Protein AF-A0A9W7CQB7-F1 (afdb_monomer)

Foldseek 3Di:
DVVVVVVVVVVLVVVLVVVVVCLVVLNPPDDDQVCLVSCLVVLQVSVVVVVVVCVPDPDRDDQRVSNVSLCPDPCVVLLVQLLVLLVVDAPVVLVVLLVDDDPDALVVCLVVDDSNSVLSSLVSCLVVQDVLNLQVRPCLQDPVCLLVSLSSLLSCAVRPNNPPDCPDCSHLLNLLQSLLSYPCSLVSLLSSCSSNVVCNLVNLLSLLVSQQDPDFPVVLVVDQQPDDDSSLVSSLSNLQSNLQSDVVSLVSSLVSLLVSFQGLSSLLSSLVSLLPRDDLLVNLVSLLVSLLFRVDPRTSNLVLLLLLQDDDPDDGGPSNVSSVVSVVSSLVSLLVLLQPLPPDHDLSSLLSSLLSLLSSLLSVRPDADLVRLVSLLVSLLVCLQRDLALSNLLSSLSSLLSVCLVVLVLLPDDPVPHDPSVVVSLVSSLSSLLSSCVSPNSPNVLVLLLQLLCLQVLPPCNQVLSVLSSNSQPPPLDPPPPDRGGGHNPSSVSDDSVSSSSCSVRRSCVRCPLVNSLVCLLVRAAQAQDEQVCVSVVSRCSSCSSLSSLLSNLVDLPNVVDPCLPSVLVRLLCNLQPHAAPPGHVSNLSNLLSNVVSVCVVPVVCCVVPVDPDPPVDDDDPPVSLCVLVPQCLVVDDQDPVPDDVSRSSVRSVVSNVSNVVSVVVVVVVVVVD

Nearest PDB structures (foldseek):
  7sn8-assembly1_D  TM=2.081E-01  e=1.128E+00  Drosophila melanogaster
  3ro2-assembly1_A  TM=2.588E-01  e=4.930E+00  Mus musculus
  2h7o-assembly1_A  TM=2.268E-01  e=3.538E+00  Yersinia pseudotuberculosis
  5a6c-assembly2_A  TM=2.584E-01  e=6.871E+00  Homo sapiens

Secondary structure (DSSP, 8-state):
-HHHHHHHHHHHHHHHHHHHHHHHHT--S---GGGHHHHGGGHHHHHHHHHHHHHH-SSPPP--HHHHHH---TTHHHHHHHHHHHHH--HHHHHHHHT---SS-HHHHHHHS-HHHHHHHHHHHHHHPPTTGGGG-HHHH-GGGHHHHHHHHHHHHH-TTT---TTSTTSHHHHHHHHHHSTTHHHHHHHHHHH-TTTHHHHHHHHHHHT---S-HHHHHHHHHH---HHHHHHHHHHHHHHHH-HHHHHHHHHHHHT-TT-HHHHHHHHHHHHHSS-HHHHHHHHHHHHHHH-STT-HHHHHHHHTTS--SSS--HHHHHHHHHHHHHHHHHHHHHHTTTTT--HHHHHHHHHHHHHHHHTT-----HHHHHHHHHHHHHHHHH---HHHHHHHHHHHHHHHSTTHHHHTS-GGGS-HHHHHHHHHHHHHHHHHHH-GGGT-HHHHHHHHHHHHTT-TTHHHHHHHHHT-S--TT-TT-TTT------HHHH--HHHHHHHIIIIITTTS-HHHHHHHHTTSPPPTTBBTTHHHHSSS-GGGHHHHHHHHHHHSTTGGGSTTHHHHHHHHHHHHHHSB-SSBPHHHHHHHHHHHHHHHHHHHHHHHH-TTT-----PPPPHHHHHHHHT-GGGGS---GGG-HHHHHHHHHHHHHHHHHHHHHHHHHHHTT-

Radius of gyration: 34.87 Å; Cα contacts (8 Å, |Δi|>4): 753; chains: 1; bounding box: 80×61×107 Å

Solvent-accessible surface area (backbone atoms only — not comparable to full-atom values): 37567 Å² total; per-residue (Å²): 109,68,68,56,52,54,46,51,52,50,51,54,50,50,51,52,52,52,50,53,51,37,55,75,73,67,65,53,83,82,79,62,86,85,54,58,74,76,45,60,86,48,46,54,59,53,52,50,53,47,50,53,52,56,74,71,44,96,59,89,76,76,87,47,55,60,58,61,60,75,46,84,49,102,53,56,71,59,55,52,52,44,53,55,43,59,75,73,55,44,65,67,59,49,56,58,60,54,73,66,75,70,98,66,60,68,51,62,52,41,72,75,37,53,61,62,52,33,49,48,49,57,50,29,52,65,71,66,43,53,98,72,47,59,65,73,34,63,61,58,68,40,77,89,42,44,68,60,53,26,48,50,51,44,51,49,59,71,27,70,72,62,56,79,42,84,86,32,83,64,14,64,53,41,45,41,52,56,30,25,61,22,93,48,17,25,60,38,53,34,48,31,31,69,75,38,49,86,49,30,65,59,46,53,50,27,48,51,55,74,52,55,53,93,59,58,62,72,58,54,52,54,43,49,56,73,56,82,52,67,43,59,56,25,41,46,51,23,54,52,49,40,21,70,74,37,68,66,45,31,52,50,49,36,53,57,23,59,66,39,48,62,14,53,62,29,33,53,45,29,46,49,43,49,72,73,62,50,59,77,74,56,38,31,46,53,49,28,53,46,42,35,37,42,28,21,90,85,23,16,52,40,53,49,51,38,49,38,53,52,80,73,92,62,85,76,31,69,56,44,53,50,35,33,52,45,51,49,52,50,50,55,49,45,52,51,58,47,65,40,64,89,82,80,59,52,73,64,48,53,36,21,30,41,45,35,53,41,52,33,45,64,64,62,43,59,86,68,56,74,67,53,50,49,51,49,44,57,27,51,36,61,42,20,86,71,50,67,46,32,64,43,52,48,37,50,52,49,40,58,56,52,66,41,42,89,42,25,76,62,65,72,44,56,81,90,75,47,53,71,66,60,52,50,50,46,54,46,49,34,51,26,51,52,39,48,52,66,29,54,88,18,66,36,47,36,55,57,44,36,48,49,50,29,30,73,69,64,40,85,60,42,52,62,50,54,37,45,71,66,61,30,59,46,86,77,87,56,89,83,65,86,85,80,76,52,52,10,33,62,52,64,80,65,60,60,65,72,38,51,34,50,46,25,66,70,45,42,41,81,65,63,30,70,71,53,48,64,61,50,60,65,70,51,80,64,50,76,52,51,20,49,62,52,60,69,72,58,78,50,52,72,74,42,28,55,58,52,23,53,34,54,43,56,74,37,88,69,57,78,80,46,100,49,64,67,53,51,52,53,45,50,47,45,29,44,66,75,18,34,20,69,56,68,28,67,67,60,54,53,36,54,50,43,52,49,52,50,50,43,60,71,49,54,53,53,50,74,73,45,77,87,76,72,90,65,96,73,80,75,83,56,65,67,60,54,48,60,59,71,64,45,68,40,88,79,53,82,94,57,90,85,69,44,70,69,52,43,29,42,41,29,36,43,53,60,45,54,55,51,54,51,55,53,53,58,50,55,56,53,65,73,70,109

Structure (mmCIF, N/CA/C/O backbone):
data_AF-A0A9W7CQB7-F1
#
_entry.id   AF-A0A9W7CQB7-F1
#
loop_
_atom_site.group_PDB
_atom_site.id
_atom_site.type_symbol
_atom_site.label_atom_id
_atom_site.label_alt_id
_atom_site.label_comp_id
_atom_site.label_asym_id
_atom_site.label_entity_id
_atom_site.label_seq_id
_atom_site.pdbx_PDB_ins_code
_atom_site.Cartn_x
_atom_site.Cartn_y
_atom_site.Cartn_z
_atom_site.occupancy
_atom_site.B_iso_or_equiv
_atom_site.auth_seq_id
_atom_site.auth_comp_id
_atom_site.auth_asym_id
_atom_site.auth_atom_id
_atom_site.pdbx_PDB_model_num
ATOM 1 N N . MET A 1 1 ? 14.354 -31.109 14.900 1.00 45.44 1 MET A N 1
ATOM 2 C CA . MET A 1 1 ? 13.698 -29.928 15.505 1.00 45.44 1 MET A CA 1
ATOM 3 C C . MET A 1 1 ? 12.494 -29.488 14.669 1.00 45.44 1 MET A C 1
ATOM 5 O O . MET A 1 1 ? 11.416 -29.369 15.230 1.00 45.44 1 MET A O 1
ATOM 9 N N . GLU A 1 2 ? 12.615 -29.352 13.341 1.00 35.34 2 GLU A N 1
ATOM 10 C CA . GLU A 1 2 ? 11.449 -29.152 12.449 1.00 35.34 2 GLU A CA 1
ATOM 11 C C . GLU A 1 2 ? 10.536 -30.385 12.353 1.00 35.34 2 GLU A C 1
ATOM 13 O O . GLU A 1 2 ? 9.321 -30.248 12.429 1.00 35.34 2 GLU A O 1
ATOM 18 N N . GLU A 1 3 ? 11.091 -31.599 12.285 1.00 39.06 3 GLU A N 1
ATOM 19 C CA . GLU A 1 3 ? 10.277 -32.828 12.279 1.00 39.06 3 GLU A CA 1
ATOM 20 C C . GLU A 1 3 ? 9.517 -33.046 13.591 1.00 39.06 3 GLU A C 1
ATOM 22 O O . GLU A 1 3 ? 8.395 -33.534 13.576 1.00 39.06 3 GLU A O 1
ATOM 27 N N . THR A 1 4 ? 10.091 -32.633 14.722 1.00 39.25 4 THR A N 1
ATOM 28 C CA . THR A 1 4 ? 9.435 -32.695 16.035 1.00 39.25 4 THR A CA 1
ATOM 29 C C . THR A 1 4 ? 8.304 -31.671 16.148 1.00 39.25 4 THR A C 1
ATOM 31 O O . THR A 1 4 ? 7.229 -32.030 16.604 1.00 39.25 4 THR A O 1
ATOM 34 N N . LEU A 1 5 ? 8.480 -30.449 15.626 1.00 39.31 5 LEU A N 1
ATOM 35 C CA . LEU A 1 5 ? 7.420 -29.428 15.593 1.00 39.31 5 LEU A CA 1
ATOM 36 C C . LEU A 1 5 ? 6.287 -29.783 14.614 1.00 39.31 5 LEU A C 1
ATOM 38 O O . LEU A 1 5 ? 5.118 -29.527 14.893 1.00 39.31 5 LEU A O 1
ATOM 42 N N . ALA A 1 6 ? 6.607 -30.400 13.473 1.00 41.12 6 ALA A N 1
ATOM 43 C CA . ALA A 1 6 ? 5.607 -30.869 12.512 1.00 41.12 6 ALA A CA 1
ATOM 44 C C . ALA A 1 6 ? 4.824 -32.091 13.025 1.00 41.12 6 ALA A C 1
ATOM 46 O O . ALA A 1 6 ? 3.649 -32.261 12.692 1.00 41.12 6 ALA A O 1
ATOM 47 N N . MET A 1 7 ? 5.469 -32.937 13.834 1.00 38.94 7 MET A N 1
ATOM 48 C CA . MET A 1 7 ? 4.836 -34.072 14.503 1.00 38.94 7 MET A CA 1
ATOM 49 C C . MET A 1 7 ? 3.914 -33.592 15.629 1.00 38.94 7 MET A C 1
ATOM 51 O O . MET A 1 7 ? 2.747 -33.969 15.627 1.00 38.94 7 MET A O 1
ATOM 55 N N . GLU A 1 8 ? 4.377 -32.662 16.472 1.00 47.22 8 GLU A N 1
ATOM 56 C CA . GLU A 1 8 ? 3.556 -32.006 17.502 1.00 47.22 8 GLU A CA 1
ATOM 57 C C . GLU A 1 8 ? 2.348 -31.277 16.888 1.00 47.22 8 GLU A C 1
ATOM 59 O O . GLU A 1 8 ? 1.228 -31.414 17.370 1.00 47.22 8 GLU A O 1
ATOM 64 N N . ALA A 1 9 ? 2.518 -30.565 15.768 1.00 50.88 9 ALA A N 1
ATOM 65 C CA . ALA A 1 9 ? 1.406 -29.893 15.090 1.00 50.88 9 ALA A CA 1
ATOM 66 C C . ALA A 1 9 ? 0.365 -30.874 14.513 1.00 50.88 9 ALA A C 1
ATOM 68 O O . ALA A 1 9 ? -0.834 -30.584 14.529 1.00 50.88 9 ALA A O 1
ATOM 69 N N . LYS A 1 10 ? 0.800 -32.039 14.012 1.00 55.81 10 LYS A N 1
ATOM 70 C CA . LYS A 1 10 ? -0.105 -33.103 13.541 1.00 55.81 10 LYS A CA 1
ATOM 71 C C . LYS A 1 10 ? -0.846 -33.778 14.687 1.00 55.81 10 LYS A C 1
ATOM 73 O O . LYS A 1 10 ? -2.026 -34.084 14.531 1.00 55.81 10 LYS A O 1
ATOM 78 N N . GLU A 1 11 ? -0.169 -34.000 15.804 1.00 53.88 11 GLU A N 1
ATOM 79 C CA . GLU A 1 11 ? -0.742 -34.615 16.999 1.00 53.88 11 GLU A CA 1
ATOM 80 C C . GLU A 1 11 ? -1.806 -33.693 17.614 1.00 53.88 11 GLU A C 1
ATOM 82 O O . GLU A 1 11 ? -2.950 -34.108 17.796 1.00 53.88 11 GLU A O 1
ATOM 87 N N . VAL A 1 12 ? -1.506 -32.394 17.731 1.00 56.69 12 VAL A N 1
ATOM 88 C CA . VAL A 1 12 ? -2.464 -31.365 18.168 1.00 56.69 12 VAL A CA 1
ATOM 89 C C . VAL A 1 12 ? -3.661 -31.247 17.213 1.00 56.69 12 VAL A C 1
ATOM 91 O O . VAL A 1 12 ? -4.800 -31.112 17.660 1.00 56.69 12 VAL A O 1
ATOM 94 N N . ALA A 1 13 ? -3.454 -31.319 15.894 1.00 56.19 13 ALA A N 1
ATOM 95 C CA . ALA A 1 13 ? -4.553 -31.273 14.925 1.00 56.19 13 ALA A CA 1
ATOM 96 C C . ALA A 1 13 ? -5.451 -32.527 14.981 1.00 56.19 13 ALA A C 1
ATOM 98 O O . ALA A 1 13 ? -6.670 -32.423 14.822 1.00 56.19 13 ALA A O 1
ATOM 99 N N . ALA A 1 14 ? -4.868 -33.704 15.228 1.00 59.38 14 ALA A N 1
ATOM 100 C CA . ALA A 1 14 ? -5.607 -34.954 15.398 1.00 59.38 14 ALA A CA 1
ATOM 101 C C . ALA A 1 14 ? -6.433 -34.950 16.693 1.00 59.38 14 ALA A C 1
ATOM 103 O O . ALA A 1 14 ? -7.606 -35.331 16.672 1.00 59.38 14 ALA A O 1
ATOM 104 N N . GLU A 1 15 ? -5.865 -34.441 17.788 1.00 58.78 15 GLU A N 1
ATOM 105 C CA . GLU A 1 15 ? -6.579 -34.239 19.051 1.00 58.78 15 GLU A CA 1
ATOM 106 C C . GLU A 1 15 ? -7.742 -33.251 18.887 1.00 58.78 15 GLU A C 1
ATOM 108 O O . GLU A 1 15 ? -8.861 -33.543 19.308 1.00 58.78 15 GLU A O 1
ATOM 113 N N . GLN A 1 16 ? -7.539 -32.129 18.186 1.00 58.38 16 GLN A N 1
ATOM 114 C CA . GLN A 1 16 ? -8.602 -31.155 17.898 1.00 58.38 16 GLN A CA 1
ATOM 115 C C . GLN A 1 16 ? -9.746 -31.750 17.058 1.00 58.38 16 GLN A C 1
ATOM 117 O O . GLN A 1 16 ? -10.921 -31.484 17.330 1.00 58.38 16 GLN A O 1
ATOM 122 N N . ALA A 1 17 ? -9.430 -32.577 16.058 1.00 57.47 17 ALA A N 1
ATOM 123 C CA . ALA A 1 17 ? -10.429 -33.240 15.220 1.00 57.47 17 ALA A CA 1
ATOM 124 C C . ALA A 1 17 ? -11.223 -34.313 15.988 1.00 57.47 17 ALA A C 1
ATOM 126 O O . ALA A 1 17 ? -12.448 -34.395 15.854 1.00 57.47 17 ALA A O 1
ATOM 127 N N . ALA A 1 18 ? -10.550 -35.101 16.833 1.00 58.00 18 ALA A N 1
ATOM 128 C CA . ALA A 1 18 ? -11.194 -36.090 17.694 1.00 58.00 18 ALA A CA 1
ATOM 129 C C . ALA A 1 18 ? -12.165 -35.421 18.679 1.00 58.00 18 ALA A C 1
ATOM 131 O O . ALA A 1 18 ? -13.309 -35.866 18.831 1.00 58.00 18 ALA A O 1
ATOM 132 N N . LEU A 1 19 ? -11.746 -34.296 19.263 1.00 59.41 19 LEU A N 1
ATOM 133 C CA . LEU A 1 19 ? -12.533 -33.515 20.212 1.00 59.41 19 LEU A CA 1
ATOM 134 C C . LEU A 1 19 ? -13.771 -32.896 19.543 1.00 59.41 19 LEU A C 1
ATOM 136 O O . LEU A 1 19 ? -14.871 -32.991 20.083 1.00 59.41 19 LEU A O 1
ATOM 140 N N . LEU A 1 20 ? -13.647 -32.374 18.317 1.00 57.25 20 LEU A N 1
ATOM 141 C CA . LEU A 1 20 ? -14.791 -31.920 17.512 1.00 57.25 20 LEU A CA 1
ATOM 142 C C . LEU A 1 20 ? -15.794 -33.045 17.207 1.00 57.25 20 LEU A C 1
ATOM 144 O O . LEU A 1 20 ? -17.003 -32.801 17.230 1.00 57.25 20 LEU A O 1
ATOM 148 N N . SER A 1 21 ? -15.325 -34.273 16.963 1.00 57.97 21 SER A N 1
ATOM 149 C CA . SER A 1 21 ? -16.210 -35.423 16.723 1.00 57.97 21 SER A CA 1
ATOM 150 C C . SER A 1 21 ? -16.993 -35.831 17.981 1.00 57.97 21 SER A C 1
ATOM 152 O O . SER A 1 21 ? -18.202 -36.052 17.911 1.00 57.97 21 SER A O 1
ATOM 154 N N . LEU A 1 22 ? -16.341 -35.809 19.151 1.00 57.28 22 LEU A N 1
ATOM 155 C CA . LEU A 1 22 ? -16.955 -36.088 20.455 1.00 57.28 22 LEU A CA 1
ATOM 156 C C . LEU A 1 22 ? -17.994 -35.022 20.840 1.00 57.28 22 LEU A C 1
ATOM 158 O O . LEU A 1 22 ? -19.069 -35.339 21.356 1.00 57.28 22 LEU A O 1
ATOM 162 N N . VAL A 1 23 ? -17.723 -33.749 20.527 1.00 55.19 23 VAL A N 1
ATOM 163 C CA . VAL A 1 23 ? -18.701 -32.656 20.667 1.00 55.19 23 VAL A CA 1
ATOM 164 C C . VAL A 1 23 ? -19.908 -32.881 19.755 1.00 55.19 23 VAL A C 1
ATOM 166 O O . VAL A 1 23 ? -21.059 -32.738 20.197 1.00 55.19 23 VAL A O 1
ATOM 169 N N . ALA A 1 24 ? -19.666 -33.199 18.481 1.00 53.53 24 ALA A N 1
ATOM 170 C CA . ALA A 1 24 ? -20.725 -33.422 17.503 1.00 53.53 24 ALA A CA 1
ATOM 171 C C . ALA A 1 24 ? -21.638 -34.585 17.930 1.00 53.53 24 ALA A C 1
ATOM 173 O O . ALA A 1 24 ? -22.859 -34.455 17.824 1.00 53.53 24 ALA A O 1
ATOM 174 N N . ALA A 1 25 ? -21.065 -35.637 18.524 1.00 54.28 25 ALA A N 1
ATOM 175 C CA . ALA A 1 25 ? -21.784 -36.770 19.111 1.00 54.28 25 ALA A CA 1
ATOM 176 C C . ALA A 1 25 ? -22.504 -36.442 20.438 1.00 54.28 25 ALA A C 1
ATOM 178 O O . ALA A 1 25 ? -23.462 -37.116 20.802 1.00 54.28 25 ALA A O 1
ATOM 179 N N . GLY A 1 26 ? -22.109 -35.374 21.143 1.00 48.88 26 GLY A N 1
ATOM 180 C CA . GLY A 1 26 ? -22.720 -34.975 22.418 1.00 48.88 26 GLY A CA 1
ATOM 181 C C . GLY A 1 26 ? -22.188 -35.730 23.642 1.00 48.88 26 GLY A C 1
ATOM 182 O O . GLY A 1 26 ? -22.806 -35.670 24.703 1.00 48.88 26 GLY A O 1
ATOM 183 N N . GLU A 1 27 ? -21.034 -36.386 23.521 1.00 53.41 27 GLU A N 1
ATOM 184 C CA . GLU A 1 27 ? -20.478 -37.320 24.513 1.00 53.41 27 GLU A CA 1
ATOM 185 C C . GLU A 1 27 ? -19.335 -36.718 25.355 1.00 53.41 27 GLU A C 1
ATOM 187 O O . GLU A 1 27 ? -18.443 -37.423 25.820 1.00 53.41 27 GLU A O 1
ATOM 192 N N . LEU A 1 28 ? -19.338 -35.402 25.606 1.00 50.56 28 LEU A N 1
ATOM 193 C CA . LEU A 1 28 ? -18.367 -34.792 26.527 1.00 50.56 28 LEU A CA 1
ATOM 194 C C . LEU A 1 28 ? -18.738 -35.079 27.976 1.00 50.56 28 LEU A C 1
ATOM 196 O O . LEU A 1 28 ? -19.303 -34.219 28.640 1.00 50.56 28 LEU A O 1
ATOM 200 N N . GLN A 1 29 ? -18.437 -36.268 28.491 1.00 44.41 29 GLN A N 1
ATOM 201 C CA . GLN A 1 29 ? -18.591 -36.529 29.925 1.00 44.41 29 GLN A CA 1
ATOM 202 C C . GLN A 1 29 ? -17.321 -36.209 30.730 1.00 44.41 29 GLN A C 1
ATOM 204 O O . GLN A 1 29 ? -17.454 -35.865 31.904 1.00 44.41 29 GLN A O 1
ATOM 209 N N . HIS A 1 30 ? -16.117 -36.221 30.138 1.00 43.75 30 HIS A N 1
ATOM 210 C CA . HIS A 1 30 ? -14.844 -36.128 30.878 1.00 43.75 30 HIS A CA 1
ATOM 211 C C . HIS A 1 30 ? -13.765 -35.282 30.168 1.00 43.75 30 HIS A C 1
ATOM 213 O O . HIS A 1 30 ? -12.774 -35.824 29.699 1.00 43.75 30 HIS A O 1
ATOM 219 N N . VAL A 1 31 ? -13.922 -33.955 30.115 1.00 44.22 31 VAL A N 1
ATOM 220 C CA . VAL A 1 31 ? -12.812 -33.045 29.760 1.00 44.22 31 VAL A CA 1
ATOM 221 C C . VAL A 1 31 ? -12.408 -32.258 31.004 1.00 44.22 31 VAL A C 1
ATOM 223 O O . VAL A 1 31 ? -13.237 -31.579 31.615 1.00 44.22 31 VAL A O 1
ATOM 226 N N . GLY A 1 32 ? -11.154 -32.421 31.427 1.00 41.25 32 GLY A N 1
ATOM 227 C CA . GLY A 1 32 ? -10.605 -31.798 32.629 1.00 41.25 32 GLY A CA 1
ATOM 228 C C . GLY A 1 32 ? -10.294 -30.302 32.450 1.00 41.25 32 GLY A C 1
ATOM 229 O O . GLY A 1 32 ? -10.166 -29.816 31.327 1.00 41.25 32 GLY A O 1
ATOM 230 N N . PRO A 1 33 ? -10.111 -29.548 33.551 1.00 41.59 33 PRO A N 1
ATOM 231 C CA . PRO A 1 33 ? -9.854 -28.101 33.519 1.00 41.59 33 PRO A CA 1
ATOM 232 C C . PRO A 1 33 ? -8.542 -27.698 32.813 1.00 41.59 33 PRO A C 1
ATOM 234 O O . PRO A 1 33 ? -8.382 -26.534 32.453 1.00 41.59 33 PRO A O 1
ATOM 237 N N . ALA A 1 34 ? -7.619 -28.639 32.580 1.00 38.38 34 ALA A N 1
ATOM 238 C CA . ALA A 1 34 ? -6.338 -28.399 31.908 1.00 38.38 34 ALA A CA 1
ATOM 239 C C . ALA A 1 34 ? -6.455 -28.208 30.376 1.00 38.38 34 ALA A C 1
ATOM 241 O O . ALA A 1 34 ? -5.577 -27.601 29.770 1.00 38.38 34 ALA A O 1
ATOM 242 N N . GLU A 1 35 ? -7.552 -28.642 29.748 1.00 48.50 35 GLU A N 1
ATOM 243 C CA . GLU A 1 35 ? -7.748 -28.602 28.283 1.00 48.50 35 GLU A CA 1
ATOM 244 C C . GLU A 1 35 ? -8.456 -27.321 27.789 1.00 48.50 35 GLU A C 1
ATOM 246 O O . GLU A 1 35 ? -8.673 -27.123 26.591 1.00 48.50 35 GLU A O 1
ATOM 251 N N . GLY A 1 36 ? -8.780 -26.386 28.692 1.00 45.81 36 GLY A N 1
ATOM 252 C CA . GLY A 1 36 ? -9.500 -25.146 28.368 1.00 45.81 36 GLY A CA 1
ATOM 253 C C . GLY A 1 36 ? -8.774 -24.215 27.383 1.00 45.81 36 GLY A C 1
ATOM 254 O O . GLY A 1 36 ? -9.415 -23.386 26.737 1.00 45.81 36 GLY A O 1
ATOM 255 N N . GLY A 1 37 ? -7.453 -24.356 27.225 1.00 47.69 37 GLY A N 1
ATOM 256 C CA . GLY A 1 37 ? -6.675 -23.640 26.207 1.00 47.69 37 GLY A CA 1
ATOM 257 C C . GLY A 1 37 ? -6.958 -24.114 24.776 1.00 47.69 37 GLY A C 1
ATOM 258 O O . GLY A 1 37 ? -7.031 -23.284 23.870 1.00 47.69 37 GLY A O 1
ATOM 259 N N . LEU A 1 38 ? -7.195 -25.418 24.585 1.00 51.00 38 LEU A N 1
ATOM 260 C CA . LEU A 1 38 ? -7.447 -26.051 23.282 1.00 51.00 38 LEU A CA 1
ATOM 261 C C . LEU A 1 38 ? -8.865 -25.774 22.757 1.00 51.00 38 LEU A C 1
ATOM 263 O O . LEU A 1 38 ? -9.091 -25.739 21.550 1.00 51.00 38 LEU A O 1
ATOM 267 N N . LEU A 1 39 ? -9.818 -25.518 23.658 1.00 52.47 39 LEU A N 1
ATOM 268 C CA . LEU A 1 39 ? -11.226 -25.274 23.327 1.00 52.47 39 LEU A CA 1
ATOM 269 C C . LEU A 1 39 ? -11.532 -23.832 22.895 1.00 52.47 39 LEU A C 1
ATOM 271 O O . LEU A 1 39 ? -12.509 -23.609 22.178 1.00 52.47 39 LEU A O 1
ATOM 275 N N . ARG A 1 40 ? -10.701 -22.853 23.288 1.00 52.31 40 ARG A N 1
ATOM 276 C CA . ARG A 1 40 ? -10.879 -21.417 22.978 1.00 52.31 40 ARG A CA 1
ATOM 277 C C . ARG A 1 40 ? -11.165 -21.099 21.503 1.00 52.31 40 ARG A C 1
ATOM 279 O O . ARG A 1 40 ? -12.117 -20.357 21.260 1.00 52.31 40 ARG A O 1
ATOM 286 N N . PRO A 1 41 ? -10.416 -21.633 20.519 1.00 49.81 41 PRO A N 1
ATOM 287 C CA . PRO A 1 41 ? -10.690 -21.355 19.107 1.00 49.81 41 PRO A CA 1
ATOM 288 C C . PRO A 1 41 ? -12.023 -21.939 18.608 1.00 49.81 41 PRO A C 1
ATOM 290 O O . PRO A 1 41 ? -12.583 -21.427 17.641 1.00 49.81 41 PRO A O 1
ATOM 293 N N . PHE A 1 42 ? -12.571 -22.960 19.277 1.00 53.12 42 PHE A N 1
ATOM 294 C CA . PHE A 1 42 ? -13.804 -23.641 18.867 1.00 53.12 42 PHE A CA 1
ATOM 295 C C . PHE A 1 42 ? -15.058 -23.148 19.604 1.00 53.12 42 PHE A C 1
ATOM 297 O O . PHE A 1 42 ? -16.171 -23.432 19.155 1.00 53.12 42 PHE A O 1
ATOM 304 N N . LEU A 1 43 ? -14.911 -22.348 20.670 1.00 54.91 43 LEU A N 1
ATOM 305 C CA . LEU A 1 43 ? -16.018 -21.771 21.454 1.00 54.91 43 LEU A CA 1
ATOM 306 C C . LEU A 1 43 ? -17.170 -21.187 20.609 1.00 54.91 43 LEU A C 1
ATOM 308 O O . LEU A 1 43 ? -18.323 -21.458 20.950 1.00 54.91 43 LEU A O 1
ATOM 312 N N . PRO A 1 44 ? -16.931 -20.450 19.501 1.00 49.31 44 PRO A N 1
ATOM 313 C CA . PRO A 1 44 ? -18.017 -19.904 18.683 1.00 49.31 44 PRO A CA 1
ATOM 314 C C . PRO A 1 44 ? -18.864 -20.974 17.980 1.00 49.31 44 PRO A C 1
ATOM 316 O O . PRO A 1 44 ? -20.061 -20.788 17.778 1.00 49.31 44 PRO A O 1
ATOM 319 N N . VAL A 1 45 ? -18.257 -22.097 17.587 1.00 52.03 45 VAL A N 1
ATOM 320 C CA . VAL A 1 45 ? -18.957 -23.212 16.927 1.00 52.03 45 VAL A CA 1
ATOM 321 C C . VAL A 1 45 ? -19.719 -24.035 17.964 1.00 52.03 45 VAL A C 1
ATOM 323 O O . VAL A 1 45 ? -20.875 -24.399 17.744 1.00 52.03 45 VAL A O 1
ATOM 326 N N . LEU A 1 46 ? -19.101 -24.262 19.125 1.00 56.09 46 LEU A N 1
ATOM 327 C CA . LEU A 1 46 ? -19.690 -24.989 20.250 1.00 56.09 46 LEU A CA 1
ATOM 328 C C . LEU A 1 46 ? -20.931 -24.280 20.804 1.00 56.09 46 LEU A C 1
ATOM 330 O O . LEU A 1 46 ? -21.965 -24.917 21.014 1.00 56.09 46 LEU A O 1
ATOM 334 N N . SER A 1 47 ? -20.863 -22.958 20.977 1.00 53.75 47 SER A N 1
ATOM 335 C CA . SER A 1 47 ? -21.991 -22.155 21.454 1.00 53.75 47 SER A CA 1
ATOM 336 C C . SER A 1 47 ? -23.140 -22.108 20.441 1.00 53.75 47 SER A C 1
ATOM 338 O O . SER A 1 47 ? -24.300 -22.229 20.835 1.00 53.75 47 SER A O 1
ATOM 340 N N . ARG A 1 48 ? -22.846 -22.022 19.134 1.00 53.22 48 ARG A N 1
ATOM 341 C CA . ARG A 1 48 ? -23.856 -22.086 18.060 1.00 53.22 48 ARG A CA 1
ATOM 342 C C . ARG A 1 48 ? -24.543 -23.448 17.991 1.00 53.22 48 ARG A C 1
ATOM 344 O O . ARG A 1 48 ? -25.764 -23.500 17.868 1.00 53.22 48 ARG A O 1
ATOM 351 N N . LEU A 1 49 ? -23.792 -24.543 18.125 1.00 55.19 49 LEU A N 1
ATOM 352 C CA . LEU A 1 49 ? -24.351 -25.899 18.190 1.00 55.19 49 LEU A CA 1
ATOM 353 C C . LEU A 1 49 ? -25.248 -26.087 19.416 1.00 55.19 49 LEU A C 1
ATOM 355 O O . LEU A 1 49 ? -26.329 -26.663 19.308 1.00 55.19 49 LEU A O 1
ATOM 359 N N . GLN A 1 50 ? -24.843 -25.570 20.577 1.00 58.34 50 GLN A N 1
ATOM 360 C CA . GLN A 1 50 ? -25.694 -25.586 21.763 1.00 58.34 50 GLN A CA 1
ATOM 361 C C . GLN A 1 50 ? -26.943 -24.721 21.601 1.00 58.34 50 GLN A C 1
ATOM 363 O O . GLN A 1 50 ? -28.025 -25.157 21.983 1.00 58.34 50 GLN A O 1
ATOM 368 N N . ALA A 1 51 ? -26.823 -23.521 21.033 1.00 50.19 51 ALA A N 1
ATOM 369 C CA . ALA A 1 51 ? -27.964 -22.652 20.765 1.00 50.19 51 ALA A CA 1
ATOM 370 C C . ALA A 1 51 ? -28.961 -23.321 19.804 1.00 50.19 51 ALA A C 1
ATOM 372 O O . ALA A 1 51 ? -30.156 -23.330 20.084 1.00 50.19 51 ALA A O 1
ATOM 373 N N . ALA A 1 52 ? -28.475 -23.970 18.740 1.00 52.44 52 ALA A N 1
ATOM 374 C CA . ALA A 1 52 ? -29.302 -24.746 17.817 1.00 52.44 52 ALA A CA 1
ATOM 375 C C . ALA A 1 52 ? -29.987 -25.940 18.509 1.00 52.44 52 ALA A C 1
ATOM 377 O O . ALA A 1 52 ? -31.185 -26.151 18.335 1.00 52.44 52 ALA A O 1
ATOM 378 N N . ARG A 1 53 ? -29.264 -26.684 19.360 1.00 56.06 53 ARG A N 1
ATOM 379 C CA . ARG A 1 53 ? -29.832 -27.789 20.159 1.00 56.06 53 ARG A CA 1
ATOM 380 C C . ARG A 1 53 ? -30.889 -27.303 21.156 1.00 56.06 53 ARG A C 1
ATOM 382 O O . ARG A 1 53 ? -31.907 -27.964 21.327 1.00 56.06 53 ARG A O 1
ATOM 389 N N . ARG A 1 54 ? -30.673 -26.148 21.793 1.00 56.28 54 ARG A N 1
ATOM 390 C CA . ARG A 1 54 ? -31.634 -25.520 22.717 1.00 56.28 54 ARG A CA 1
ATOM 391 C C . ARG A 1 54 ? -32.875 -25.006 21.997 1.00 56.28 54 ARG A C 1
ATOM 393 O O . ARG A 1 54 ? -33.966 -25.174 22.519 1.00 56.28 54 ARG A O 1
ATOM 400 N N . ALA A 1 55 ? -32.715 -24.429 20.808 1.00 49.94 55 ALA A N 1
ATOM 401 C CA . ALA A 1 55 ? -33.829 -23.975 19.979 1.00 49.94 55 ALA A CA 1
ATOM 402 C C . ALA A 1 55 ? -34.692 -25.141 19.459 1.00 49.94 55 ALA A C 1
ATOM 404 O O . ALA A 1 55 ? -35.889 -24.970 19.255 1.00 49.94 55 ALA A O 1
ATOM 405 N N . ALA A 1 56 ? -34.101 -26.326 19.275 1.00 50.31 56 ALA A N 1
ATOM 406 C CA . ALA A 1 56 ? -34.807 -27.535 18.851 1.00 50.31 56 ALA A CA 1
ATOM 407 C C . ALA A 1 56 ? -35.478 -28.314 20.005 1.00 50.31 56 ALA A C 1
ATOM 409 O O . ALA A 1 56 ? -36.302 -29.192 19.750 1.00 50.31 56 ALA A O 1
ATOM 410 N N . ALA A 1 57 ? -35.140 -28.028 21.268 1.00 45.12 57 ALA A N 1
ATOM 411 C CA . ALA A 1 57 ? -35.657 -28.757 22.425 1.00 45.12 57 ALA A CA 1
ATOM 412 C C . ALA A 1 57 ? -36.979 -28.153 22.942 1.00 45.12 57 ALA A C 1
ATOM 414 O O . ALA A 1 57 ? -37.056 -26.968 23.247 1.00 45.12 57 ALA A O 1
ATOM 415 N N . GLN A 1 58 ? -38.014 -28.988 23.103 1.00 41.81 58 GLN A N 1
ATOM 416 C CA . GLN A 1 58 ? -39.339 -28.583 23.615 1.00 41.81 58 GLN A CA 1
ATOM 417 C C . GLN A 1 58 ? -39.396 -28.422 25.149 1.00 41.81 58 GLN A C 1
ATOM 419 O O . GLN A 1 58 ? -40.382 -27.926 25.688 1.00 41.81 58 GLN A O 1
ATOM 424 N N . SER A 1 59 ? -38.339 -28.815 25.863 1.00 38.81 59 SER A N 1
ATOM 425 C CA . SER A 1 59 ? -38.199 -28.693 27.319 1.00 38.81 59 SER A CA 1
ATOM 426 C C . SER A 1 59 ? -36.872 -28.015 27.672 1.00 38.81 59 SER A C 1
ATOM 428 O O . SER A 1 59 ? -35.897 -28.233 26.948 1.00 38.81 59 SER A O 1
ATOM 430 N N . PRO A 1 60 ? -36.780 -27.257 28.785 1.00 41.97 60 PRO A N 1
ATOM 431 C CA . PRO A 1 60 ? -35.526 -26.638 29.207 1.00 41.97 60 PRO A CA 1
ATOM 432 C C . PRO A 1 60 ? -34.461 -27.730 29.408 1.00 41.97 60 PRO A C 1
ATOM 434 O O . PRO A 1 60 ? -34.651 -28.614 30.247 1.00 41.97 60 PRO A O 1
ATOM 437 N N . PRO A 1 61 ? -33.364 -27.736 28.630 1.00 43.25 61 PRO A N 1
ATOM 438 C CA . PRO A 1 61 ? -32.404 -28.825 28.700 1.00 43.25 61 PRO A CA 1
ATOM 439 C C . PRO A 1 61 ? -31.620 -28.766 30.012 1.00 43.25 61 PRO A C 1
ATOM 441 O O . PRO A 1 61 ? -31.205 -27.697 30.464 1.00 43.25 61 PRO A O 1
ATOM 444 N N . ALA A 1 62 ? -31.400 -29.935 30.615 1.00 44.19 62 ALA A N 1
ATOM 445 C CA . ALA A 1 62 ? -30.492 -30.080 31.743 1.00 44.19 62 ALA A CA 1
ATOM 446 C C . ALA A 1 62 ? -29.071 -29.651 31.338 1.00 44.19 62 ALA A C 1
ATOM 448 O O . ALA A 1 62 ? -28.654 -29.849 30.196 1.00 44.19 62 ALA A O 1
ATOM 449 N N . ALA A 1 63 ? -28.333 -29.062 32.283 1.00 38.97 63 ALA A N 1
ATOM 450 C CA . ALA A 1 63 ? -26.980 -28.565 32.049 1.00 38.97 63 ALA A CA 1
ATOM 451 C C . ALA A 1 63 ? -26.080 -29.678 31.493 1.00 38.97 63 ALA A C 1
ATOM 453 O O . ALA A 1 63 ? -25.804 -30.665 32.180 1.00 38.97 63 ALA A O 1
ATOM 454 N N . THR A 1 64 ? -25.614 -29.498 30.260 1.00 51.84 64 THR A N 1
ATOM 455 C CA . THR A 1 64 ? -24.679 -30.428 29.625 1.00 51.84 64 THR A CA 1
ATOM 456 C C . THR A 1 64 ? -23.292 -30.254 30.242 1.00 51.84 64 THR A C 1
ATOM 458 O O . THR A 1 64 ? -22.946 -29.184 30.740 1.00 51.84 64 THR A O 1
ATOM 461 N N . ALA A 1 65 ? -22.454 -31.287 30.228 1.00 45.66 65 ALA A N 1
ATOM 462 C CA . ALA A 1 65 ? -21.064 -31.150 30.674 1.00 45.66 65 ALA A CA 1
ATOM 463 C C . ALA A 1 65 ? -20.251 -30.185 29.778 1.00 45.66 65 ALA A C 1
ATOM 465 O O . ALA A 1 65 ? -19.302 -29.558 30.251 1.00 45.66 65 ALA A O 1
ATOM 466 N N . LEU A 1 66 ? -20.719 -29.938 28.548 1.00 45.78 66 LEU A N 1
ATOM 467 C CA . LEU A 1 66 ? -20.267 -28.844 27.687 1.00 45.78 66 LEU A CA 1
ATOM 468 C C . LEU A 1 66 ? -20.571 -27.455 28.299 1.00 45.78 66 LEU A C 1
ATOM 470 O O . LEU A 1 66 ? -19.724 -26.576 28.266 1.00 45.78 66 LEU A O 1
ATOM 474 N N . ASP A 1 67 ? -21.713 -27.261 28.971 1.00 41.84 67 ASP A N 1
ATOM 475 C CA . ASP A 1 67 ? -22.020 -26.002 29.685 1.00 41.84 67 ASP A CA 1
ATOM 476 C C . ASP A 1 67 ? -21.091 -25.745 30.871 1.00 41.84 67 ASP A C 1
ATOM 478 O O . ASP A 1 67 ? -20.802 -24.600 31.210 1.00 41.84 67 ASP A O 1
ATOM 482 N N . ARG A 1 68 ? -20.618 -26.817 31.514 1.00 42.62 68 ARG A N 1
ATOM 483 C CA . ARG A 1 68 ? -19.696 -26.741 32.656 1.00 42.62 68 ARG A CA 1
ATOM 484 C C . ARG A 1 68 ? -18.253 -26.477 32.227 1.00 42.62 68 ARG A C 1
ATOM 486 O O . ARG A 1 68 ? -17.502 -25.906 33.005 1.00 42.62 68 ARG A O 1
ATOM 493 N N . THR A 1 69 ? -17.888 -26.878 31.012 1.00 43.59 69 THR A N 1
ATOM 494 C CA . THR A 1 69 ? -16.549 -26.684 30.432 1.00 43.59 69 THR A CA 1
ATOM 495 C C . THR A 1 69 ? -16.437 -25.376 29.643 1.00 43.59 69 THR A C 1
ATOM 497 O O . THR A 1 69 ? -15.388 -24.744 29.680 1.00 43.59 69 THR A O 1
ATOM 500 N N . LEU A 1 70 ? -17.516 -24.907 28.999 1.00 45.22 70 LEU A N 1
ATOM 501 C CA . LEU A 1 70 ? -17.577 -23.589 28.345 1.00 45.22 70 LEU A CA 1
ATOM 502 C C . LEU A 1 70 ? -17.546 -22.427 29.353 1.00 45.22 70 LEU A C 1
ATOM 504 O O . LEU A 1 70 ? -16.996 -21.368 29.063 1.00 45.22 70 LEU A O 1
ATOM 508 N N . LEU A 1 71 ? -18.118 -22.623 30.544 1.00 44.41 71 LEU A N 1
ATOM 509 C CA . LEU A 1 71 ? -18.160 -21.634 31.618 1.00 44.41 71 LEU A CA 1
ATOM 510 C C . LEU A 1 71 ? -17.071 -21.909 32.660 1.00 44.41 71 LEU A C 1
ATOM 512 O O . LEU A 1 71 ? -17.430 -22.157 33.803 1.00 44.41 71 LEU A O 1
ATOM 516 N N . CYS A 1 72 ? -15.775 -21.867 32.323 1.00 41.59 72 CYS A N 1
ATOM 517 C CA . CYS A 1 72 ? -14.673 -21.916 33.309 1.00 41.59 72 CYS A CA 1
ATOM 518 C C . CYS A 1 72 ? -14.811 -20.816 34.388 1.00 41.59 72 CYS A C 1
ATOM 520 O O . CYS A 1 72 ? -14.140 -19.789 34.333 1.00 41.59 72 CYS A O 1
ATOM 522 N N . VAL A 1 73 ? -15.726 -20.986 35.341 1.00 47.84 73 VAL A N 1
ATOM 523 C CA . VAL A 1 73 ? -16.151 -19.954 36.275 1.00 47.84 73 VAL A CA 1
ATOM 524 C C . VAL A 1 73 ? -16.536 -20.619 37.589 1.00 47.84 73 VAL A C 1
ATOM 526 O O . VAL A 1 73 ? -17.558 -21.298 37.700 1.00 47.84 73 VAL A O 1
ATOM 529 N N . GLU A 1 74 ? -15.741 -20.344 38.620 1.00 44.69 74 GLU A N 1
ATOM 530 C CA . GLU A 1 74 ? -15.951 -20.760 40.015 1.00 44.69 74 GLU A CA 1
ATOM 531 C C . GLU A 1 74 ? -17.339 -20.344 40.566 1.00 44.69 74 GLU A C 1
ATOM 533 O O . GLU A 1 74 ? -17.825 -20.900 41.548 1.00 44.69 74 GLU A O 1
ATOM 538 N N . ARG A 1 75 ? -18.035 -19.419 39.883 1.00 52.16 75 ARG A N 1
ATOM 539 C CA . ARG A 1 75 ? -19.365 -18.869 40.217 1.00 52.16 75 ARG A CA 1
ATOM 540 C C . ARG A 1 75 ? -20.542 -19.394 39.370 1.00 52.16 75 ARG A C 1
ATOM 542 O O . ARG A 1 75 ? -21.615 -18.797 39.375 1.00 52.16 75 ARG A O 1
ATOM 549 N N . ALA A 1 76 ? -20.416 -20.526 38.670 1.00 54.84 76 ALA A N 1
ATOM 550 C CA . ALA A 1 76 ? -21.467 -21.071 37.784 1.00 54.84 76 ALA A CA 1
ATOM 551 C C . ALA A 1 76 ? -22.876 -21.223 38.413 1.00 54.84 76 ALA A C 1
ATOM 553 O O . ALA A 1 76 ? -23.880 -21.191 37.698 1.00 54.84 76 ALA A O 1
ATOM 554 N N . ALA A 1 77 ? -22.976 -21.409 39.734 1.00 56.97 77 ALA A N 1
ATOM 555 C CA . ALA A 1 77 ? -24.258 -21.472 40.443 1.00 56.97 77 ALA A CA 1
ATOM 556 C C . ALA A 1 77 ? -24.953 -20.100 40.555 1.00 56.97 77 ALA A C 1
ATOM 558 O O . ALA A 1 77 ? -26.178 -20.027 40.475 1.00 56.97 77 ALA A O 1
ATOM 559 N N . GLU A 1 78 ? -24.182 -19.022 40.701 1.00 63.88 78 GLU A N 1
ATOM 560 C CA . GLU A 1 78 ? -24.683 -17.646 40.777 1.00 63.88 78 GLU A CA 1
ATOM 561 C C . GLU A 1 78 ? -25.197 -17.177 39.408 1.00 63.88 78 GLU A C 1
ATOM 563 O O . GLU A 1 78 ? -26.313 -16.669 39.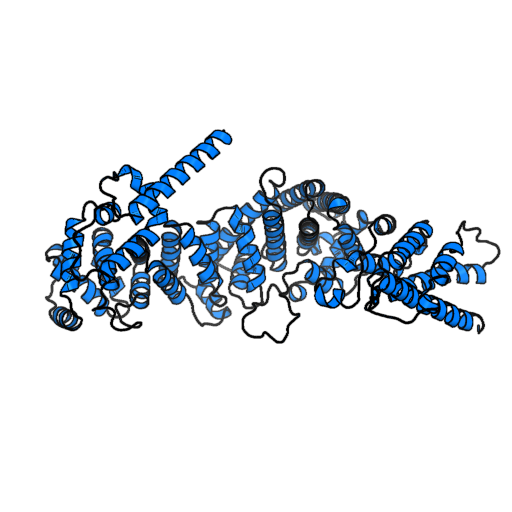306 1.00 63.88 78 GLU A O 1
ATOM 568 N N . TRP A 1 79 ? -24.466 -17.487 38.332 1.00 66.44 79 TRP A N 1
ATOM 569 C CA . TRP A 1 79 ? -24.894 -17.200 36.956 1.00 66.44 79 TRP A CA 1
ATOM 570 C C . TRP A 1 79 ? -26.182 -17.924 36.565 1.00 66.44 79 TRP A C 1
ATOM 572 O O . TRP A 1 79 ? -27.048 -17.351 35.910 1.00 66.44 79 TRP A O 1
ATOM 582 N N . ARG A 1 80 ? -26.367 -19.166 37.028 1.00 63.72 80 ARG A N 1
ATOM 583 C CA . ARG A 1 80 ? -27.621 -19.908 36.822 1.00 63.72 80 ARG A CA 1
ATOM 584 C C . ARG A 1 80 ? -28.812 -19.260 37.525 1.00 63.72 80 ARG A C 1
ATOM 586 O O . ARG A 1 80 ? -29.893 -19.223 36.943 1.00 63.72 80 ARG A O 1
ATOM 593 N N . ARG A 1 81 ? -28.624 -18.733 38.741 1.00 66.00 81 ARG A N 1
ATOM 594 C CA . ARG A 1 81 ? -29.675 -17.990 39.459 1.00 66.00 81 ARG A CA 1
ATOM 595 C C . ARG A 1 81 ? -30.042 -16.703 38.724 1.00 66.00 81 ARG A C 1
ATOM 597 O O . ARG A 1 81 ? -31.221 -16.395 38.613 1.00 66.00 81 ARG A O 1
ATOM 604 N N . LEU A 1 82 ? -29.058 -15.996 38.167 1.00 69.06 82 LEU A N 1
ATOM 605 C CA . LEU A 1 82 ? -29.304 -14.817 37.333 1.00 69.06 82 LEU A CA 1
ATOM 606 C C . LEU A 1 82 ? -30.062 -15.183 36.048 1.00 69.06 82 LEU A C 1
ATOM 608 O O . LEU A 1 82 ? -31.041 -14.526 35.720 1.00 69.06 82 LEU A O 1
ATOM 612 N N . ALA A 1 83 ? -29.697 -16.269 35.364 1.00 65.88 83 ALA A N 1
ATOM 613 C CA . ALA A 1 83 ? -30.392 -16.721 34.155 1.00 65.88 83 ALA A CA 1
ATOM 614 C C . ALA A 1 83 ? -31.875 -17.079 34.393 1.00 65.88 83 ALA A C 1
ATOM 616 O O . ALA A 1 83 ? -32.714 -16.807 33.536 1.00 65.88 83 ALA A O 1
ATOM 617 N N . GLN A 1 84 ? -32.211 -17.656 35.555 1.00 70.81 84 GLN A N 1
ATOM 618 C CA . GLN A 1 84 ? -33.597 -17.984 35.926 1.00 70.81 84 GLN A CA 1
ATOM 619 C C . GLN A 1 84 ? -34.482 -16.734 36.017 1.00 70.81 84 GLN A C 1
ATOM 621 O O . GLN A 1 84 ? -35.616 -16.755 35.549 1.00 70.81 84 GLN A O 1
ATOM 626 N N . VAL A 1 85 ? -33.936 -15.623 36.516 1.00 74.12 85 VAL A N 1
ATOM 627 C CA . VAL A 1 85 ? -34.639 -14.333 36.599 1.00 74.12 85 VAL A CA 1
ATOM 628 C C . VAL A 1 85 ? -35.064 -13.836 35.206 1.00 74.12 85 VAL A C 1
ATOM 630 O O . VAL A 1 85 ? -36.170 -13.326 35.035 1.00 74.12 85 VAL A O 1
ATOM 633 N N . PHE A 1 86 ? -34.236 -14.041 34.175 1.00 71.38 86 PHE A N 1
ATOM 634 C CA . PHE A 1 86 ? -34.541 -13.618 32.800 1.00 71.38 86 PHE A CA 1
ATOM 635 C C . PHE A 1 86 ? -35.639 -14.440 32.109 1.00 71.38 86 PHE A C 1
ATOM 637 O O . PHE A 1 86 ? -36.200 -13.975 31.115 1.00 71.38 86 PHE A O 1
ATOM 644 N N . ALA A 1 87 ? -35.979 -15.630 32.617 1.00 68.62 87 ALA A N 1
ATOM 645 C CA . ALA A 1 87 ? -37.102 -16.413 32.097 1.00 68.62 87 ALA A CA 1
ATOM 646 C C . ALA A 1 87 ? -38.457 -15.757 32.427 1.00 68.62 87 ALA A C 1
ATOM 648 O O . ALA A 1 87 ? -39.397 -15.830 31.625 1.00 68.62 87 ALA A O 1
ATOM 649 N N . GLU A 1 88 ? -38.533 -15.082 33.575 1.00 69.31 88 GLU A N 1
ATOM 650 C CA . GLU A 1 88 ? -39.744 -14.467 34.131 1.00 69.31 88 GLU A CA 1
ATOM 651 C C . GLU A 1 88 ? -39.824 -12.954 33.865 1.00 69.31 88 GLU A C 1
ATOM 653 O O . GLU A 1 88 ? -40.909 -12.372 33.896 1.00 69.31 88 GLU A O 1
ATOM 658 N N . LEU A 1 89 ? -38.694 -12.313 33.544 1.00 71.88 89 LEU A N 1
ATOM 659 C CA . LEU A 1 89 ? -38.615 -10.868 33.341 1.00 71.88 89 LEU A CA 1
ATOM 660 C C . LEU A 1 89 ? -39.382 -10.396 32.091 1.00 71.88 89 LEU A C 1
ATOM 662 O O . LEU A 1 89 ? -39.205 -10.922 30.988 1.00 71.88 89 LEU A O 1
ATOM 666 N N . THR A 1 90 ? -40.190 -9.344 32.249 1.00 72.38 90 THR A N 1
ATOM 667 C CA . THR A 1 90 ? -40.895 -8.654 31.154 1.00 72.38 90 THR A CA 1
ATOM 668 C C . THR A 1 90 ? -40.549 -7.159 31.132 1.00 72.38 90 THR A C 1
ATOM 670 O O . THR A 1 90 ? -40.235 -6.595 32.184 1.00 72.38 90 THR A O 1
ATOM 673 N N . PRO A 1 91 ? -40.641 -6.479 29.969 1.00 66.94 91 PRO A N 1
ATOM 674 C CA . PRO A 1 91 ? -40.349 -5.045 29.862 1.00 66.94 91 PRO A CA 1
ATOM 675 C C . PRO A 1 91 ? -41.206 -4.179 30.802 1.00 66.94 91 PRO A C 1
ATOM 677 O O . PRO A 1 91 ? -40.705 -3.228 31.396 1.00 66.94 91 PRO A O 1
ATOM 680 N N . ALA A 1 92 ? -42.480 -4.544 30.993 1.00 67.44 92 ALA A N 1
ATOM 681 C CA . ALA A 1 92 ? -43.401 -3.852 31.896 1.00 67.44 92 ALA A CA 1
ATOM 682 C C . ALA A 1 92 ? -43.022 -4.029 33.381 1.00 67.44 92 ALA A C 1
ATOM 684 O O . ALA A 1 92 ? -43.105 -3.076 34.153 1.00 67.44 92 ALA A O 1
ATOM 685 N N . GLY A 1 93 ? -42.545 -5.218 33.775 1.00 68.94 93 GLY A N 1
ATOM 686 C CA . GLY A 1 93 ? -42.029 -5.466 35.128 1.00 68.94 93 GLY A CA 1
ATOM 687 C C . GLY A 1 93 ? -40.754 -4.674 35.432 1.00 68.94 93 GLY A C 1
ATOM 688 O O . GLY A 1 93 ? -40.571 -4.198 36.549 1.00 68.94 93 GLY A O 1
ATOM 689 N N . LEU A 1 94 ? -39.916 -4.457 34.414 1.00 68.62 94 LEU A N 1
ATOM 690 C CA . LEU A 1 94 ? -38.734 -3.597 34.492 1.00 68.62 94 LEU A CA 1
ATOM 691 C C . LEU A 1 94 ? -39.102 -2.126 34.697 1.00 68.62 94 LEU A C 1
ATOM 693 O O . LEU A 1 94 ? -38.541 -1.474 35.572 1.00 68.62 94 LEU A O 1
ATOM 697 N N . GLN A 1 95 ? -40.081 -1.617 33.944 1.00 65.94 95 GLN A N 1
ATOM 698 C CA . GLN A 1 95 ? -40.565 -0.242 34.098 1.00 65.94 95 GLN A CA 1
ATOM 699 C C . GLN A 1 95 ? -41.224 -0.014 35.468 1.00 65.94 95 GLN A C 1
ATOM 701 O O . GLN A 1 95 ? -40.983 1.013 36.100 1.00 65.94 95 GLN A O 1
ATOM 706 N N . ALA A 1 96 ? -41.976 -0.989 35.983 1.00 64.06 96 ALA A N 1
ATOM 707 C CA . ALA A 1 96 ? -42.560 -0.912 37.321 1.00 64.06 96 ALA A CA 1
ATOM 708 C C . ALA A 1 96 ? -41.496 -0.918 38.437 1.00 64.06 96 ALA A C 1
ATOM 710 O O . ALA A 1 96 ? -41.575 -0.112 39.363 1.00 64.06 96 ALA A O 1
ATOM 711 N N . ALA A 1 97 ? -40.465 -1.766 38.328 1.00 62.53 97 ALA A N 1
ATOM 712 C CA . ALA A 1 97 ? -39.338 -1.790 39.266 1.00 62.53 97 ALA A CA 1
ATOM 713 C C . ALA A 1 97 ? -38.499 -0.498 39.216 1.00 62.53 97 ALA A C 1
ATOM 715 O O . ALA A 1 97 ? -37.943 -0.066 40.225 1.00 62.53 97 ALA A O 1
ATOM 716 N N . SER A 1 98 ? -38.453 0.147 38.049 1.00 60.78 98 SER A N 1
ATOM 717 C CA . SER A 1 98 ? -37.743 1.406 37.829 1.00 60.78 98 SER A CA 1
ATOM 718 C C . SER A 1 98 ? -38.419 2.617 38.502 1.00 60.78 98 SER A C 1
ATOM 720 O O . SER A 1 98 ? -37.744 3.573 38.863 1.00 60.78 98 SER A O 1
ATOM 722 N N . ALA A 1 99 ? -39.734 2.561 38.760 1.00 56.12 99 ALA A N 1
ATOM 723 C CA . ALA A 1 99 ? -40.489 3.661 39.373 1.00 56.12 99 ALA A CA 1
ATOM 724 C C . ALA A 1 99 ? -40.407 3.700 40.918 1.00 56.12 99 ALA A C 1
ATOM 726 O O . ALA A 1 99 ? -40.792 4.690 41.536 1.00 56.12 99 ALA A O 1
ATOM 727 N N . GLY A 1 100 ? -39.918 2.627 41.553 1.00 54.62 100 GLY A N 1
ATOM 728 C CA . GLY A 1 100 ? -39.857 2.463 43.010 1.00 54.62 100 GLY A CA 1
ATOM 729 C C . GLY A 1 100 ? -38.445 2.611 43.578 1.00 54.62 100 GLY A C 1
ATOM 730 O O . GLY A 1 100 ? -37.892 1.647 44.105 1.00 54.62 100 GLY A O 1
ATOM 731 N N . HIS A 1 101 ? -37.812 3.777 43.439 1.00 57.69 101 HIS A N 1
ATOM 732 C CA . HIS A 1 101 ? -36.486 4.022 44.023 1.00 57.69 101 HIS A CA 1
ATOM 733 C C . HIS A 1 101 ? -36.593 4.610 45.438 1.00 57.69 101 HIS A C 1
ATOM 735 O O . HIS A 1 101 ? -37.181 5.669 45.642 1.00 57.69 101 HIS A O 1
ATOM 741 N N . GLY A 1 102 ? -36.030 3.898 46.422 1.00 58.56 102 GLY A N 1
ATOM 742 C CA . GLY A 1 102 ? -35.774 4.429 47.764 1.00 58.56 102 GLY A CA 1
ATOM 743 C C . GLY A 1 102 ? -34.568 5.386 47.781 1.00 58.56 102 GLY A C 1
ATOM 744 O O . GLY A 1 102 ? -33.843 5.460 46.793 1.00 58.56 102 GLY A O 1
ATOM 745 N N . PRO A 1 103 ? -34.319 6.103 48.892 1.00 58.69 103 PRO A N 1
ATOM 746 C CA . PRO A 1 103 ? -33.268 7.126 48.991 1.00 58.69 103 PRO A CA 1
ATOM 747 C C . PRO A 1 103 ? -31.826 6.580 49.039 1.00 58.69 103 PRO A C 1
ATOM 749 O O . PRO A 1 103 ? -30.883 7.364 49.108 1.00 58.69 103 PRO A O 1
ATOM 752 N N . GLU A 1 104 ? -31.632 5.258 49.050 1.00 69.06 104 GLU A N 1
ATOM 753 C CA . GLU A 1 104 ? -30.307 4.635 49.134 1.00 69.06 104 GLU A CA 1
ATOM 754 C C . GLU A 1 104 ? -29.600 4.534 47.771 1.00 69.06 104 GLU A C 1
ATOM 756 O O . GLU A 1 104 ? -30.256 4.272 46.757 1.00 69.06 104 GLU A O 1
ATOM 761 N N . PRO A 1 105 ? -28.258 4.670 47.736 1.00 69.50 105 PRO A N 1
ATOM 762 C CA . PRO A 1 105 ? -27.482 4.566 46.504 1.00 69.50 105 PRO A CA 1
ATOM 763 C C . PRO A 1 105 ? -27.540 3.148 45.911 1.00 69.50 105 PRO A C 1
ATOM 765 O O . PRO A 1 105 ? -27.543 2.146 46.634 1.00 69.50 105 PRO A O 1
ATOM 768 N N . ALA A 1 106 ? -27.553 3.063 44.576 1.00 71.88 106 ALA A N 1
ATOM 769 C CA . ALA A 1 106 ? -27.770 1.824 43.825 1.00 71.88 106 ALA A CA 1
ATOM 770 C C . ALA A 1 106 ? -26.774 0.699 44.169 1.00 71.88 106 ALA A C 1
ATOM 772 O O . ALA A 1 106 ? -27.169 -0.468 44.206 1.00 71.88 106 ALA A O 1
ATOM 773 N N . PHE A 1 107 ? -25.515 1.026 44.488 1.00 71.38 107 PHE A N 1
ATOM 774 C CA . PHE A 1 107 ? -24.497 0.025 44.827 1.00 71.38 107 PHE A CA 1
ATOM 775 C C . PHE A 1 107 ? -24.805 -0.724 46.136 1.00 71.38 107 PHE A C 1
ATOM 777 O O . PHE A 1 107 ? -24.696 -1.946 46.176 1.00 71.38 107 PHE A O 1
ATOM 784 N N . ARG A 1 108 ? -25.282 -0.037 47.188 1.00 75.12 108 ARG A N 1
ATOM 785 C CA . ARG A 1 108 ? -25.621 -0.686 48.473 1.00 75.12 108 ARG A CA 1
ATOM 786 C C . ARG A 1 108 ? -26.813 -1.616 48.336 1.00 75.12 108 ARG A C 1
ATOM 788 O O . ARG A 1 108 ? -26.832 -2.711 48.896 1.00 75.12 108 ARG A O 1
ATOM 795 N N . ARG A 1 109 ? -27.794 -1.195 47.537 1.00 73.56 109 ARG A N 1
ATOM 796 C CA . ARG A 1 109 ? -28.945 -2.028 47.185 1.00 73.56 109 ARG A CA 1
ATOM 797 C C . ARG A 1 109 ? -28.532 -3.237 46.351 1.00 73.56 109 ARG A C 1
ATOM 799 O O . ARG A 1 109 ? -29.097 -4.312 46.518 1.00 73.56 109 ARG A O 1
ATOM 806 N N . PHE A 1 110 ? -27.535 -3.087 45.483 1.00 77.25 110 PHE A N 1
ATOM 807 C CA . PHE A 1 110 ? -26.992 -4.194 44.705 1.00 77.25 110 PHE A CA 1
ATOM 808 C C . PHE A 1 110 ? -26.265 -5.219 45.591 1.00 77.25 110 PHE A C 1
ATOM 810 O O . PHE A 1 110 ? -26.509 -6.419 45.461 1.00 77.25 110 PHE A O 1
ATOM 817 N N . GLU A 1 111 ? -25.435 -4.772 46.537 1.00 78.12 111 GLU A N 1
ATOM 818 C CA . GLU A 1 111 ? -24.744 -5.658 47.483 1.00 78.12 111 GLU A CA 1
ATOM 819 C C . GLU A 1 111 ? -25.732 -6.453 48.354 1.00 78.12 111 GLU A C 1
ATOM 821 O O . GLU A 1 111 ? -25.631 -7.682 48.441 1.00 78.12 111 GLU A O 1
ATOM 826 N N . ALA A 1 112 ? -26.721 -5.768 48.940 1.00 76.31 112 ALA A N 1
ATOM 827 C CA . ALA A 1 112 ? -27.720 -6.364 49.830 1.00 76.31 112 ALA A CA 1
ATOM 828 C C . ALA A 1 112 ? -28.824 -7.154 49.097 1.00 76.31 112 ALA A C 1
ATOM 830 O O . ALA A 1 112 ? -29.474 -8.015 49.694 1.00 76.31 112 ALA A O 1
ATOM 831 N N . GLY A 1 113 ? -29.043 -6.865 47.812 1.00 72.06 113 GLY A N 1
ATOM 832 C CA . GLY A 1 113 ? -30.145 -7.402 47.021 1.00 72.06 113 GLY A CA 1
ATOM 833 C C . GLY A 1 113 ? -29.978 -8.870 46.623 1.00 72.06 113 GLY A C 1
ATOM 834 O O . GLY A 1 113 ? -28.871 -9.390 46.458 1.00 72.06 113 GLY A O 1
ATOM 835 N N . GLN A 1 114 ? -31.106 -9.552 46.411 1.00 79.44 114 GLN A N 1
ATOM 836 C CA . GLN A 1 114 ? -31.136 -10.893 45.812 1.00 79.44 114 GLN A CA 1
ATOM 837 C C . GLN A 1 114 ? -30.943 -10.824 44.285 1.00 79.44 114 GLN A C 1
ATOM 839 O O . GLN A 1 114 ? -31.028 -9.755 43.686 1.00 79.44 114 GLN A O 1
ATOM 844 N N . ALA A 1 115 ? -30.724 -11.966 43.620 1.00 74.12 115 ALA A N 1
ATOM 845 C CA . ALA A 1 115 ? -30.430 -12.026 42.180 1.00 74.12 115 ALA A CA 1
ATOM 846 C C . ALA A 1 115 ? -31.438 -11.254 41.298 1.00 74.12 115 ALA A C 1
ATOM 848 O O . ALA A 1 115 ? -31.027 -10.575 40.361 1.00 74.12 115 ALA A O 1
ATOM 849 N N . ALA A 1 116 ? -32.737 -11.309 41.616 1.00 75.50 116 ALA A N 1
ATOM 850 C CA . ALA A 1 116 ? -33.772 -10.583 40.877 1.00 75.50 116 ALA A CA 1
ATOM 851 C C . ALA A 1 116 ? -33.675 -9.059 41.046 1.00 75.50 116 ALA A C 1
ATOM 853 O O . ALA A 1 116 ? -33.801 -8.314 40.076 1.00 75.50 116 ALA A O 1
ATOM 854 N N . GLU A 1 117 ? -33.394 -8.599 42.266 1.00 77.25 117 GLU A N 1
ATOM 855 C CA . GLU A 1 117 ? -33.240 -7.178 42.569 1.00 77.25 117 GLU A CA 1
ATOM 856 C C . GLU A 1 117 ? -31.947 -6.621 41.962 1.00 77.25 117 GLU A C 1
ATOM 858 O O . GLU A 1 117 ? -31.963 -5.554 41.360 1.00 77.25 117 GLU A O 1
ATOM 863 N N . ARG A 1 118 ? -30.852 -7.393 41.996 1.00 79.12 118 ARG A N 1
ATOM 864 C CA . ARG A 1 118 ? -29.586 -7.053 41.327 1.00 79.12 118 ARG A CA 1
ATOM 865 C C . ARG A 1 118 ? -29.754 -6.857 39.820 1.00 79.12 118 ARG A C 1
ATOM 867 O O . ARG A 1 118 ? -29.256 -5.876 39.274 1.00 79.12 118 ARG A O 1
ATOM 874 N N . VAL A 1 119 ? -30.481 -7.759 39.152 1.00 78.75 119 VAL A N 1
ATOM 875 C CA . VAL A 1 119 ? -30.806 -7.635 37.718 1.00 78.75 119 VAL A CA 1
ATOM 876 C C . VAL A 1 119 ? -31.648 -6.386 37.458 1.00 78.75 119 VAL A C 1
ATOM 878 O O . VAL A 1 119 ? -31.343 -5.627 36.540 1.00 78.75 119 VAL A O 1
ATOM 881 N N . ALA A 1 120 ? -32.679 -6.149 38.274 1.00 78.31 120 ALA A N 1
ATOM 882 C CA . ALA A 1 120 ? -33.548 -4.988 38.129 1.00 78.31 120 ALA A CA 1
ATOM 883 C C . ALA A 1 120 ? -32.795 -3.666 38.340 1.00 78.31 120 ALA A C 1
ATOM 885 O O . ALA A 1 120 ? -33.012 -2.741 37.569 1.00 78.31 120 ALA A O 1
ATOM 886 N N . ILE A 1 121 ? -31.885 -3.588 39.317 1.00 78.81 121 ILE A N 1
ATOM 887 C CA . ILE A 1 121 ? -31.066 -2.397 39.588 1.00 78.81 121 ILE A CA 1
ATOM 888 C C . ILE A 1 121 ? -30.149 -2.091 38.403 1.00 78.81 121 ILE A C 1
ATOM 890 O O . ILE A 1 121 ? -30.176 -0.974 37.900 1.00 78.81 121 ILE A O 1
ATOM 894 N N . VAL A 1 122 ? -29.388 -3.077 37.911 1.00 80.38 122 VAL A N 1
ATOM 895 C CA . VAL A 1 122 ? -28.456 -2.871 36.785 1.00 80.38 122 VAL A CA 1
ATOM 896 C C . VAL A 1 122 ? -29.200 -2.440 35.524 1.00 80.38 122 VAL A C 1
ATOM 898 O O . VAL A 1 122 ? -28.762 -1.531 34.825 1.00 80.38 122 VAL A O 1
ATOM 901 N N . LEU A 1 123 ? -30.340 -3.066 35.230 1.00 79.25 123 LEU A N 1
ATOM 902 C CA . LEU A 1 123 ? -31.135 -2.734 34.050 1.00 79.25 123 LEU A CA 1
ATOM 903 C C . LEU A 1 123 ? -31.920 -1.431 34.200 1.00 79.25 123 LEU A C 1
ATOM 905 O O . LEU A 1 123 ? -32.095 -0.735 33.204 1.00 79.25 123 LEU A O 1
ATOM 909 N N . ALA A 1 124 ? -32.358 -1.075 35.408 1.00 76.38 124 ALA A N 1
ATOM 910 C CA . ALA A 1 124 ? -32.975 0.217 35.686 1.00 76.38 124 ALA A CA 1
ATOM 911 C C . ALA A 1 124 ? -31.949 1.351 35.574 1.00 76.38 124 ALA A C 1
ATOM 913 O O . ALA A 1 124 ? -32.230 2.312 34.872 1.00 76.38 124 ALA A O 1
ATOM 914 N N . GLU A 1 125 ? -30.749 1.210 36.147 1.00 76.44 125 GLU A N 1
ATOM 915 C CA . GLU A 1 125 ? -29.625 2.140 35.940 1.00 76.44 125 GLU A CA 1
ATOM 916 C C . GLU A 1 125 ? -29.311 2.287 34.447 1.00 76.44 125 GLU A C 1
ATOM 918 O O . GLU A 1 125 ? -29.196 3.399 33.936 1.00 76.44 125 GLU A O 1
ATOM 923 N N . TRP A 1 126 ? -29.277 1.173 33.70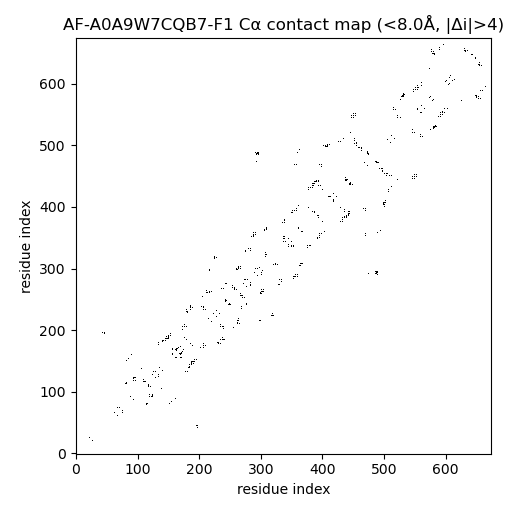4 1.00 76.31 126 TRP A N 1
ATOM 924 C CA . TRP A 1 126 ? -29.076 1.222 32.260 1.00 76.31 126 TRP A CA 1
ATOM 925 C C . TRP A 1 126 ? -30.206 1.981 31.562 1.00 76.31 126 TRP A C 1
ATOM 927 O O . TRP A 1 126 ? -29.934 2.865 30.765 1.00 76.31 126 TRP A O 1
ATOM 937 N N . LEU A 1 127 ? -31.477 1.663 31.816 1.00 68.69 127 LEU A N 1
ATOM 938 C CA . LEU A 1 127 ? -32.632 2.254 31.125 1.00 68.69 127 LEU A CA 1
ATOM 939 C C . LEU A 1 127 ? -32.900 3.718 31.510 1.00 68.69 127 LEU A C 1
ATOM 941 O O . LEU A 1 127 ? -33.235 4.503 30.623 1.00 68.69 127 LEU A O 1
ATOM 945 N N . LEU A 1 128 ? -32.755 4.068 32.789 1.00 62.94 128 LEU A N 1
ATOM 946 C CA . LEU A 1 128 ? -33.163 5.347 33.374 1.00 62.94 128 LEU A CA 1
ATOM 947 C C . LEU A 1 128 ? -32.058 6.403 33.423 1.00 62.94 128 LEU A C 1
ATOM 949 O O . LEU A 1 128 ? -32.387 7.578 33.589 1.00 62.94 128 LEU A O 1
ATOM 953 N N . ALA A 1 129 ? -30.777 6.030 33.309 1.00 65.00 129 ALA A N 1
ATOM 954 C CA . ALA A 1 129 ? -29.707 7.016 33.397 1.00 65.00 129 ALA A CA 1
ATOM 955 C C . ALA A 1 129 ? -29.890 8.109 32.320 1.00 65.00 129 ALA A C 1
ATOM 957 O O . ALA A 1 129 ? -29.958 7.783 31.122 1.00 65.00 129 ALA A O 1
ATOM 958 N N . PRO A 1 130 ? -29.962 9.400 32.712 1.00 62.09 130 PRO A N 1
ATOM 959 C CA . PRO A 1 130 ? -29.959 10.501 31.757 1.00 62.09 130 PRO A CA 1
ATOM 960 C C . PRO A 1 130 ? -28.659 10.468 30.943 1.00 62.09 130 PRO A C 1
ATOM 962 O O . PRO A 1 130 ? -27.672 9.857 31.358 1.00 62.09 130 PRO A O 1
ATOM 965 N N . ALA A 1 131 ? -28.631 11.114 29.776 1.00 58.16 131 ALA A N 1
ATOM 966 C CA . ALA A 1 131 ? -27.402 11.215 28.988 1.00 58.16 131 ALA A CA 1
ATOM 967 C C . ALA A 1 131 ? -26.271 11.807 29.861 1.00 58.16 131 ALA A C 1
ATOM 969 O O . ALA A 1 131 ? -26.409 12.918 30.365 1.00 58.16 131 ALA A O 1
ATOM 970 N N . GLY A 1 132 ? -25.201 11.034 30.090 1.00 57.34 132 GLY A N 1
ATOM 971 C CA . GLY A 1 132 ? -24.086 11.380 30.989 1.00 57.34 132 GLY A CA 1
ATOM 972 C C . GLY A 1 132 ? -24.212 10.892 32.446 1.00 57.34 132 GLY A C 1
ATOM 973 O O . GLY A 1 132 ? -23.214 10.848 33.151 1.00 57.34 132 GLY A O 1
ATOM 974 N N . GLY A 1 133 ? -25.385 10.440 32.907 1.00 64.06 133 GLY A N 1
ATOM 975 C CA . GLY A 1 133 ? -25.583 9.963 34.292 1.00 64.06 133 GLY A CA 1
ATOM 976 C C . GLY A 1 133 ? -24.908 8.621 34.609 1.00 64.06 133 GLY A C 1
ATOM 977 O O . GLY A 1 133 ? -24.606 8.323 35.762 1.00 64.06 133 GLY A O 1
ATOM 978 N N . LEU A 1 134 ? -24.615 7.833 33.572 1.00 67.44 134 LEU A N 1
ATOM 979 C CA . LEU A 1 134 ? -23.870 6.574 33.666 1.00 67.44 134 LEU A CA 1
ATOM 980 C C . LEU A 1 134 ? -22.406 6.774 34.097 1.00 67.44 134 LEU A C 1
ATOM 982 O O . LEU A 1 134 ? -21.828 5.872 34.693 1.00 67.44 134 LEU A O 1
ATOM 986 N N . GLU A 1 135 ? -21.819 7.945 33.833 1.00 65.31 135 GLU A N 1
ATOM 987 C CA . GLU A 1 135 ? -20.432 8.268 34.205 1.00 65.31 135 GLU A CA 1
ATOM 988 C C . GLU A 1 135 ? -20.263 8.441 35.723 1.00 65.31 135 GLU A C 1
ATOM 990 O O . GLU A 1 135 ? -19.180 8.217 36.256 1.00 65.31 135 GLU A O 1
ATOM 995 N N . SER A 1 136 ? -21.346 8.798 36.422 1.00 65.19 136 SER A N 1
ATOM 996 C CA . SER A 1 136 ? -21.392 8.977 37.879 1.00 65.19 136 SER A CA 1
ATOM 997 C C . SER A 1 136 ? -21.864 7.741 38.654 1.00 65.19 136 SER A C 1
ATOM 999 O O . SER A 1 136 ? -21.967 7.796 39.878 1.00 65.19 136 SER A O 1
ATOM 1001 N N . SER A 1 137 ? -22.185 6.638 37.971 1.00 70.38 137 SER A N 1
ATOM 1002 C CA . SER A 1 137 ? -22.685 5.425 38.626 1.00 70.38 137 SER A CA 1
ATOM 1003 C C . SER A 1 137 ? -21.531 4.647 39.265 1.00 70.38 137 SER A C 1
ATOM 1005 O O . SER A 1 137 ? -20.725 4.032 38.568 1.00 70.38 137 SER A O 1
ATOM 1007 N N . GLU A 1 138 ? -21.462 4.641 40.599 1.00 69.88 138 GLU A N 1
ATOM 1008 C CA . GLU A 1 138 ? -20.422 3.928 41.366 1.00 69.88 138 GLU A CA 1
ATOM 1009 C C . GLU A 1 138 ? -20.391 2.423 41.039 1.00 69.88 138 GLU A C 1
ATOM 1011 O O . GLU A 1 138 ? -19.326 1.819 40.932 1.00 69.88 138 GLU A O 1
ATOM 1016 N N . LEU A 1 139 ? -21.554 1.832 40.745 1.00 72.31 139 LEU A N 1
ATOM 1017 C CA . LEU A 1 139 ? -21.681 0.421 40.368 1.00 72.31 139 LEU A CA 1
ATOM 1018 C C . LEU A 1 139 ? -20.991 0.084 39.033 1.00 72.31 139 LEU A C 1
ATOM 1020 O O . LEU A 1 139 ? -20.583 -1.056 38.816 1.00 72.31 139 LEU A O 1
ATOM 1024 N N . LEU A 1 140 ? -20.868 1.067 38.138 1.00 68.94 140 LEU A N 1
ATOM 1025 C CA . LEU A 1 140 ? -20.224 0.935 36.828 1.00 68.94 140 LEU A CA 1
ATOM 1026 C C . LEU A 1 140 ? -18.825 1.567 36.790 1.00 68.94 140 LEU A C 1
ATOM 1028 O O . LEU A 1 140 ? -18.145 1.477 35.765 1.00 68.94 140 LEU A O 1
ATOM 1032 N N . ALA A 1 141 ? -18.393 2.162 37.903 1.00 66.81 141 ALA A N 1
ATOM 1033 C CA . ALA A 1 141 ? -17.041 2.657 38.123 1.00 66.81 141 ALA A CA 1
ATOM 1034 C C . ALA A 1 141 ? -16.147 1.623 38.834 1.00 66.81 141 ALA A C 1
ATOM 1036 O O . ALA A 1 141 ? -14.946 1.586 38.568 1.00 66.81 141 ALA A O 1
ATOM 1037 N N . ASP A 1 142 ? -16.719 0.759 39.682 1.00 69.81 142 ASP A N 1
ATOM 1038 C CA . ASP A 1 142 ? -15.968 -0.228 40.466 1.00 69.81 142 ASP A CA 1
ATOM 1039 C C . ASP A 1 142 ? -15.705 -1.551 39.726 1.00 69.81 142 ASP A C 1
ATOM 1041 O O . ASP A 1 142 ? -16.613 -2.270 39.297 1.00 69.81 142 ASP A O 1
ATOM 1045 N N . GLU A 1 143 ? -14.431 -1.951 39.669 1.00 67.69 143 GLU A N 1
ATOM 1046 C CA . GLU A 1 143 ? -13.985 -3.206 39.042 1.00 67.69 143 GLU A CA 1
ATOM 1047 C C . GLU A 1 143 ? -14.525 -4.467 39.742 1.00 67.69 143 GLU A C 1
ATOM 1049 O O . GLU A 1 143 ? -14.559 -5.546 39.147 1.00 67.69 143 GLU A O 1
ATOM 1054 N N . ILE A 1 144 ? -14.971 -4.350 40.995 1.00 68.31 144 ILE A N 1
ATOM 1055 C CA . ILE A 1 144 ? -15.448 -5.471 41.821 1.00 68.31 144 ILE A CA 1
ATOM 1056 C C . ILE A 1 144 ? -16.718 -6.099 41.224 1.00 68.31 144 ILE A C 1
ATOM 1058 O O . ILE A 1 144 ? -16.904 -7.318 41.282 1.00 68.31 144 ILE A O 1
ATOM 1062 N N . TYR A 1 145 ? -17.577 -5.284 40.605 1.00 70.12 145 TYR A N 1
ATOM 1063 C CA . TYR A 1 145 ? -18.880 -5.716 40.089 1.00 70.12 145 TYR A CA 1
ATOM 1064 C C . TYR A 1 145 ? -18.865 -6.072 38.600 1.00 70.12 145 TYR A C 1
ATOM 1066 O O . TYR A 1 145 ? -19.870 -6.561 38.078 1.00 70.12 145 TYR A O 1
ATOM 1074 N N . GLN A 1 146 ? -17.731 -5.886 37.913 1.00 72.25 146 GLN A N 1
ATOM 1075 C CA . GLN A 1 146 ? -17.632 -5.990 36.453 1.00 72.25 146 GLN A CA 1
ATOM 1076 C C . GLN A 1 146 ? -18.119 -7.337 35.899 1.00 72.25 146 GLN A C 1
ATOM 1078 O O . GLN A 1 146 ? -18.837 -7.371 34.901 1.00 72.25 146 GLN A O 1
ATOM 1083 N N . ASP A 1 147 ? -17.788 -8.448 36.566 1.00 69.88 147 ASP A N 1
ATOM 1084 C CA . ASP A 1 147 ? -18.180 -9.783 36.112 1.00 69.88 147 ASP A CA 1
ATOM 1085 C C . ASP A 1 147 ? -19.696 -9.978 36.240 1.00 69.88 147 ASP A C 1
ATOM 1087 O O . ASP A 1 147 ? -20.332 -10.555 35.355 1.00 69.88 147 ASP A O 1
ATOM 1091 N N . GLN A 1 148 ? -20.290 -9.463 37.325 1.00 71.94 148 GLN A N 1
ATOM 1092 C CA . GLN A 1 148 ? -21.729 -9.567 37.580 1.00 71.94 148 GLN A CA 1
ATOM 1093 C C . GLN A 1 148 ? -22.536 -8.701 36.625 1.00 71.94 148 GLN A C 1
ATOM 1095 O O . GLN A 1 148 ? -23.505 -9.181 36.036 1.00 71.94 148 GLN A O 1
ATOM 1100 N N . VAL A 1 149 ? -22.085 -7.473 36.387 1.00 76.19 149 VAL A N 1
ATOM 1101 C CA . VAL A 1 149 ? -22.686 -6.578 35.399 1.00 76.19 149 VAL A CA 1
ATOM 1102 C C . VAL A 1 149 ? -22.571 -7.167 33.989 1.00 76.19 149 VAL A C 1
ATOM 1104 O O . VAL A 1 149 ? -23.573 -7.239 33.277 1.00 76.19 149 VAL A O 1
ATOM 1107 N N . ALA A 1 150 ? -21.395 -7.664 33.589 1.00 76.38 150 ALA A N 1
ATOM 1108 C CA . ALA A 1 150 ? -21.189 -8.249 32.263 1.00 76.38 150 ALA A CA 1
ATOM 1109 C C . ALA A 1 150 ? -22.086 -9.471 32.012 1.00 76.38 150 ALA A C 1
ATOM 1111 O O . ALA A 1 150 ? -22.618 -9.630 30.914 1.00 76.38 150 ALA A O 1
ATOM 1112 N N . ALA A 1 151 ? -22.296 -10.327 33.012 1.00 73.88 151 ALA A N 1
ATOM 1113 C CA . ALA A 1 151 ? -23.182 -11.477 32.867 1.00 73.88 151 ALA A CA 1
ATOM 1114 C C . ALA A 1 151 ? -24.666 -11.087 32.822 1.00 73.88 151 ALA A C 1
ATOM 1116 O O . ALA A 1 151 ? -25.417 -11.648 32.024 1.00 73.88 151 ALA A O 1
ATOM 1117 N N . ILE A 1 152 ? -25.098 -10.113 33.634 1.00 77.94 152 ILE A N 1
ATOM 1118 C CA . ILE A 1 152 ? -26.467 -9.577 33.577 1.00 77.94 152 ILE A CA 1
ATOM 1119 C C . ILE A 1 152 ? -26.731 -8.999 32.183 1.00 77.94 152 ILE A C 1
ATOM 1121 O O . ILE A 1 152 ? -27.741 -9.329 31.562 1.00 77.94 152 ILE A O 1
ATOM 1125 N N . LEU A 1 153 ? -25.798 -8.214 31.639 1.00 79.69 153 LEU A N 1
ATOM 1126 C CA . LEU A 1 153 ? -25.891 -7.674 30.282 1.00 79.69 153 LEU A CA 1
ATOM 1127 C C . LEU A 1 153 ? -25.883 -8.782 29.213 1.00 79.69 153 LEU A C 1
ATOM 1129 O O . LEU A 1 153 ? -26.691 -8.730 28.287 1.00 79.69 153 LEU A O 1
ATOM 1133 N N . ALA A 1 154 ? -25.054 -9.823 29.355 1.00 77.00 154 ALA A N 1
ATOM 1134 C CA . ALA A 1 154 ? -25.040 -10.965 28.436 1.00 77.00 154 ALA A CA 1
ATOM 1135 C C . ALA A 1 154 ? -26.391 -11.699 28.414 1.00 77.00 154 ALA A C 1
ATOM 1137 O O . ALA A 1 154 ? -26.928 -11.984 27.345 1.00 77.00 154 ALA A O 1
ATOM 1138 N N . HIS A 1 155 ? -26.984 -11.952 29.585 1.00 76.75 155 HIS A N 1
ATOM 1139 C CA . HIS A 1 155 ? -28.306 -12.572 29.691 1.00 76.75 155 HIS A CA 1
ATOM 1140 C C . HIS A 1 155 ? -29.435 -11.666 29.187 1.00 76.75 155 HIS A C 1
ATOM 1142 O O . HIS A 1 155 ? -30.401 -12.156 28.602 1.00 76.75 155 HIS A O 1
ATOM 1148 N N . THR A 1 156 ? -29.292 -10.351 29.349 1.00 77.06 156 THR A N 1
ATOM 1149 C CA . THR A 1 156 ? -30.233 -9.359 28.811 1.00 77.06 156 THR A CA 1
ATOM 1150 C C . THR A 1 156 ? -30.238 -9.385 27.294 1.00 77.06 156 THR A C 1
ATOM 1152 O O . THR A 1 156 ? -31.300 -9.440 26.679 1.00 77.06 156 THR A O 1
ATOM 1155 N N . LEU A 1 157 ? -29.046 -9.407 26.695 1.00 75.50 157 LEU A N 1
ATOM 1156 C CA . LEU A 1 157 ? -28.887 -9.562 25.261 1.00 75.50 157 LEU A CA 1
ATOM 1157 C C . LEU A 1 157 ? -29.484 -10.908 24.821 1.00 75.50 157 LEU A C 1
ATOM 1159 O O . LEU A 1 157 ? -30.326 -10.932 23.928 1.00 75.50 157 LEU A O 1
ATOM 1163 N N . ALA A 1 158 ? -29.149 -12.016 25.481 1.00 74.50 158 ALA A N 1
ATOM 1164 C CA . ALA A 1 158 ? -29.654 -13.345 25.131 1.00 74.50 158 ALA A CA 1
ATOM 1165 C C . ALA A 1 158 ? -31.185 -13.521 25.262 1.00 74.50 158 ALA A C 1
ATOM 1167 O O . ALA A 1 158 ? -31.725 -14.462 24.681 1.00 74.50 158 ALA A O 1
ATOM 1168 N N . SER A 1 159 ? -31.893 -12.651 25.996 1.00 75.12 159 SER A N 1
ATOM 1169 C CA . SER A 1 159 ? -33.335 -12.781 26.234 1.00 75.12 159 SER A CA 1
ATOM 1170 C C . SER A 1 159 ? -34.180 -12.216 25.080 1.00 75.12 159 SER A C 1
ATOM 1172 O O . SER A 1 159 ? -34.265 -10.995 24.917 1.00 75.12 159 SER A O 1
ATOM 1174 N N . PRO A 1 160 ? -34.912 -13.057 24.320 1.00 70.88 160 PRO A N 1
ATOM 1175 C CA . PRO A 1 160 ? -35.748 -12.587 23.213 1.00 70.88 160 PRO A CA 1
ATOM 1176 C C . PRO A 1 160 ? -36.921 -11.712 23.686 1.00 70.88 160 PRO A C 1
ATOM 1178 O O . PRO A 1 160 ? -37.409 -10.878 22.934 1.00 70.88 160 PRO A O 1
ATOM 1181 N N . LYS A 1 161 ? -37.355 -11.854 24.948 1.00 71.50 161 LYS A N 1
ATOM 1182 C CA . LYS A 1 161 ? -38.451 -11.058 25.532 1.00 71.50 161 LYS A CA 1
ATOM 1183 C C . LYS A 1 161 ? -38.076 -9.591 25.755 1.00 71.50 161 LYS A C 1
ATOM 1185 O O . LYS A 1 161 ? -38.961 -8.742 25.820 1.00 71.50 161 LYS A O 1
ATOM 1190 N N . LEU A 1 162 ? -36.783 -9.303 25.915 1.00 68.56 162 LEU A N 1
ATOM 1191 C CA . LEU A 1 162 ? -36.265 -7.953 26.149 1.00 68.56 162 LEU A CA 1
ATOM 1192 C C . LEU A 1 162 ? -35.756 -7.302 24.853 1.00 68.56 162 LEU A C 1
ATOM 1194 O O . LEU A 1 162 ? -35.737 -6.078 24.755 1.00 68.56 162 LEU A O 1
ATOM 1198 N N . GLN A 1 163 ? -35.418 -8.101 23.835 1.00 71.44 163 GLN A N 1
ATOM 1199 C CA . GLN A 1 163 ? -34.979 -7.638 22.513 1.00 71.44 163 GLN A CA 1
ATOM 1200 C C . GLN A 1 163 ? -36.151 -7.421 21.540 1.00 71.44 163 GLN A C 1
ATOM 1202 O O . GLN A 1 163 ? -36.210 -8.020 20.472 1.00 71.44 163 GLN A O 1
ATOM 1207 N N . THR A 1 164 ? -37.109 -6.574 21.917 1.00 58.88 164 THR A N 1
ATOM 1208 C CA . THR A 1 164 ? -38.356 -6.368 21.151 1.00 58.88 164 THR A CA 1
ATOM 1209 C C . THR A 1 164 ? -38.226 -5.409 19.959 1.00 58.88 164 THR A C 1
ATOM 1211 O O . THR A 1 164 ? -39.117 -5.386 19.115 1.00 58.88 164 THR A O 1
ATOM 1214 N N . ALA A 1 165 ? -37.121 -4.658 19.846 1.00 61.34 165 ALA A N 1
ATOM 1215 C CA . ALA A 1 165 ? -36.802 -3.791 18.706 1.00 61.34 165 ALA A CA 1
ATOM 1216 C C . ALA A 1 165 ? -35.276 -3.676 18.509 1.00 61.34 165 ALA A C 1
ATOM 1218 O O . ALA A 1 165 ? -34.541 -3.598 19.497 1.00 61.34 165 ALA A O 1
ATOM 1219 N N . GLU A 1 166 ? -34.799 -3.626 17.256 1.00 58.69 166 GLU A N 1
ATOM 1220 C CA . GLU A 1 166 ? -33.362 -3.487 16.933 1.00 58.69 166 GLU A CA 1
ATOM 1221 C C . GLU A 1 166 ? -32.754 -2.181 17.488 1.00 58.69 166 GLU A C 1
ATOM 1223 O O . GLU A 1 166 ? -31.618 -2.190 17.965 1.00 58.69 166 GLU A O 1
ATOM 1228 N N . ASP A 1 167 ? -33.549 -1.106 17.552 1.00 61.59 167 ASP A N 1
ATOM 1229 C CA . ASP A 1 167 ? -33.185 0.200 18.131 1.00 61.59 167 ASP A CA 1
ATOM 1230 C C . ASP A 1 167 ? -33.597 0.370 19.606 1.00 61.59 167 ASP A C 1
ATOM 1232 O O . ASP A 1 167 ? -33.611 1.476 20.152 1.00 61.59 167 ASP A O 1
ATOM 1236 N N . GLY A 1 168 ? -33.951 -0.722 20.288 1.00 70.88 168 GLY A N 1
ATOM 1237 C CA . GLY A 1 168 ? -34.324 -0.669 21.697 1.00 70.88 168 GLY A CA 1
ATOM 1238 C C . GLY A 1 168 ? -33.170 -0.198 22.603 1.00 70.88 168 GLY A C 1
ATOM 1239 O O . GLY A 1 168 ? -31.997 -0.436 22.305 1.00 70.88 168 GLY A O 1
ATOM 1240 N N . PRO A 1 169 ? -33.465 0.385 23.780 1.00 72.12 169 PRO A N 1
ATOM 1241 C CA . PRO A 1 169 ? -32.446 0.850 24.734 1.00 72.12 169 PRO A CA 1
ATOM 1242 C C . PRO A 1 169 ? -31.577 -0.282 25.328 1.00 72.12 169 PRO A C 1
ATOM 1244 O O . PRO A 1 169 ? -30.543 -0.012 25.940 1.00 72.12 169 PRO A O 1
ATOM 1247 N N . LEU A 1 170 ? -31.986 -1.542 25.126 1.00 75.50 170 LEU A N 1
ATOM 1248 C CA . LEU A 1 170 ? -31.263 -2.772 25.483 1.00 75.50 170 LEU A CA 1
ATOM 1249 C C . LEU A 1 170 ? -30.729 -3.530 24.249 1.00 75.50 170 LEU A C 1
ATOM 1251 O O . LEU A 1 170 ? -30.263 -4.664 24.363 1.00 75.50 170 LEU A O 1
ATOM 1255 N N . GLY A 1 171 ? -30.808 -2.928 23.059 1.00 78.81 171 GLY A N 1
ATOM 1256 C CA . GLY A 1 171 ? -30.224 -3.468 21.835 1.00 78.81 171 GLY A CA 1
ATOM 1257 C C . GLY A 1 171 ? -28.695 -3.446 21.882 1.00 78.81 171 GLY A C 1
ATOM 1258 O O . GLY A 1 171 ? -28.089 -2.651 22.604 1.00 78.81 171 GLY A O 1
ATOM 1259 N N . VAL A 1 172 ? -28.050 -4.295 21.077 1.00 83.06 172 VAL A N 1
ATOM 1260 C CA . VAL A 1 172 ? -26.578 -4.436 21.047 1.00 83.06 172 VAL A CA 1
ATOM 1261 C C . VAL A 1 172 ? -25.890 -3.086 20.796 1.00 83.06 172 VAL A C 1
ATOM 1263 O O . VAL A 1 172 ? -24.913 -2.756 21.466 1.00 83.06 172 VAL A O 1
ATOM 1266 N N . ALA A 1 173 ? -26.437 -2.266 19.894 1.00 83.31 173 ALA A N 1
ATOM 1267 C CA . ALA A 1 173 ? -25.895 -0.947 19.574 1.00 83.31 173 ALA A CA 1
ATOM 1268 C C . ALA A 1 173 ? -26.057 0.084 20.705 1.00 83.31 173 ALA A C 1
ATOM 1270 O O . ALA A 1 173 ? -25.193 0.945 20.883 1.00 83.31 173 ALA A O 1
ATOM 1271 N N . ALA A 1 174 ? -27.152 0.015 21.466 1.00 83.50 174 ALA A N 1
ATOM 1272 C CA . ALA A 1 174 ? -27.393 0.895 22.608 1.00 83.50 174 ALA A CA 1
ATOM 1273 C C . ALA A 1 174 ? -26.508 0.508 23.802 1.00 83.50 174 ALA A C 1
ATOM 1275 O O . ALA A 1 174 ? -25.906 1.377 24.432 1.00 83.50 174 ALA A O 1
ATOM 1276 N N . VAL A 1 175 ? -26.367 -0.798 24.062 1.00 84.94 175 VAL A N 1
ATOM 1277 C CA . VAL A 1 175 ? -25.453 -1.332 25.080 1.00 84.94 175 VAL A CA 1
ATOM 1278 C C . VAL A 1 175 ? -24.012 -0.951 24.752 1.00 84.94 175 VAL A C 1
ATOM 1280 O O . VAL A 1 175 ? -23.337 -0.405 25.616 1.00 84.94 175 VAL A O 1
ATOM 1283 N N . ALA A 1 176 ? -23.565 -1.132 23.504 1.00 86.62 176 ALA A N 1
ATOM 1284 C CA . ALA A 1 176 ? -22.221 -0.734 23.088 1.00 86.62 176 ALA A CA 1
ATOM 1285 C C . ALA A 1 176 ? -21.963 0.763 23.307 1.00 86.62 176 ALA A C 1
ATOM 1287 O O . ALA A 1 176 ? -20.994 1.118 23.972 1.00 86.62 176 ALA A O 1
ATOM 1288 N N . ARG A 1 177 ? -22.857 1.643 22.834 1.00 84.62 177 ARG A N 1
ATOM 1289 C CA . ARG A 1 177 ? -22.725 3.100 23.024 1.00 84.62 177 ARG A CA 1
ATOM 1290 C C . ARG A 1 177 ? -22.669 3.501 24.499 1.00 84.62 177 ARG A C 1
ATOM 1292 O O . ARG A 1 177 ? -21.844 4.331 24.866 1.00 84.62 177 ARG A O 1
ATOM 1299 N N . ARG A 1 178 ? -23.505 2.893 25.345 1.00 84.50 178 ARG A N 1
ATOM 1300 C CA . ARG A 1 178 ? -23.520 3.166 26.791 1.00 84.50 178 ARG A CA 1
ATOM 1301 C C . ARG A 1 178 ? -22.287 2.631 27.506 1.00 84.50 178 ARG A C 1
ATOM 1303 O O . ARG A 1 178 ? -21.746 3.336 28.345 1.00 84.50 178 ARG A O 1
ATOM 1310 N N . CYS A 1 179 ? -21.793 1.450 27.133 1.00 84.75 179 CYS A N 1
ATOM 1311 C CA . CYS A 1 179 ? -20.517 0.952 27.638 1.00 84.75 179 CYS A CA 1
ATOM 1312 C C . CYS A 1 179 ? -19.387 1.928 27.296 1.00 84.75 179 CYS A C 1
ATOM 1314 O O . CYS A 1 179 ? -18.621 2.284 28.177 1.00 84.75 179 CYS A O 1
ATOM 1316 N N . LEU A 1 180 ? -19.302 2.417 26.056 1.00 85.19 180 LEU A N 1
ATOM 1317 C CA . LEU A 1 180 ? -18.226 3.324 25.638 1.00 85.19 180 LEU A CA 1
ATOM 1318 C C . LEU A 1 180 ? -18.219 4.677 26.372 1.00 85.19 180 LEU A C 1
ATOM 1320 O O . LEU A 1 180 ? -17.170 5.316 26.426 1.00 85.19 180 LEU A O 1
ATOM 1324 N N . ALA A 1 181 ? -19.336 5.097 26.969 1.00 82.81 181 ALA A N 1
ATOM 1325 C CA . ALA A 1 181 ? -19.391 6.296 27.808 1.00 82.81 181 ALA A CA 1
ATOM 1326 C C . ALA A 1 181 ? -18.708 6.112 29.179 1.00 82.81 181 ALA A C 1
ATOM 1328 O O . ALA A 1 181 ? -18.336 7.091 29.809 1.00 82.81 181 ALA A O 1
ATOM 1329 N N . VAL A 1 182 ? -18.497 4.872 29.634 1.00 81.50 182 VAL A N 1
ATOM 1330 C CA . VAL A 1 182 ? -18.000 4.565 30.985 1.00 81.50 182 VAL A CA 1
ATOM 1331 C C . VAL A 1 182 ? -16.554 4.039 30.938 1.00 81.50 182 VAL A C 1
ATOM 1333 O O . VAL A 1 182 ? -16.226 3.258 30.040 1.00 81.50 182 VAL A O 1
ATOM 1336 N N . PRO A 1 183 ? -15.676 4.373 31.909 1.00 76.12 183 PRO A N 1
ATOM 1337 C CA . PRO A 1 183 ? -14.283 3.906 31.934 1.00 76.12 183 PRO A CA 1
ATOM 1338 C C . PRO A 1 183 ? -14.101 2.377 31.931 1.00 76.12 183 PRO A C 1
ATOM 1340 O O . PRO A 1 183 ? -13.172 1.880 31.295 1.00 76.12 183 PRO A O 1
ATOM 1343 N N . LEU A 1 184 ? -14.992 1.623 32.593 1.00 79.12 184 LEU A N 1
ATOM 1344 C CA . LEU A 1 184 ? -14.993 0.148 32.590 1.00 79.12 184 LEU A CA 1
ATOM 1345 C C . LEU A 1 184 ? -15.622 -0.468 31.330 1.00 79.12 184 LEU A C 1
ATOM 1347 O O . LEU A 1 184 ? -15.543 -1.680 31.109 1.00 79.12 184 LEU A O 1
ATOM 1351 N N . GLY A 1 185 ? -16.222 0.360 30.478 1.00 80.19 185 GLY A N 1
ATOM 1352 C CA . GLY A 1 185 ? -16.874 -0.021 29.232 1.00 80.19 185 GLY A CA 1
ATOM 1353 C C . GLY A 1 185 ? -16.096 -0.974 28.331 1.00 80.19 185 GLY A C 1
ATOM 1354 O O . GLY A 1 185 ? -16.666 -1.981 27.907 1.00 80.19 185 GLY A O 1
ATOM 1355 N N . PRO A 1 186 ? -14.810 -0.703 28.035 1.00 84.25 186 PRO A N 1
ATOM 1356 C CA . PRO A 1 186 ? -13.984 -1.584 27.215 1.00 84.25 186 PRO A CA 1
ATOM 1357 C C . PRO A 1 186 ? -13.946 -3.014 27.758 1.00 84.25 186 PRO A C 1
ATOM 1359 O O . PRO A 1 186 ? -14.194 -3.969 27.019 1.00 84.25 186 PRO A O 1
ATOM 1362 N N . THR A 1 187 ? -13.726 -3.144 29.069 1.00 81.12 187 THR A N 1
ATOM 1363 C CA . THR A 1 187 ? -13.612 -4.434 29.749 1.00 81.12 187 THR A CA 1
ATOM 1364 C C . THR A 1 187 ? -14.949 -5.167 29.746 1.00 81.12 187 THR A C 1
ATOM 1366 O O . THR A 1 187 ? -14.993 -6.361 29.449 1.00 81.12 187 THR A O 1
ATOM 1369 N N . LEU A 1 188 ? -16.056 -4.453 29.980 1.00 81.00 188 LEU A N 1
ATOM 1370 C CA . LEU A 1 188 ? -17.404 -5.017 29.883 1.00 81.00 188 LEU A CA 1
ATOM 1371 C C . LEU A 1 188 ? -17.700 -5.536 28.468 1.00 81.00 188 LEU A C 1
ATOM 1373 O O . LEU A 1 188 ? -18.195 -6.651 28.323 1.00 81.00 188 LEU A O 1
ATOM 1377 N N . LEU A 1 189 ? -17.345 -4.788 27.418 1.00 84.81 189 LEU A N 1
ATOM 1378 C CA . LEU A 1 189 ? -17.548 -5.209 26.026 1.00 84.81 189 LEU A CA 1
ATOM 1379 C C . LEU A 1 189 ? -16.705 -6.432 25.654 1.00 84.81 189 LEU A C 1
ATOM 1381 O O . LEU A 1 189 ? -17.208 -7.348 25.000 1.00 84.81 189 LEU A O 1
ATOM 1385 N N . ALA A 1 190 ? -15.452 -6.486 26.106 1.00 83.19 190 ALA A N 1
ATOM 1386 C CA . ALA A 1 190 ? -14.598 -7.651 25.909 1.00 83.19 190 ALA A CA 1
ATOM 1387 C C . ALA A 1 190 ? -15.164 -8.896 26.614 1.00 83.19 190 ALA A C 1
ATOM 1389 O O . ALA A 1 190 ? -15.220 -9.976 26.022 1.00 83.19 190 ALA A O 1
ATOM 1390 N N . ARG A 1 191 ? -15.657 -8.746 27.850 1.00 79.06 191 ARG A N 1
ATOM 1391 C CA . ARG A 1 191 ? -16.315 -9.829 28.599 1.00 79.06 191 ARG A CA 1
ATOM 1392 C C . ARG A 1 191 ? -17.621 -10.271 27.942 1.00 79.06 191 ARG A C 1
ATOM 1394 O O . ARG A 1 191 ? -17.871 -11.468 27.859 1.00 79.06 191 ARG A O 1
ATOM 1401 N N . LEU A 1 192 ? -18.419 -9.342 27.418 1.00 80.56 192 LEU A N 1
ATOM 1402 C CA . LEU A 1 192 ? -19.640 -9.654 26.671 1.00 80.56 192 LEU A CA 1
ATOM 1403 C C . LEU A 1 192 ? -19.348 -10.487 25.419 1.00 80.56 192 LEU A C 1
ATOM 1405 O O . LEU A 1 192 ? -19.999 -11.506 25.205 1.00 80.56 192 LEU A O 1
ATOM 1409 N N . ALA A 1 193 ? -18.341 -10.103 24.631 1.00 81.88 193 ALA A N 1
ATOM 1410 C CA . ALA A 1 193 ? -17.935 -10.860 23.447 1.00 81.88 193 ALA A CA 1
ATOM 1411 C C . ALA A 1 193 ? -17.333 -12.235 23.790 1.00 81.88 193 ALA A C 1
ATOM 1413 O O . ALA A 1 193 ? -17.468 -13.175 23.007 1.00 81.88 193 ALA A O 1
ATOM 1414 N N . ALA A 1 194 ? -16.678 -12.362 24.950 1.00 76.75 194 ALA A N 1
ATOM 1415 C CA . ALA A 1 194 ? -16.184 -13.640 25.456 1.00 76.75 194 ALA A CA 1
ATOM 1416 C C . ALA A 1 194 ? -17.323 -14.556 25.944 1.00 76.75 194 ALA A C 1
ATOM 1418 O O . ALA A 1 194 ? -17.272 -15.763 25.717 1.00 76.75 194 ALA A O 1
ATOM 1419 N N . ASN A 1 195 ? -18.351 -13.984 26.578 1.00 70.81 195 ASN A N 1
ATOM 1420 C CA . ASN A 1 195 ? -19.498 -14.718 27.118 1.00 70.81 195 ASN A CA 1
ATOM 1421 C C . ASN A 1 195 ? -20.504 -15.136 26.029 1.00 70.81 195 ASN A C 1
ATOM 1423 O O . ASN A 1 195 ? -21.092 -16.211 26.131 1.00 70.81 195 ASN A O 1
ATOM 1427 N N . ASP A 1 196 ? -20.698 -14.316 24.990 1.00 71.31 196 ASP A N 1
ATOM 1428 C CA . ASP A 1 196 ? -21.558 -14.627 23.842 1.00 71.31 196 ASP A CA 1
ATOM 1429 C C . ASP A 1 196 ? -20.837 -14.365 22.499 1.00 71.31 196 ASP A C 1
ATOM 1431 O O . ASP A 1 196 ? -20.999 -13.306 21.875 1.00 71.31 196 ASP A O 1
ATOM 1435 N N . PRO A 1 197 ? -20.057 -15.342 21.996 1.00 73.06 197 PRO A N 1
ATOM 1436 C CA . PRO A 1 197 ? -19.340 -15.196 20.732 1.00 73.06 197 PRO A CA 1
ATOM 1437 C C . PRO A 1 197 ? -20.274 -15.144 19.512 1.00 73.06 197 PRO A C 1
ATOM 1439 O O . PRO A 1 197 ? -19.844 -14.715 18.442 1.00 73.06 197 PRO A O 1
ATOM 1442 N N . ALA A 1 198 ? -21.550 -15.542 19.631 1.00 76.38 198 ALA A N 1
ATOM 1443 C CA . ALA A 1 198 ? -22.497 -15.436 18.520 1.00 76.38 198 ALA A CA 1
ATOM 1444 C C . ALA A 1 198 ? -22.825 -13.970 18.194 1.00 76.38 198 ALA A C 1
ATOM 1446 O O . ALA A 1 198 ? -23.098 -13.644 17.040 1.00 76.38 198 ALA A O 1
ATOM 1447 N N . ARG A 1 199 ? -22.735 -13.084 19.193 1.00 77.56 199 ARG A N 1
ATOM 1448 C CA . ARG A 1 199 ? -23.022 -11.646 19.075 1.00 77.56 199 ARG A CA 1
ATOM 1449 C C . ARG A 1 199 ? -21.782 -10.771 18.981 1.00 77.56 199 ARG A C 1
ATOM 1451 O O . ARG A 1 199 ? -21.909 -9.570 18.747 1.00 77.56 199 ARG A O 1
ATOM 1458 N N . ALA A 1 200 ? -20.593 -11.357 19.113 1.00 83.44 200 ALA A N 1
ATOM 1459 C CA . ALA A 1 200 ? -19.328 -10.638 19.007 1.00 83.44 200 ALA A CA 1
ATOM 1460 C C . ALA A 1 200 ? -19.236 -9.819 17.709 1.00 83.44 200 ALA A C 1
ATOM 1462 O O . ALA A 1 200 ? -18.765 -8.689 17.728 1.00 83.44 200 ALA A O 1
ATOM 1463 N N . GLU A 1 201 ? -19.750 -10.330 16.587 1.00 86.81 201 GLU A N 1
ATOM 1464 C CA . GLU A 1 201 ? -19.715 -9.609 15.310 1.00 86.81 201 GLU A CA 1
ATOM 1465 C C . GLU A 1 201 ? -20.595 -8.350 15.288 1.00 86.81 201 GLU A C 1
ATOM 1467 O O . GLU A 1 201 ? -20.174 -7.310 14.774 1.00 86.81 201 GLU A O 1
ATOM 1472 N N . GLN A 1 202 ? -21.779 -8.422 15.900 1.00 86.69 202 GLN A N 1
ATOM 1473 C CA . GLN A 1 202 ? -22.684 -7.281 16.059 1.00 86.69 202 GLN A CA 1
ATOM 1474 C C . GLN A 1 202 ? -22.116 -6.261 17.052 1.00 86.69 202 GLN A C 1
ATOM 1476 O O . GLN A 1 202 ? -22.203 -5.060 16.811 1.00 86.69 202 GLN A O 1
ATOM 1481 N N . LEU A 1 203 ? -21.476 -6.728 18.132 1.00 86.88 203 LEU A N 1
ATOM 1482 C CA . LEU A 1 203 ? -20.775 -5.874 19.095 1.00 86.88 203 LEU A CA 1
ATOM 1483 C C . LEU A 1 203 ? -19.614 -5.124 18.433 1.00 86.88 203 LEU A C 1
ATOM 1485 O O . LEU A 1 203 ? -19.519 -3.908 18.569 1.00 86.88 203 LEU A O 1
ATOM 1489 N N . MET A 1 204 ? -18.771 -5.820 17.663 1.00 90.50 204 MET A N 1
ATOM 1490 C CA . MET A 1 204 ? -17.679 -5.200 16.905 1.00 90.50 204 MET A CA 1
ATOM 1491 C C . MET A 1 204 ? -18.214 -4.150 15.921 1.00 90.50 204 MET A C 1
ATOM 1493 O O . MET A 1 204 ? -17.680 -3.047 15.857 1.00 90.50 204 MET A O 1
ATOM 1497 N N . ALA A 1 205 ? -19.295 -4.452 15.194 1.00 89.75 205 ALA A N 1
ATOM 1498 C CA . ALA A 1 205 ? -19.929 -3.489 14.291 1.00 89.75 205 ALA A CA 1
ATOM 1499 C C . ALA A 1 205 ? -20.485 -2.263 15.036 1.00 89.75 205 ALA A C 1
ATOM 1501 O O . ALA A 1 205 ? -20.314 -1.139 14.569 1.00 89.75 205 ALA A O 1
ATOM 1502 N N . ALA A 1 206 ? -21.093 -2.462 16.207 1.00 88.44 206 ALA A N 1
ATOM 1503 C CA . ALA A 1 206 ? -21.630 -1.382 17.025 1.00 88.44 206 ALA A CA 1
ATOM 1504 C C . ALA A 1 206 ? -20.538 -0.458 17.591 1.00 88.44 206 ALA A C 1
ATOM 1506 O O . ALA A 1 206 ? -20.726 0.757 17.606 1.00 88.44 206 ALA A O 1
ATOM 1507 N N . VAL A 1 207 ? -19.395 -1.011 18.017 1.00 90.00 207 VAL A N 1
ATOM 1508 C CA . VAL A 1 207 ? -18.242 -0.215 18.476 1.00 90.00 207 VAL A CA 1
ATOM 1509 C C . VAL A 1 207 ? -17.679 0.628 17.332 1.00 90.00 207 VAL A C 1
ATOM 1511 O O . VAL A 1 207 ? -17.470 1.823 17.511 1.00 90.00 207 VAL A O 1
ATOM 1514 N N . VAL A 1 208 ? -17.507 0.042 16.141 1.00 90.38 208 VAL A N 1
ATOM 1515 C CA . VAL A 1 208 ? -17.038 0.777 14.952 1.00 90.38 208 VAL A CA 1
ATOM 1516 C C . VAL A 1 208 ? -18.028 1.881 14.564 1.00 90.38 208 VAL A C 1
ATOM 1518 O O . VAL A 1 208 ? -17.622 3.022 14.351 1.00 90.38 208 VAL A O 1
ATOM 1521 N N . ALA A 1 209 ? -19.329 1.582 14.541 1.00 87.88 209 ALA A N 1
ATOM 1522 C CA . ALA A 1 209 ? -20.368 2.557 14.212 1.00 87.88 209 ALA A CA 1
ATOM 1523 C C . ALA A 1 209 ? -20.419 3.733 15.203 1.00 87.88 209 ALA A C 1
ATOM 1525 O O . ALA A 1 209 ? -20.641 4.865 14.788 1.00 87.88 209 ALA A O 1
ATOM 1526 N N . ALA A 1 210 ? -20.158 3.497 16.493 1.00 84.62 210 ALA A N 1
ATOM 1527 C CA . ALA A 1 210 ? -20.100 4.558 17.503 1.00 84.62 210 ALA A CA 1
ATOM 1528 C C . ALA A 1 210 ? -18.925 5.536 17.304 1.00 84.62 210 ALA A C 1
ATOM 1530 O O . ALA A 1 210 ? -18.924 6.611 17.895 1.00 84.62 210 ALA A O 1
ATOM 1531 N N . THR A 1 211 ? -17.936 5.167 16.485 1.00 80.69 211 THR A N 1
ATOM 1532 C CA . THR A 1 211 ? -16.754 5.987 16.159 1.00 80.69 211 THR A CA 1
ATOM 1533 C C . THR A 1 211 ? -16.771 6.556 14.738 1.00 80.69 211 THR A C 1
ATOM 1535 O O . THR A 1 211 ? -15.838 7.248 14.320 1.00 80.69 211 THR A O 1
ATOM 1538 N N . ALA A 1 212 ? -17.810 6.240 13.965 1.00 79.56 212 ALA A N 1
ATOM 1539 C CA . ALA A 1 212 ? -17.985 6.747 12.618 1.00 79.56 212 ALA A CA 1
ATOM 1540 C C . ALA A 1 212 ? -18.720 8.093 12.672 1.00 79.56 212 ALA A C 1
ATOM 1542 O O . ALA A 1 212 ? -19.944 8.138 12.776 1.00 79.56 212 ALA A O 1
ATOM 1543 N N . ASP A 1 213 ? -17.969 9.192 12.593 1.00 71.81 213 ASP A N 1
ATOM 1544 C CA . ASP A 1 213 ? -18.544 10.529 12.466 1.00 71.81 213 ASP A CA 1
ATOM 1545 C C . ASP A 1 213 ? -18.751 10.893 10.991 1.00 71.81 213 ASP A C 1
ATOM 1547 O O . ASP A 1 213 ? -17.841 10.803 10.170 1.00 71.81 213 ASP A O 1
ATOM 1551 N N . GLY A 1 214 ? -19.952 11.364 10.648 1.00 74.88 214 GLY A N 1
ATOM 1552 C CA . GLY A 1 214 ? -20.298 11.840 9.298 1.00 74.88 214 GLY A CA 1
ATOM 1553 C C . GLY A 1 214 ? -19.766 13.241 8.960 1.00 74.88 214 GLY A C 1
ATOM 1554 O O . GLY A 1 214 ? -20.224 13.858 8.001 1.00 74.88 214 GLY A O 1
ATOM 1555 N N . ARG A 1 215 ? -18.852 13.784 9.773 1.00 83.75 215 ARG A N 1
ATOM 1556 C CA . ARG A 1 215 ? -18.285 15.132 9.607 1.00 83.75 215 ARG A CA 1
ATOM 1557 C C . ARG A 1 215 ? -17.246 15.159 8.477 1.00 83.75 215 ARG A C 1
ATOM 1559 O O . ARG A 1 215 ? -16.610 14.138 8.222 1.00 83.75 215 ARG A O 1
ATOM 1566 N N . PRO A 1 216 ? -17.016 16.308 7.817 1.00 85.69 216 PRO A N 1
ATOM 1567 C CA . PRO A 1 216 ? -15.960 16.435 6.815 1.00 85.69 216 PRO A CA 1
ATOM 1568 C C . PRO A 1 216 ? -14.565 16.217 7.426 1.00 85.69 216 PRO A C 1
ATOM 1570 O O . PRO A 1 216 ? -14.305 16.622 8.560 1.00 85.69 216 PRO A O 1
ATOM 1573 N N . MET A 1 217 ? -13.640 15.643 6.646 1.00 87.75 217 MET A N 1
ATOM 1574 C CA . MET A 1 217 ? -12.281 15.281 7.093 1.00 87.75 217 MET A CA 1
ATOM 1575 C C . MET A 1 217 ? -11.516 16.415 7.782 1.00 87.75 217 MET A C 1
ATOM 1577 O O . MET A 1 217 ? -10.881 16.185 8.804 1.00 87.75 217 MET A O 1
ATOM 1581 N N . ALA A 1 218 ? -11.605 17.641 7.260 1.00 84.75 218 ALA A N 1
ATOM 1582 C CA . ALA A 1 218 ? -10.903 18.789 7.836 1.00 84.75 218 ALA A CA 1
ATOM 1583 C C . ALA A 1 218 ? -11.375 19.116 9.267 1.00 84.75 218 ALA A C 1
ATOM 1585 O O . ALA A 1 218 ? -10.567 19.498 10.109 1.00 84.75 218 ALA A O 1
ATOM 1586 N N . GLN A 1 219 ? -12.670 18.932 9.556 1.00 85.56 219 GLN A N 1
ATOM 1587 C CA . GLN A 1 219 ? -13.205 19.121 10.907 1.00 85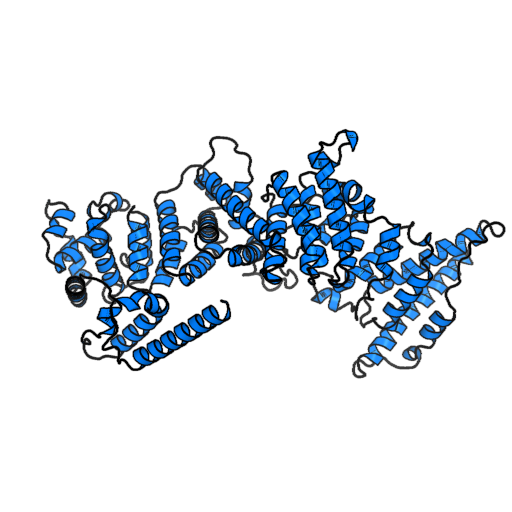.56 219 GLN A CA 1
ATOM 1588 C C . GLN A 1 219 ? -12.772 17.982 11.832 1.00 85.56 219 GLN A C 1
ATOM 1590 O O . GLN A 1 219 ? -12.334 18.248 12.946 1.00 85.56 219 GLN A O 1
ATOM 1595 N N . GLN A 1 220 ? -12.815 16.732 11.353 1.00 87.12 220 GLN A N 1
ATOM 1596 C CA . GLN A 1 220 ? -12.344 15.579 12.131 1.00 87.12 220 GLN A CA 1
ATOM 1597 C C . GLN A 1 220 ? -10.864 15.702 12.510 1.00 87.12 220 GLN A C 1
ATOM 1599 O O . GLN A 1 220 ? -10.480 15.370 13.627 1.00 87.12 220 GLN A O 1
ATOM 1604 N N . GLU A 1 221 ? -10.033 16.190 11.588 1.00 87.00 221 GLU A N 1
ATOM 1605 C CA . GLU A 1 221 ? -8.615 16.443 11.831 1.00 87.00 221 GLU A CA 1
ATOM 1606 C C . GLU A 1 221 ? -8.418 17.499 12.925 1.00 87.00 221 GLU A C 1
ATOM 1608 O O . GLU A 1 221 ? -7.676 17.269 13.878 1.00 87.00 221 GLU A O 1
ATOM 1613 N N . GLN A 1 222 ? -9.117 18.632 12.833 1.00 86.00 222 GLN A N 1
ATOM 1614 C CA . GLN A 1 222 ? -8.995 19.707 13.816 1.00 86.00 222 GLN A CA 1
ATOM 1615 C C . GLN A 1 222 ? -9.467 19.281 15.214 1.00 86.00 222 GLN A C 1
ATOM 1617 O O . GLN A 1 222 ? -8.830 19.625 16.209 1.00 86.00 222 GLN A O 1
ATOM 1622 N N . GLU A 1 223 ? -10.549 18.507 15.299 1.00 84.62 223 GLU A N 1
ATOM 1623 C CA . GLU A 1 223 ? -11.057 17.967 16.563 1.00 84.62 223 GLU A CA 1
ATOM 1624 C C . GLU A 1 223 ? -10.095 16.940 17.172 1.00 84.62 223 GLU A C 1
ATOM 1626 O O . GLU A 1 223 ? -9.791 17.025 18.362 1.00 84.62 223 GLU A O 1
ATOM 1631 N N . ALA A 1 224 ? -9.550 16.030 16.356 1.00 83.88 224 ALA A N 1
ATOM 1632 C CA . ALA A 1 224 ? -8.583 15.028 16.805 1.00 83.88 224 ALA A CA 1
ATOM 1633 C C . ALA A 1 224 ? -7.287 15.653 17.350 1.00 83.88 224 ALA A C 1
ATOM 1635 O O . ALA A 1 224 ? -6.671 15.099 18.258 1.00 83.88 224 ALA A O 1
ATOM 1636 N N . LEU A 1 225 ? -6.881 16.810 16.817 1.00 84.31 225 LEU A N 1
ATOM 1637 C CA . LEU A 1 225 ? -5.721 17.559 17.304 1.00 84.31 225 LEU A CA 1
ATOM 1638 C C . LEU A 1 225 ? -6.020 18.367 18.580 1.00 84.31 225 LEU A C 1
ATOM 1640 O O . LEU A 1 225 ? -5.100 18.619 19.356 1.00 84.31 225 LEU A O 1
ATOM 1644 N N . ALA A 1 226 ? -7.272 18.785 18.796 1.00 82.56 226 ALA A N 1
ATOM 1645 C CA . ALA A 1 226 ? -7.660 19.643 19.915 1.00 82.56 226 ALA A CA 1
ATOM 1646 C C . ALA A 1 226 ? -7.930 18.866 21.212 1.00 82.56 226 ALA A C 1
ATOM 1648 O O . ALA A 1 226 ? -7.469 19.286 22.274 1.00 82.56 226 ALA A O 1
ATOM 1649 N N . ALA A 1 227 ? -8.682 17.760 21.148 1.00 72.25 227 ALA A N 1
ATOM 1650 C CA . ALA A 1 227 ? -8.968 16.920 22.311 1.00 72.25 227 ALA A CA 1
ATOM 1651 C C . ALA A 1 227 ? -9.517 15.541 21.916 1.00 72.25 227 ALA A C 1
ATOM 1653 O O . ALA A 1 227 ? -10.396 15.418 21.065 1.00 72.25 227 ALA A O 1
ATOM 1654 N N . THR A 1 228 ? -9.074 14.500 22.622 1.00 75.56 228 THR A N 1
ATOM 1655 C CA . THR A 1 228 ? -9.647 13.154 22.506 1.00 75.56 228 THR A CA 1
ATOM 1656 C C . THR A 1 228 ? -10.866 13.035 23.417 1.00 75.56 228 THR A C 1
ATOM 1658 O O . THR A 1 228 ? -10.764 13.239 24.626 1.00 75.56 228 THR A O 1
ATOM 1661 N N . SER A 1 229 ? -12.027 12.666 22.870 1.00 80.00 229 SER A N 1
ATOM 1662 C CA . SER A 1 229 ? -13.207 12.396 23.700 1.00 80.00 229 SER A CA 1
ATOM 1663 C C . SER A 1 229 ? -13.028 11.105 24.514 1.00 80.00 229 SER A C 1
ATOM 1665 O O . SER A 1 229 ? -12.405 10.142 24.048 1.00 80.00 229 SER A O 1
ATOM 1667 N N . ALA A 1 230 ? -13.621 11.042 25.711 1.00 79.94 230 ALA A N 1
ATOM 1668 C CA . ALA A 1 230 ? -13.602 9.833 26.540 1.00 79.94 230 ALA A CA 1
ATOM 1669 C C . ALA A 1 230 ? -14.193 8.620 25.797 1.00 79.94 230 ALA A C 1
ATOM 1671 O O . ALA A 1 230 ? -13.634 7.525 25.846 1.00 79.94 230 ALA A O 1
ATOM 1672 N N . VAL A 1 231 ? -15.256 8.838 25.015 1.00 82.44 231 VAL A N 1
ATOM 1673 C CA . VAL A 1 231 ? -15.912 7.804 24.199 1.00 82.44 231 VAL A CA 1
ATOM 1674 C C . VAL A 1 231 ? -14.959 7.231 23.150 1.00 82.44 231 VAL A C 1
ATOM 1676 O O . VAL A 1 231 ? -14.846 6.013 23.024 1.00 82.44 231 VAL A O 1
ATOM 1679 N N . THR A 1 232 ? -14.219 8.080 22.431 1.00 84.38 232 THR A N 1
ATOM 1680 C CA . THR A 1 232 ? -13.232 7.623 21.436 1.00 84.38 232 THR A CA 1
ATOM 1681 C C . THR A 1 232 ? -12.056 6.888 22.079 1.00 84.38 232 THR A C 1
ATOM 1683 O O . THR A 1 232 ? -11.612 5.866 21.555 1.00 84.38 232 THR A O 1
ATOM 1686 N N . ALA A 1 233 ? -11.587 7.342 23.247 1.00 85.25 233 ALA A N 1
ATOM 1687 C CA . ALA A 1 233 ? -10.526 6.663 23.991 1.00 85.25 233 ALA A CA 1
ATOM 1688 C C . ALA A 1 233 ? -10.976 5.278 24.494 1.00 85.25 233 ALA A C 1
ATOM 1690 O O . ALA A 1 233 ? -10.233 4.297 24.395 1.00 85.25 233 ALA A O 1
ATOM 1691 N N . ASN A 1 234 ? -12.215 5.173 24.975 1.00 87.06 234 ASN A N 1
ATOM 1692 C CA . ASN A 1 234 ? -12.809 3.905 25.383 1.00 87.06 234 ASN A CA 1
ATOM 1693 C C . ASN A 1 234 ? -13.043 2.982 24.181 1.00 87.06 234 ASN A C 1
ATOM 1695 O O . ASN A 1 234 ? -12.738 1.795 24.266 1.00 87.06 234 ASN A O 1
ATOM 1699 N N . ALA A 1 235 ? -13.497 3.501 23.038 1.00 88.69 235 ALA A N 1
ATOM 1700 C CA . ALA A 1 235 ? -13.684 2.702 21.825 1.00 88.69 235 ALA A CA 1
ATOM 1701 C C . ALA A 1 235 ? -12.364 2.113 21.323 1.00 88.69 235 ALA A C 1
ATOM 1703 O O . ALA A 1 235 ? -12.289 0.921 21.023 1.00 88.69 235 ALA A O 1
ATOM 1704 N N . ARG A 1 236 ? -11.296 2.914 21.348 1.00 89.06 236 ARG A N 1
ATOM 1705 C CA . ARG A 1 236 ? -9.932 2.469 21.062 1.00 89.06 236 ARG A CA 1
ATOM 1706 C C . ARG A 1 236 ? -9.507 1.315 21.977 1.00 89.06 236 ARG A C 1
ATOM 1708 O O . ARG A 1 236 ? -9.128 0.248 21.492 1.00 89.06 236 ARG A O 1
ATOM 1715 N N . ARG A 1 237 ? -9.646 1.477 23.300 1.00 88.75 237 ARG A N 1
ATOM 1716 C CA . ARG A 1 237 ? -9.343 0.413 24.280 1.00 88.75 237 ARG A CA 1
ATOM 1717 C C . ARG A 1 237 ? -10.195 -0.839 24.056 1.00 88.75 237 ARG A C 1
ATOM 1719 O O . ARG A 1 237 ? -9.667 -1.947 24.136 1.00 88.75 237 ARG A O 1
ATOM 1726 N N . ALA A 1 238 ? -11.480 -0.675 23.745 1.00 88.75 238 ALA A N 1
ATOM 1727 C CA . ALA A 1 238 ? -12.404 -1.777 23.493 1.00 88.75 238 ALA A CA 1
ATOM 1728 C C . ALA A 1 238 ? -11.987 -2.578 22.253 1.00 88.75 238 ALA A C 1
ATOM 1730 O O . ALA A 1 238 ? -11.913 -3.802 22.317 1.00 88.75 238 ALA A O 1
ATOM 1731 N N . CYS A 1 239 ? -11.634 -1.903 21.154 1.00 91.62 239 CYS A N 1
ATOM 1732 C CA . CYS A 1 239 ? -11.121 -2.539 19.940 1.00 91.62 239 CYS A CA 1
ATOM 1733 C C . CYS A 1 239 ? -9.864 -3.374 20.220 1.00 91.62 239 CYS A C 1
ATOM 1735 O O . CYS A 1 239 ? -9.793 -4.527 19.797 1.00 91.62 239 CYS A O 1
ATOM 1737 N N . VAL A 1 240 ? -8.898 -2.834 20.974 1.00 90.06 240 VAL A N 1
ATOM 1738 C CA . VAL A 1 240 ? -7.672 -3.564 21.345 1.00 90.06 240 VAL A CA 1
ATOM 1739 C C . VAL A 1 240 ? -7.989 -4.777 22.222 1.00 90.06 240 VAL A C 1
ATOM 1741 O O . VAL A 1 240 ? -7.475 -5.867 21.976 1.00 90.06 240 VAL A O 1
ATOM 1744 N N . GLN A 1 241 ? -8.847 -4.628 23.233 1.00 86.75 241 GLN A N 1
ATOM 1745 C CA . GLN A 1 241 ? -9.217 -5.740 24.112 1.00 86.75 241 GLN A CA 1
ATOM 1746 C C . GLN A 1 241 ? -9.989 -6.837 23.365 1.00 86.75 241 GLN A C 1
ATOM 1748 O O . GLN A 1 241 ? -9.684 -8.013 23.548 1.00 86.75 241 GLN A O 1
ATOM 1753 N N . LEU A 1 242 ? -10.921 -6.473 22.478 1.00 87.81 242 LEU A N 1
ATOM 1754 C CA . LEU A 1 242 ? -11.656 -7.418 21.631 1.00 87.81 242 LEU A CA 1
ATOM 1755 C C . LEU A 1 242 ? -10.730 -8.150 20.653 1.00 87.81 242 LEU A C 1
ATOM 1757 O O . LEU A 1 242 ? -10.840 -9.366 20.495 1.00 87.81 242 LEU A O 1
ATOM 1761 N N . ALA A 1 243 ? -9.783 -7.437 20.040 1.00 88.19 243 ALA A N 1
ATOM 1762 C CA . ALA A 1 243 ? -8.790 -8.025 19.146 1.00 88.19 243 ALA A CA 1
ATOM 1763 C C . ALA A 1 243 ? -7.862 -9.019 19.868 1.00 88.19 243 ALA A C 1
ATOM 1765 O O . ALA A 1 243 ? -7.470 -10.025 19.283 1.00 88.19 243 ALA A O 1
ATOM 1766 N N . ARG A 1 244 ? -7.550 -8.788 21.150 1.00 87.19 244 ARG A N 1
ATOM 1767 C CA . ARG A 1 244 ? -6.730 -9.701 21.967 1.00 87.19 244 ARG A CA 1
ATOM 1768 C C . ARG A 1 244 ? -7.432 -11.007 22.339 1.00 87.19 244 ARG A C 1
ATOM 1770 O O . ARG A 1 244 ? -6.748 -11.952 22.721 1.00 87.19 244 ARG A O 1
ATOM 1777 N N . LEU A 1 245 ? -8.763 -11.083 22.244 1.00 82.56 245 LEU A N 1
ATOM 1778 C CA . LEU A 1 245 ? -9.497 -12.310 22.573 1.00 82.56 245 LEU A CA 1
ATOM 1779 C C . LEU A 1 245 ? -9.201 -13.431 21.573 1.00 82.56 245 LEU A C 1
ATOM 1781 O O . LEU A 1 245 ? -8.981 -14.569 21.981 1.00 82.56 245 LEU A O 1
ATOM 1785 N N . THR A 1 246 ? -9.208 -13.121 20.270 1.00 82.19 246 THR A N 1
ATOM 1786 C CA . THR A 1 246 ? -8.890 -14.079 19.202 1.00 82.19 246 THR A CA 1
ATOM 1787 C C . THR A 1 246 ? -8.275 -13.375 17.981 1.00 82.19 246 THR A C 1
ATOM 1789 O O . THR A 1 246 ? -8.699 -12.269 17.636 1.00 82.19 246 THR A O 1
ATOM 1792 N N . PRO A 1 247 ? -7.351 -14.025 17.245 1.00 82.12 247 PRO A N 1
ATOM 1793 C CA . PRO A 1 247 ? -6.784 -13.459 16.014 1.00 82.12 247 PRO A CA 1
ATOM 1794 C C . PRO A 1 247 ? -7.846 -13.219 14.925 1.00 82.12 247 PRO A C 1
ATOM 1796 O O . PRO A 1 247 ? -7.725 -12.292 14.125 1.00 82.12 247 PRO A O 1
ATOM 1799 N N . LEU A 1 248 ? -8.933 -14.001 14.930 1.00 85.88 248 LEU A N 1
ATOM 1800 C CA . LEU A 1 248 ? -10.079 -13.801 14.040 1.00 85.88 248 LEU A CA 1
ATOM 1801 C C . LEU A 1 248 ? -10.779 -12.464 14.305 1.00 85.88 248 LEU A C 1
ATOM 1803 O O . LEU A 1 248 ? -11.097 -11.746 13.358 1.00 85.88 248 LEU A O 1
ATOM 1807 N N . TYR A 1 249 ? -10.990 -12.094 15.572 1.00 88.19 249 TYR A N 1
ATOM 1808 C CA . TYR A 1 249 ? -11.576 -10.796 15.915 1.00 88.19 249 TYR A CA 1
ATOM 1809 C C . TYR A 1 249 ? -10.647 -9.646 15.534 1.00 88.19 249 TYR A C 1
ATOM 1811 O O . TYR A 1 249 ? -11.123 -8.656 14.986 1.00 88.19 249 TYR A O 1
ATOM 1819 N N . ALA A 1 250 ? -9.331 -9.797 15.719 1.00 87.69 250 ALA A N 1
ATOM 1820 C CA . ALA A 1 250 ? -8.359 -8.807 15.256 1.00 87.69 250 ALA A CA 1
ATOM 1821 C C . ALA A 1 250 ? -8.434 -8.591 13.732 1.00 87.69 250 ALA A C 1
ATOM 1823 O O . ALA A 1 250 ? -8.460 -7.452 13.266 1.00 87.69 250 ALA A O 1
ATOM 1824 N N . ALA A 1 251 ? -8.516 -9.663 12.936 1.00 87.75 251 ALA A N 1
ATOM 1825 C CA . ALA A 1 251 ? -8.673 -9.562 11.484 1.00 87.75 251 ALA A CA 1
ATOM 1826 C C . ALA A 1 251 ? -9.999 -8.890 11.082 1.00 87.75 251 ALA A C 1
ATOM 1828 O O . ALA A 1 251 ? -9.993 -7.947 10.291 1.00 87.75 251 ALA A O 1
ATOM 1829 N N . ARG A 1 252 ? -11.122 -9.309 11.679 1.00 90.00 252 ARG A N 1
ATOM 1830 C CA . ARG A 1 252 ? -12.457 -8.758 11.385 1.00 90.00 252 ARG A CA 1
ATOM 1831 C C . ARG A 1 252 ? -12.616 -7.300 11.811 1.00 90.00 252 ARG A C 1
ATOM 1833 O O . ARG A 1 252 ? -13.230 -6.525 11.083 1.00 90.00 252 ARG A O 1
ATOM 1840 N N . LEU A 1 253 ? -12.069 -6.908 12.962 1.00 90.88 253 LEU A N 1
ATOM 1841 C CA . LEU A 1 253 ? -12.079 -5.513 13.411 1.00 90.88 253 LEU A CA 1
ATOM 1842 C C . LEU A 1 253 ? -11.282 -4.623 12.465 1.00 90.88 253 LEU A C 1
ATOM 1844 O O . LEU A 1 253 ? -11.783 -3.575 12.074 1.00 90.88 253 LEU A O 1
ATOM 1848 N N . ARG A 1 254 ? -10.086 -5.050 12.039 1.00 91.38 254 ARG A N 1
ATOM 1849 C CA . ARG A 1 254 ? -9.281 -4.312 11.049 1.00 91.38 254 ARG A CA 1
ATOM 1850 C C . ARG A 1 254 ? -10.012 -4.149 9.721 1.00 91.38 254 ARG A C 1
ATOM 1852 O O . ARG A 1 254 ? -10.010 -3.061 9.152 1.00 91.38 254 ARG A O 1
ATOM 1859 N N . GLU A 1 255 ? -10.663 -5.201 9.237 1.00 90.19 255 GLU A N 1
ATOM 1860 C CA . GLU A 1 255 ? -11.474 -5.148 8.019 1.00 90.19 255 GLU A CA 1
ATOM 1861 C C . GLU A 1 255 ? -12.629 -4.137 8.158 1.00 90.19 255 GLU A C 1
ATOM 1863 O O . GLU A 1 255 ? -12.779 -3.260 7.309 1.00 90.19 255 GLU A O 1
ATOM 1868 N N . LYS A 1 256 ? -13.382 -4.176 9.268 1.00 91.19 256 LYS A N 1
ATOM 1869 C CA . LYS A 1 256 ? -14.498 -3.245 9.525 1.00 91.19 256 LYS A CA 1
ATOM 1870 C C . LYS A 1 256 ? -14.035 -1.797 9.722 1.00 91.19 256 LYS A C 1
ATOM 1872 O O . LYS A 1 256 ? -14.668 -0.893 9.187 1.00 91.19 256 LYS A O 1
ATOM 1877 N N . LEU A 1 257 ? -12.946 -1.575 10.463 1.00 91.56 257 LEU A N 1
ATOM 1878 C CA . LEU A 1 257 ? -12.376 -0.244 10.702 1.00 91.56 257 LEU A CA 1
ATOM 1879 C C . LEU A 1 257 ? -11.786 0.348 9.419 1.00 91.56 257 LEU A C 1
ATOM 1881 O O . LEU A 1 257 ? -12.059 1.501 9.104 1.00 91.56 257 LEU A O 1
ATOM 1885 N N . SER A 1 258 ? -11.030 -0.440 8.645 1.00 89.25 258 SER A N 1
ATOM 1886 C CA . SER A 1 258 ? -10.481 0.019 7.360 1.00 89.25 258 SER A CA 1
ATOM 1887 C C . SER A 1 258 ? -11.568 0.308 6.324 1.00 89.25 258 SER A C 1
ATOM 1889 O O . SER A 1 258 ? -11.355 1.143 5.451 1.00 89.25 258 SER A O 1
ATOM 1891 N N . GLY A 1 259 ? -12.729 -0.353 6.420 1.00 87.38 259 GLY A N 1
ATOM 1892 C CA . GLY A 1 259 ? -13.893 -0.083 5.574 1.00 87.38 259 GLY A CA 1
ATOM 1893 C C . GLY A 1 259 ? -14.561 1.273 5.836 1.00 87.38 259 GLY A C 1
ATOM 1894 O O . GLY A 1 259 ? -15.310 1.748 4.987 1.00 87.38 259 GLY A O 1
ATOM 1895 N N . GLN A 1 260 ? -14.283 1.924 6.972 1.00 88.56 260 GLN A N 1
ATOM 1896 C CA . GLN A 1 260 ? -14.765 3.274 7.280 1.00 88.56 260 GLN A CA 1
ATOM 1897 C C . GLN A 1 260 ? -13.821 4.328 6.693 1.00 88.56 260 GLN A C 1
ATOM 1899 O O . GLN A 1 260 ? -13.022 4.950 7.394 1.00 88.56 260 GLN A O 1
ATOM 1904 N N . THR A 1 261 ? -13.921 4.549 5.384 1.00 86.06 261 THR A N 1
ATOM 1905 C CA . THR A 1 261 ? -13.021 5.442 4.631 1.00 86.06 261 THR A CA 1
ATOM 1906 C C . THR A 1 261 ? -13.153 6.922 5.003 1.00 86.06 261 THR A C 1
ATOM 1908 O O . THR A 1 261 ? -12.262 7.716 4.691 1.00 86.06 261 THR A O 1
ATOM 1911 N N . THR A 1 262 ? -14.232 7.293 5.699 1.00 86.25 262 THR A N 1
ATOM 1912 C CA . THR A 1 262 ? -14.567 8.667 6.096 1.00 86.25 262 THR A CA 1
ATOM 1913 C C . THR A 1 262 ? -14.400 8.944 7.592 1.00 86.25 262 THR A C 1
ATOM 1915 O O . THR A 1 262 ? -14.800 10.015 8.032 1.00 86.25 262 THR A O 1
ATOM 1918 N N . SER A 1 263 ? -13.835 8.030 8.391 1.00 89.69 263 SER A N 1
ATOM 1919 C CA . SER A 1 263 ? -13.572 8.278 9.820 1.00 89.69 263 SER A CA 1
ATOM 1920 C C . SER A 1 263 ? -12.081 8.209 10.136 1.00 89.69 263 SER A C 1
ATOM 1922 O O . SER A 1 263 ? -11.454 7.149 10.061 1.00 89.69 263 SER A O 1
ATOM 1924 N N . LEU A 1 264 ? -11.514 9.347 10.542 1.00 90.12 264 LEU A N 1
ATOM 1925 C CA . LEU A 1 264 ? -10.107 9.463 10.927 1.00 90.12 264 LEU A CA 1
ATOM 1926 C C . LEU A 1 264 ? -9.779 8.622 12.172 1.00 90.12 264 LEU A C 1
ATOM 1928 O O . LEU A 1 264 ? -8.721 7.996 12.244 1.00 90.12 264 LEU A O 1
ATOM 1932 N N . GLN A 1 265 ? -10.709 8.546 13.128 1.00 90.50 265 GLN A N 1
ATOM 1933 C CA . GLN A 1 265 ? -10.555 7.743 14.345 1.00 90.50 265 GLN A CA 1
ATOM 1934 C C . GLN A 1 265 ? -10.555 6.240 14.035 1.00 90.50 265 GLN A C 1
ATOM 1936 O O . GLN A 1 265 ? -9.767 5.487 14.611 1.00 90.50 265 GLN A O 1
ATOM 1941 N N . CYS A 1 266 ? -11.379 5.796 13.076 1.00 91.50 266 CYS A N 1
ATOM 1942 C CA . CYS A 1 266 ? -11.364 4.409 12.601 1.00 91.50 266 CYS A CA 1
ATOM 1943 C C . CYS A 1 266 ? -10.022 4.039 11.965 1.00 91.50 266 CYS A C 1
ATOM 1945 O O . CYS A 1 266 ? -9.481 2.971 12.263 1.00 91.50 266 CYS A O 1
ATOM 1947 N N . ALA A 1 267 ? -9.450 4.934 11.152 1.00 92.25 267 ALA A N 1
ATOM 1948 C CA . ALA A 1 267 ? -8.122 4.730 10.584 1.00 92.25 267 ALA A CA 1
ATOM 1949 C C . ALA A 1 267 ? -7.052 4.610 11.685 1.00 92.25 267 ALA A C 1
ATOM 1951 O O . ALA A 1 267 ? -6.265 3.663 11.669 1.00 92.25 267 ALA A O 1
ATOM 1952 N N . ALA A 1 268 ? -7.073 5.494 12.688 1.00 91.94 268 ALA A N 1
ATOM 1953 C CA . ALA A 1 268 ? -6.136 5.452 13.811 1.00 91.94 268 ALA A CA 1
ATOM 1954 C C . ALA A 1 268 ? -6.197 4.129 14.593 1.00 91.94 268 ALA A C 1
ATOM 1956 O O . ALA A 1 268 ? -5.169 3.491 14.832 1.00 91.94 268 ALA A O 1
ATOM 1957 N N . MET A 1 269 ? -7.407 3.674 14.934 1.00 92.06 269 MET A N 1
ATOM 1958 C CA . MET A 1 269 ? -7.611 2.396 15.622 1.00 92.06 269 MET A CA 1
ATOM 1959 C C . MET A 1 269 ? -7.171 1.203 14.764 1.00 92.06 269 MET A C 1
ATOM 1961 O O . MET A 1 269 ? -6.566 0.266 15.283 1.00 92.06 269 MET A O 1
ATOM 1965 N N . ALA A 1 270 ? -7.417 1.229 13.450 1.00 93.44 270 ALA A N 1
ATOM 1966 C CA . ALA A 1 270 ? -6.944 0.178 12.549 1.00 93.44 270 ALA A CA 1
ATOM 1967 C C . ALA A 1 270 ? -5.407 0.086 12.522 1.00 93.44 270 ALA A C 1
ATOM 1969 O O . ALA A 1 270 ? -4.875 -1.025 12.563 1.00 93.44 270 ALA A O 1
ATOM 1970 N N . PHE A 1 271 ? -4.691 1.218 12.523 1.00 92.75 271 PHE A N 1
ATOM 1971 C CA . PHE A 1 271 ? -3.225 1.242 12.628 1.00 92.75 271 PHE A CA 1
ATOM 1972 C C . PHE A 1 271 ? -2.715 0.737 13.979 1.00 92.75 271 PHE A C 1
ATOM 1974 O O . PHE A 1 271 ? -1.719 0.013 14.035 1.00 92.75 271 PHE A O 1
ATOM 1981 N N . GLU A 1 272 ? -3.387 1.072 15.076 1.00 91.75 272 GLU A N 1
ATOM 1982 C CA . GLU A 1 272 ? -3.013 0.536 16.383 1.00 91.75 272 GLU A CA 1
ATOM 1983 C C . GLU A 1 272 ? -3.182 -0.987 16.427 1.00 91.75 272 GLU A C 1
ATOM 1985 O O . GLU A 1 272 ? -2.271 -1.694 16.861 1.00 91.75 272 GLU A O 1
ATOM 1990 N N . LEU A 1 273 ? -4.298 -1.521 15.920 1.00 90.75 273 LEU A N 1
ATOM 1991 C CA . LEU A 1 273 ? -4.499 -2.969 15.825 1.00 90.75 273 LEU A CA 1
ATOM 1992 C C . LEU A 1 273 ? -3.442 -3.631 14.935 1.00 90.75 273 LEU A C 1
ATOM 1994 O O . LEU A 1 273 ? -2.924 -4.686 15.300 1.00 90.75 273 LEU A O 1
ATOM 1998 N N . LEU A 1 274 ? -3.087 -2.990 13.817 1.00 91.25 274 LEU A N 1
ATOM 1999 C CA . LEU A 1 274 ? -2.050 -3.453 12.894 1.00 91.25 274 LEU A CA 1
ATOM 2000 C C . LEU A 1 274 ? -0.653 -3.499 13.535 1.00 91.25 274 LEU A C 1
ATOM 2002 O O . LEU A 1 274 ? 0.179 -4.324 13.172 1.00 91.25 274 LEU A O 1
ATOM 2006 N N . THR A 1 275 ? -0.361 -2.616 14.487 1.00 88.38 275 THR A N 1
ATOM 2007 C CA . THR A 1 275 ? 0.963 -2.574 15.128 1.00 88.38 275 THR A CA 1
ATOM 2008 C C . THR A 1 275 ? 1.039 -3.353 16.439 1.00 88.38 275 THR A C 1
ATOM 2010 O O . THR A 1 275 ? 2.143 -3.632 16.906 1.00 88.38 275 THR A O 1
ATOM 2013 N N . THR A 1 276 ? -0.097 -3.699 17.054 1.00 87.19 276 THR A N 1
ATOM 2014 C CA . THR A 1 276 ? -0.136 -4.314 18.394 1.00 87.19 276 THR A CA 1
ATOM 2015 C C . THR A 1 276 ? -0.699 -5.730 18.436 1.00 87.19 276 THR A C 1
ATOM 2017 O O . THR A 1 276 ? -0.312 -6.491 19.320 1.00 87.19 276 THR A O 1
ATOM 2020 N N . CYS A 1 277 ? -1.616 -6.088 17.533 1.00 82.31 277 CYS A N 1
ATOM 2021 C CA . CYS A 1 277 ? -2.408 -7.320 17.636 1.00 82.31 277 CYS A CA 1
ATOM 2022 C C . CYS A 1 277 ? -2.202 -8.285 16.459 1.00 82.31 277 CYS A C 1
ATOM 2024 O O . CYS A 1 277 ? -2.870 -9.316 16.397 1.00 82.31 277 CYS A O 1
ATOM 2026 N N . THR A 1 278 ? -1.309 -7.968 15.522 1.00 81.62 278 THR A N 1
ATOM 2027 C CA . THR A 1 278 ? -1.088 -8.760 14.304 1.00 81.62 278 THR A CA 1
ATOM 2028 C C . THR A 1 278 ? 0.325 -9.285 14.184 1.00 81.62 278 THR A C 1
ATOM 2030 O O . THR A 1 278 ? 1.274 -8.696 14.704 1.00 81.62 278 THR A O 1
ATOM 2033 N N . SER A 1 279 ? 0.442 -10.418 13.487 1.00 81.75 279 SER A N 1
ATOM 2034 C CA . SER A 1 279 ? 1.730 -10.972 13.088 1.00 81.75 279 SER A CA 1
ATOM 2035 C C . SER A 1 279 ? 2.491 -9.935 12.254 1.00 81.75 279 SER A C 1
ATOM 2037 O O . SER A 1 279 ? 1.883 -9.103 11.578 1.00 81.75 279 SER A O 1
ATOM 2039 N N . ARG A 1 280 ? 3.826 -9.963 12.310 1.00 79.38 280 ARG A N 1
ATOM 2040 C CA . ARG A 1 280 ? 4.659 -9.030 11.533 1.00 79.38 280 ARG A CA 1
ATOM 2041 C C . ARG A 1 280 ? 4.477 -9.220 10.023 1.00 79.38 280 ARG A C 1
ATOM 2043 O O . ARG A 1 280 ? 4.489 -8.234 9.297 1.00 79.38 280 ARG A O 1
ATOM 2050 N N . GLU A 1 281 ? 4.253 -10.458 9.593 1.00 76.69 281 GLU A N 1
ATOM 2051 C CA . GLU A 1 281 ? 4.080 -10.857 8.190 1.00 76.69 281 GLU A CA 1
ATOM 2052 C C . GLU A 1 281 ? 2.813 -10.231 7.572 1.00 76.69 281 GLU A C 1
ATOM 2054 O O . GLU A 1 281 ? 2.833 -9.705 6.457 1.00 76.69 281 GLU A O 1
ATOM 2059 N N . ASP A 1 282 ? 1.717 -10.169 8.337 1.00 84.75 282 ASP A N 1
ATOM 2060 C CA . ASP A 1 282 ? 0.434 -9.638 7.856 1.00 84.75 282 ASP A CA 1
ATOM 2061 C C . ASP A 1 282 ? 0.397 -8.105 7.748 1.00 84.75 282 ASP A C 1
ATOM 2063 O O . ASP A 1 282 ? -0.507 -7.551 7.111 1.00 84.75 282 ASP A O 1
ATOM 2067 N N . VAL A 1 283 ? 1.345 -7.396 8.376 1.00 90.00 283 VAL A N 1
ATOM 2068 C CA . VAL A 1 283 ? 1.371 -5.922 8.395 1.00 90.00 283 VAL A CA 1
ATOM 2069 C C . VAL A 1 283 ? 1.536 -5.364 6.986 1.00 90.00 283 VAL A C 1
ATOM 2071 O O . VAL A 1 283 ? 0.748 -4.518 6.556 1.00 90.00 283 VAL A O 1
ATOM 2074 N N . SER A 1 284 ? 2.540 -5.861 6.260 1.00 90.25 284 SER A N 1
ATOM 2075 C CA . SER A 1 284 ? 2.905 -5.389 4.921 1.00 90.25 284 SER A CA 1
ATOM 2076 C C . SER A 1 284 ? 1.796 -5.666 3.909 1.00 90.25 284 SER A C 1
ATOM 2078 O O . SER A 1 284 ? 1.431 -4.791 3.125 1.00 90.25 284 SER A O 1
ATOM 2080 N N . VAL A 1 285 ? 1.212 -6.866 3.963 1.00 90.31 285 VAL A N 1
ATOM 2081 C CA . VAL A 1 285 ? 0.145 -7.291 3.047 1.00 90.31 285 VAL A CA 1
ATOM 2082 C C . VAL A 1 285 ? -1.129 -6.479 3.260 1.00 90.31 285 VAL A C 1
ATOM 2084 O O . VAL A 1 285 ? -1.689 -5.947 2.300 1.00 90.31 285 VAL A O 1
ATOM 2087 N N . PHE A 1 286 ? -1.576 -6.344 4.511 1.00 91.38 286 PHE A N 1
ATOM 2088 C CA . PHE A 1 286 ? -2.791 -5.596 4.824 1.00 91.38 286 PHE A CA 1
ATOM 2089 C C . PHE A 1 286 ? -2.653 -4.119 4.444 1.00 91.38 286 PHE A C 1
ATOM 2091 O O . PHE A 1 286 ? -3.531 -3.562 3.786 1.00 91.38 286 PHE A O 1
ATOM 2098 N N . LEU A 1 287 ? -1.535 -3.484 4.814 1.00 92.44 287 LEU A N 1
ATOM 2099 C CA . LEU A 1 287 ? -1.318 -2.071 4.517 1.00 92.44 287 LEU A CA 1
ATOM 2100 C C . LEU A 1 287 ? -1.171 -1.819 3.012 1.00 92.44 287 LEU A C 1
ATOM 2102 O O . LEU A 1 287 ? -1.677 -0.813 2.519 1.00 92.44 287 LEU A O 1
ATOM 2106 N N . TYR A 1 288 ? -0.555 -2.743 2.267 1.00 90.75 288 TYR A N 1
ATOM 2107 C CA . TYR A 1 288 ? -0.479 -2.658 0.808 1.00 90.75 288 TYR A CA 1
ATOM 2108 C C . TYR A 1 288 ? -1.874 -2.629 0.170 1.00 90.75 288 TYR A C 1
ATOM 2110 O O . TYR A 1 288 ? -2.169 -1.757 -0.650 1.00 90.75 288 TYR A O 1
ATOM 2118 N N . GLN A 1 289 ? -2.755 -3.548 0.579 1.00 89.31 289 GLN A N 1
ATOM 2119 C CA . GLN A 1 289 ? -4.133 -3.603 0.085 1.00 89.31 289 GLN A CA 1
ATOM 2120 C C . GLN A 1 289 ? -4.932 -2.361 0.487 1.00 89.31 289 GLN A C 1
ATOM 2122 O O . GLN A 1 289 ? -5.679 -1.816 -0.326 1.00 89.31 289 GLN A O 1
ATOM 2127 N N . TRP A 1 290 ? -4.748 -1.881 1.718 1.00 90.25 290 TRP A N 1
ATOM 2128 C CA . TRP A 1 290 ? -5.466 -0.715 2.218 1.00 90.25 290 TRP A CA 1
ATOM 2129 C C . TRP A 1 290 ? -5.056 0.572 1.491 1.00 90.25 290 TRP A C 1
ATOM 2131 O O . TRP A 1 290 ? -5.926 1.324 1.059 1.00 90.25 290 TRP A O 1
ATOM 2141 N N . LEU A 1 291 ? -3.756 0.781 1.248 1.00 89.50 291 LEU A N 1
ATOM 2142 C CA . LEU A 1 291 ? -3.248 1.902 0.444 1.00 89.50 291 LEU A CA 1
ATOM 2143 C C . LEU A 1 291 ? -3.747 1.848 -1.005 1.00 89.50 291 LEU A C 1
ATOM 2145 O O . LEU A 1 291 ? -4.075 2.886 -1.580 1.00 89.50 291 LEU A O 1
ATOM 2149 N N . LYS A 1 292 ? -3.836 0.646 -1.589 1.00 85.69 292 LYS A N 1
ATOM 2150 C CA . LYS A 1 292 ? -4.373 0.462 -2.942 1.00 85.69 292 LYS A CA 1
ATOM 2151 C C . LYS A 1 292 ? -5.867 0.797 -3.023 1.00 85.69 292 LYS A C 1
ATOM 2153 O O . LYS A 1 292 ? -6.294 1.350 -4.029 1.00 85.69 292 LYS A O 1
ATOM 2158 N N . ARG A 1 293 ? -6.649 0.481 -1.984 1.00 85.38 293 ARG A N 1
ATOM 2159 C CA . ARG A 1 293 ? -8.104 0.710 -1.947 1.00 85.38 293 ARG A CA 1
ATOM 2160 C C . ARG A 1 293 ? -8.478 2.147 -1.574 1.00 85.38 293 ARG A C 1
ATOM 2162 O O . ARG A 1 293 ? -9.311 2.746 -2.242 1.00 85.38 293 ARG A O 1
ATOM 2169 N N . ASP A 1 294 ? -7.858 2.686 -0.525 1.00 83.81 294 ASP A N 1
ATOM 2170 C CA . ASP A 1 294 ? -8.317 3.896 0.171 1.00 83.81 294 ASP A CA 1
ATOM 2171 C C . ASP A 1 294 ? -7.241 4.996 0.221 1.00 83.81 294 ASP A C 1
ATOM 2173 O O . ASP A 1 294 ? -7.241 5.833 1.116 1.00 83.81 294 ASP A O 1
ATOM 2177 N N . GLY A 1 295 ? -6.292 5.005 -0.719 1.00 80.75 295 GLY A N 1
ATOM 2178 C CA . GLY A 1 295 ? -5.198 5.985 -0.783 1.00 80.75 295 GLY A CA 1
ATOM 2179 C C . GLY A 1 295 ? -5.546 7.342 -1.421 1.00 80.75 295 GLY A C 1
ATOM 2180 O O . GLY A 1 295 ? -4.683 8.225 -1.503 1.00 80.75 295 GLY A O 1
ATOM 2181 N N . ALA A 1 296 ? -6.780 7.531 -1.895 1.00 81.75 296 ALA A N 1
ATOM 2182 C CA . ALA A 1 296 ? -7.219 8.749 -2.580 1.00 81.75 296 ALA A CA 1
ATOM 2183 C C . ALA A 1 296 ? -7.146 10.026 -1.717 1.00 81.75 296 ALA A C 1
ATOM 2185 O O . ALA A 1 296 ? -7.192 9.962 -0.482 1.00 81.75 296 ALA A O 1
ATOM 2186 N N . PRO A 1 297 ? -7.064 11.216 -2.353 1.00 79.31 297 PRO A N 1
ATOM 2187 C CA . PRO A 1 297 ? -7.244 12.489 -1.655 1.00 79.31 297 PRO A CA 1
ATOM 2188 C C . PRO A 1 297 ? -8.606 12.540 -0.943 1.00 79.31 297 PRO A C 1
ATOM 2190 O O . PRO A 1 297 ? -9.626 12.170 -1.517 1.00 79.31 297 PRO A O 1
ATOM 2193 N N . GLY A 1 298 ? -8.615 13.000 0.312 1.00 77.94 298 GLY A N 1
ATOM 2194 C CA . GLY A 1 298 ? -9.826 13.092 1.138 1.00 77.94 298 GLY A CA 1
ATOM 2195 C C . GLY A 1 298 ? -10.204 11.816 1.901 1.00 77.94 298 GLY A C 1
ATOM 2196 O O . GLY A 1 298 ? -11.179 11.839 2.644 1.00 77.94 298 GLY A O 1
ATOM 2197 N N . SER A 1 299 ? -9.444 10.726 1.764 1.00 87.56 299 SER A N 1
ATOM 2198 C CA . SER A 1 299 ? -9.625 9.515 2.575 1.00 87.56 299 SER A CA 1
ATOM 2199 C C . SER A 1 299 ? -9.067 9.675 3.995 1.00 87.56 299 SER A C 1
ATOM 2201 O O . SER A 1 299 ? -8.048 10.338 4.212 1.00 87.56 299 SER A O 1
ATOM 2203 N N . ALA A 1 300 ? -9.687 8.999 4.965 1.00 89.44 300 ALA A N 1
ATOM 2204 C CA . ALA A 1 300 ? -9.196 8.937 6.342 1.00 89.44 300 ALA A CA 1
ATOM 2205 C C . ALA A 1 300 ? -7.783 8.332 6.435 1.00 89.44 300 ALA A C 1
ATOM 2207 O O . ALA A 1 300 ? -6.950 8.830 7.192 1.00 89.44 300 ALA A O 1
ATOM 2208 N N . LEU A 1 301 ? -7.500 7.294 5.635 1.00 91.38 301 LEU A N 1
ATOM 2209 C CA . LEU A 1 301 ? -6.196 6.630 5.580 1.00 91.38 301 LEU A CA 1
ATOM 2210 C C . LEU A 1 301 ? -5.089 7.612 5.191 1.00 91.38 301 LEU A C 1
ATOM 2212 O O . LEU A 1 301 ? -4.099 7.743 5.912 1.00 91.38 301 LEU A O 1
ATOM 2216 N N . ARG A 1 302 ? -5.262 8.323 4.069 1.00 90.06 302 ARG A N 1
ATOM 2217 C CA . ARG A 1 302 ? -4.269 9.291 3.598 1.00 90.06 302 ARG A CA 1
ATOM 2218 C C . ARG A 1 302 ? -4.046 10.396 4.623 1.00 90.06 302 ARG A C 1
ATOM 2220 O O . ARG A 1 302 ? -2.895 10.704 4.920 1.00 90.06 302 ARG A O 1
ATOM 2227 N N . THR A 1 303 ? -5.117 10.961 5.178 1.00 89.69 303 THR A N 1
ATOM 2228 C CA . THR A 1 303 ? -5.024 12.029 6.184 1.00 89.69 303 THR A CA 1
ATOM 2229 C C . THR A 1 303 ? -4.264 11.556 7.424 1.00 89.69 303 THR A C 1
ATOM 2231 O O . THR A 1 303 ? -3.331 12.230 7.854 1.00 89.69 303 THR A O 1
ATOM 2234 N N . TYR A 1 304 ? -4.582 10.367 7.950 1.00 91.56 304 TYR A N 1
ATOM 2235 C CA . TYR A 1 304 ? -3.896 9.797 9.113 1.00 91.56 304 TYR A CA 1
ATOM 2236 C C . TYR A 1 304 ? -2.399 9.571 8.867 1.00 91.56 304 TYR A C 1
ATOM 2238 O O . TYR A 1 304 ? -1.563 9.966 9.678 1.00 91.56 304 TYR A O 1
ATOM 2246 N N . VAL A 1 305 ? -2.051 8.982 7.720 1.00 91.19 305 VAL A N 1
ATOM 2247 C CA . VAL A 1 305 ? -0.655 8.732 7.334 1.00 91.19 305 VAL A CA 1
ATOM 2248 C C . VAL A 1 305 ? 0.115 10.049 7.173 1.00 91.19 305 VAL A C 1
ATOM 2250 O O . VAL A 1 305 ? 1.231 10.173 7.672 1.00 91.19 305 VAL A O 1
ATOM 2253 N N . GLN A 1 306 ? -0.496 11.069 6.564 1.00 89.38 306 GLN A N 1
ATOM 2254 C CA . GLN A 1 306 ? 0.141 12.374 6.370 1.00 89.38 306 GLN A CA 1
ATOM 2255 C C . GLN A 1 306 ? 0.326 13.167 7.669 1.00 89.38 306 GLN A C 1
ATOM 2257 O O . GLN A 1 306 ? 1.302 13.913 7.774 1.00 89.38 306 GLN A O 1
ATOM 2262 N N . LEU A 1 307 ? -0.551 12.996 8.666 1.00 87.88 307 LEU A N 1
ATOM 2263 C CA . LEU A 1 307 ? -0.434 13.664 9.971 1.00 87.88 307 LEU A CA 1
ATOM 2264 C C . LEU A 1 307 ? 0.873 13.316 10.691 1.00 87.88 307 LEU A C 1
ATOM 2266 O O . LEU A 1 307 ? 1.518 14.198 11.256 1.00 87.88 307 LEU A O 1
ATOM 2270 N N . ALA A 1 308 ? 1.300 12.058 10.611 1.00 84.94 308 ALA A N 1
ATOM 2271 C CA . ALA A 1 308 ? 2.531 11.580 11.235 1.00 84.94 308 ALA A CA 1
ATOM 2272 C C . ALA A 1 308 ? 3.809 12.246 10.687 1.00 84.94 308 ALA A C 1
ATOM 2274 O O . ALA A 1 308 ? 4.829 12.270 11.369 1.00 84.94 308 ALA A O 1
ATOM 2275 N N . SER A 1 309 ? 3.761 12.778 9.462 1.00 80.12 309 SER A N 1
ATOM 2276 C CA . SER A 1 309 ? 4.896 13.426 8.789 1.00 80.12 309 SER A CA 1
ATOM 2277 C C . SER A 1 309 ? 4.900 14.953 8.861 1.00 80.12 309 SER A C 1
ATOM 2279 O O . SER A 1 309 ? 5.854 15.571 8.391 1.00 80.12 309 SER A O 1
ATOM 2281 N N . ARG A 1 310 ? 3.855 15.588 9.405 1.00 80.19 310 ARG A N 1
ATOM 2282 C CA . ARG A 1 310 ? 3.797 17.054 9.485 1.00 80.19 310 ARG A CA 1
ATOM 2283 C C . ARG A 1 310 ? 4.714 17.579 10.584 1.00 80.19 310 ARG A C 1
ATOM 2285 O O . ARG A 1 310 ? 4.724 17.048 11.693 1.00 80.19 310 ARG A O 1
ATOM 2292 N N . GLU A 1 311 ? 5.437 18.656 10.279 1.00 64.56 311 GLU A N 1
ATOM 2293 C CA . GLU A 1 311 ? 6.187 19.405 11.285 1.00 64.56 311 GLU A CA 1
ATOM 2294 C C . GLU A 1 311 ? 5.231 19.933 12.357 1.00 64.56 311 GLU A C 1
ATOM 2296 O O . GLU A 1 311 ? 4.151 20.455 12.070 1.00 64.56 311 GLU A O 1
ATOM 2301 N N . ALA A 1 312 ? 5.631 19.753 13.609 1.00 59.88 312 ALA A N 1
ATOM 2302 C CA . ALA A 1 312 ? 4.882 20.165 14.777 1.00 59.88 312 ALA A CA 1
ATOM 2303 C C . ALA A 1 312 ? 4.803 21.691 14.872 1.00 59.88 312 ALA A C 1
ATOM 2305 O O . ALA A 1 312 ? 5.688 22.342 15.428 1.00 59.88 312 ALA A O 1
ATOM 2306 N N . VAL A 1 313 ? 3.733 22.284 14.351 1.00 52.38 313 VAL A N 1
ATOM 2307 C CA . VAL A 1 313 ? 3.456 23.712 14.544 1.00 52.38 313 VAL A CA 1
ATOM 2308 C C . VAL A 1 313 ? 2.771 23.898 15.908 1.00 52.38 313 VAL A C 1
ATOM 2310 O O . VAL A 1 313 ? 1.587 24.210 15.979 1.00 52.38 313 VAL A O 1
ATOM 2313 N N . GLY A 1 314 ? 3.490 23.633 17.007 1.00 62.62 314 GLY A N 1
ATOM 2314 C CA . GLY A 1 314 ? 2.998 23.818 18.382 1.00 62.62 314 GLY A CA 1
ATOM 2315 C C . GLY A 1 314 ? 3.268 22.647 19.336 1.00 62.62 314 GLY A C 1
ATOM 2316 O O . GLY A 1 314 ? 4.196 21.866 19.138 1.00 62.62 314 GLY A O 1
ATOM 2317 N N . ALA A 1 315 ? 2.463 22.541 20.402 1.00 60.06 315 ALA A N 1
ATOM 2318 C CA . ALA A 1 315 ? 2.490 21.394 21.309 1.00 60.06 315 ALA A CA 1
ATOM 2319 C C . ALA A 1 315 ? 1.972 20.148 20.570 1.00 60.06 315 ALA A C 1
ATOM 2321 O O . ALA A 1 315 ? 0.842 20.141 20.087 1.00 60.06 315 ALA A O 1
ATOM 2322 N N . ASN A 1 316 ? 2.804 19.110 20.464 1.00 66.19 316 ASN A N 1
ATOM 2323 C CA . ASN A 1 316 ? 2.455 17.858 19.793 1.00 66.19 316 ASN A CA 1
ATOM 2324 C C . ASN A 1 316 ? 1.202 17.236 20.417 1.00 66.19 316 ASN A C 1
ATOM 2326 O O . ASN A 1 316 ? 1.281 16.720 21.533 1.00 66.19 316 ASN A O 1
ATOM 2330 N N . SER A 1 317 ? 0.082 17.235 19.691 1.00 81.56 317 SER A N 1
ATOM 2331 C CA . SER A 1 317 ? -1.124 16.511 20.109 1.00 81.56 317 SER A CA 1
ATOM 2332 C C . SER A 1 317 ? -0.818 15.021 20.312 1.00 81.56 317 SER A C 1
ATOM 2334 O O . SER A 1 317 ? -0.035 14.434 19.558 1.00 81.56 317 SER A O 1
ATOM 2336 N N . GLU A 1 318 ? -1.442 14.389 21.309 1.00 85.00 318 GLU A N 1
ATOM 2337 C CA . GLU A 1 318 ? -1.281 12.948 21.567 1.00 85.00 318 GLU A CA 1
ATOM 2338 C C . GLU A 1 318 ? -1.639 12.112 20.327 1.00 85.00 318 GLU A C 1
ATOM 2340 O O . GLU A 1 318 ? -0.932 11.169 19.980 1.00 85.00 318 GLU A O 1
ATOM 2345 N N . PHE A 1 319 ? -2.671 12.527 19.586 1.00 86.38 319 PHE A N 1
ATOM 2346 C CA . PHE A 1 319 ? -3.117 11.859 18.364 1.00 86.38 319 PHE A CA 1
ATOM 2347 C C . PHE A 1 319 ? -2.046 11.845 17.261 1.00 86.38 319 PHE A C 1
ATOM 2349 O O . PHE A 1 319 ? -1.832 10.824 16.602 1.00 86.38 319 PHE A O 1
ATOM 2356 N N . GLN A 1 320 ? -1.335 12.960 17.069 1.00 88.19 320 GLN A N 1
ATOM 2357 C CA . GLN A 1 320 ? -0.238 13.038 16.102 1.00 88.19 320 GLN A CA 1
ATOM 2358 C C . GLN A 1 320 ? 0.972 12.208 16.553 1.00 88.19 320 GLN A C 1
ATOM 2360 O O . GLN A 1 320 ? 1.604 11.547 15.726 1.00 88.19 320 GLN A O 1
ATOM 2365 N N . GLN A 1 321 ? 1.281 12.203 17.855 1.00 88.38 321 GLN A N 1
ATOM 2366 C CA . GLN A 1 321 ? 2.353 11.372 18.413 1.00 88.38 321 GLN A CA 1
ATOM 2367 C C . GLN A 1 321 ? 2.061 9.879 18.221 1.00 88.38 321 GLN A C 1
ATOM 2369 O O . GLN A 1 321 ? 2.946 9.129 17.810 1.00 88.38 321 GLN A O 1
ATOM 2374 N N . ASP A 1 322 ? 0.814 9.459 18.436 1.00 88.56 322 ASP A N 1
ATOM 2375 C CA . ASP A 1 322 ? 0.370 8.087 18.193 1.00 88.56 322 ASP A CA 1
ATOM 2376 C C . ASP A 1 322 ? 0.492 7.697 16.714 1.00 88.56 322 ASP A C 1
ATOM 2378 O O . ASP A 1 322 ? 0.972 6.606 16.397 1.00 88.56 322 ASP A O 1
ATOM 2382 N N . ALA A 1 323 ? 0.115 8.594 15.796 1.00 90.44 323 ALA A N 1
ATOM 2383 C CA . ALA A 1 323 ? 0.287 8.373 14.361 1.00 90.44 323 ALA A CA 1
ATOM 2384 C C . ALA A 1 323 ? 1.769 8.194 13.985 1.00 90.44 323 ALA A C 1
ATOM 2386 O O . ALA A 1 323 ? 2.122 7.241 13.282 1.00 90.44 323 ALA A O 1
ATOM 2387 N N . ALA A 1 324 ? 2.652 9.048 14.511 1.00 90.50 324 ALA A N 1
ATOM 2388 C CA . ALA A 1 324 ? 4.095 8.943 14.305 1.00 90.50 324 ALA A CA 1
ATOM 2389 C C . ALA A 1 324 ? 4.680 7.650 14.901 1.00 90.50 324 ALA A C 1
ATOM 2391 O O . ALA A 1 324 ? 5.486 6.973 14.254 1.00 90.50 324 ALA A O 1
ATOM 2392 N N . ALA A 1 325 ? 4.245 7.254 16.100 1.00 90.94 325 ALA A N 1
ATOM 2393 C CA . ALA A 1 325 ? 4.674 6.017 16.746 1.00 90.94 325 ALA A CA 1
ATOM 2394 C C . ALA A 1 325 ? 4.229 4.776 15.954 1.00 90.94 325 ALA A C 1
ATOM 2396 O O . ALA A 1 325 ? 5.021 3.852 15.749 1.00 90.94 325 ALA A O 1
ATOM 2397 N N . ASN A 1 326 ? 2.987 4.763 15.460 1.00 91.62 326 ASN A N 1
ATOM 2398 C CA . ASN A 1 326 ? 2.462 3.673 14.640 1.00 91.62 326 ASN A CA 1
ATOM 2399 C C . ASN A 1 326 ? 3.209 3.556 13.306 1.00 91.62 326 ASN A C 1
ATOM 2401 O O . ASN A 1 326 ? 3.639 2.456 12.953 1.00 91.62 326 ASN A O 1
ATOM 2405 N N . LEU A 1 327 ? 3.447 4.667 12.600 1.00 91.88 327 LEU A N 1
ATOM 2406 C CA . LEU A 1 327 ? 4.247 4.637 11.371 1.00 91.88 327 LEU A CA 1
ATOM 2407 C C . LEU A 1 327 ? 5.698 4.227 11.626 1.00 91.88 327 LEU A C 1
ATOM 2409 O O . LEU A 1 327 ? 6.262 3.496 10.817 1.00 91.88 327 LEU A O 1
ATOM 2413 N N . THR A 1 328 ? 6.293 4.613 12.756 1.00 91.69 328 THR A N 1
ATOM 2414 C CA . THR A 1 328 ? 7.651 4.179 13.125 1.00 91.69 328 THR A CA 1
ATOM 2415 C C . THR A 1 328 ? 7.715 2.662 13.325 1.00 91.69 328 THR A C 1
ATOM 2417 O O . THR A 1 328 ? 8.646 2.013 12.846 1.00 91.69 328 THR A O 1
ATOM 2420 N N . LYS A 1 329 ? 6.701 2.061 13.966 1.00 91.81 329 LYS A N 1
ATOM 2421 C CA . LYS A 1 329 ? 6.597 0.596 14.094 1.00 91.81 329 LYS A CA 1
ATOM 2422 C C . LYS A 1 329 ? 6.445 -0.080 12.732 1.00 91.81 329 LYS A C 1
ATOM 2424 O O . LYS A 1 329 ? 7.150 -1.050 12.467 1.00 91.81 329 LYS A O 1
ATOM 2429 N N . VAL A 1 330 ? 5.575 0.444 11.864 1.00 92.62 330 VAL A N 1
ATOM 2430 C CA . VAL A 1 330 ? 5.395 -0.064 10.493 1.00 92.62 330 VAL A CA 1
ATOM 2431 C C . VAL A 1 330 ? 6.706 0.026 9.710 1.00 92.62 330 VAL A C 1
ATOM 2433 O O . VAL A 1 330 ? 7.126 -0.963 9.120 1.00 92.62 330 VAL A O 1
ATOM 2436 N N . ARG A 1 331 ? 7.409 1.163 9.768 1.00 92.62 331 ARG A N 1
ATOM 2437 C CA . ARG A 1 331 ? 8.730 1.353 9.149 1.00 92.62 331 ARG A CA 1
ATOM 2438 C C . ARG A 1 331 ? 9.741 0.319 9.642 1.00 92.62 331 ARG A C 1
ATOM 2440 O O . ARG A 1 331 ? 10.443 -0.275 8.831 1.00 92.62 331 ARG A O 1
ATOM 2447 N N . GLY A 1 332 ? 9.777 0.060 10.950 1.00 91.56 332 GLY A N 1
ATOM 2448 C CA . GLY A 1 332 ? 10.630 -0.971 11.541 1.00 91.56 332 GLY A CA 1
ATOM 2449 C C . GLY A 1 332 ? 10.331 -2.378 11.014 1.00 91.56 332 GLY A C 1
ATOM 2450 O O . GLY A 1 332 ? 11.265 -3.126 10.734 1.00 91.56 332 GLY A O 1
ATOM 2451 N N . VAL A 1 333 ? 9.050 -2.723 10.829 1.00 91.12 333 VAL A N 1
ATOM 2452 C CA . VAL A 1 333 ? 8.639 -4.002 10.223 1.00 91.12 333 VAL A CA 1
ATOM 2453 C C . VAL A 1 333 ? 9.070 -4.075 8.758 1.00 91.12 333 VAL A C 1
ATOM 2455 O O . VAL A 1 333 ? 9.711 -5.047 8.382 1.00 91.12 333 VAL A O 1
ATOM 2458 N N . LEU A 1 334 ? 8.809 -3.035 7.959 1.00 92.44 334 LEU A N 1
ATOM 2459 C CA . LEU A 1 334 ? 9.175 -2.998 6.537 1.00 92.44 334 LEU A CA 1
ATOM 2460 C C . LEU A 1 334 ? 10.685 -3.158 6.326 1.00 92.44 334 LEU A C 1
ATOM 2462 O O . LEU A 1 334 ? 11.105 -3.970 5.505 1.00 92.44 334 LEU A O 1
ATOM 2466 N N . LEU A 1 335 ? 11.505 -2.427 7.089 1.00 92.06 335 LEU A N 1
ATOM 2467 C CA . LEU A 1 335 ? 12.963 -2.552 7.017 1.00 92.06 335 LEU A CA 1
ATOM 2468 C C . LEU A 1 335 ? 13.423 -3.956 7.433 1.00 92.06 335 LEU A C 1
ATOM 2470 O O . LEU A 1 335 ? 14.254 -4.543 6.753 1.00 92.06 335 LEU A O 1
ATOM 2474 N N . ALA A 1 336 ? 12.839 -4.532 8.489 1.00 90.19 336 ALA A N 1
ATOM 2475 C CA . ALA A 1 336 ? 13.171 -5.889 8.921 1.00 90.19 336 ALA A CA 1
ATOM 2476 C C . ALA A 1 336 ? 12.773 -6.966 7.894 1.00 90.19 336 ALA A C 1
ATOM 2478 O O . ALA A 1 336 ? 13.504 -7.941 7.726 1.00 90.19 336 ALA A O 1
ATOM 2479 N N . THR A 1 337 ? 11.644 -6.804 7.196 1.00 88.75 337 THR A N 1
ATOM 2480 C CA . THR A 1 337 ? 11.248 -7.690 6.089 1.00 88.75 337 THR A CA 1
ATOM 2481 C C . THR A 1 337 ? 12.245 -7.585 4.931 1.00 88.75 337 THR A C 1
ATOM 2483 O O . THR A 1 337 ? 12.624 -8.604 4.359 1.00 88.75 337 THR A O 1
ATOM 2486 N N . LEU A 1 338 ? 12.724 -6.375 4.619 1.00 88.38 338 LEU A N 1
ATOM 2487 C CA . LEU A 1 338 ? 13.715 -6.146 3.563 1.00 88.38 338 LEU A CA 1
ATOM 2488 C C . LEU A 1 338 ? 15.132 -6.608 3.929 1.00 88.38 338 LEU A C 1
ATOM 2490 O O . LEU A 1 338 ? 15.890 -6.929 3.025 1.00 88.38 338 LEU A O 1
ATOM 2494 N N . ASP A 1 339 ? 15.508 -6.687 5.206 1.00 87.56 339 ASP A N 1
ATOM 2495 C CA . ASP A 1 339 ? 16.820 -7.229 5.598 1.00 87.56 339 ASP A CA 1
ATOM 2496 C C . ASP A 1 339 ? 16.886 -8.766 5.510 1.00 87.56 339 ASP A C 1
ATOM 2498 O O . ASP A 1 339 ? 17.970 -9.328 5.348 1.00 87.56 339 ASP A O 1
ATOM 2502 N N . ASN A 1 340 ? 15.744 -9.454 5.630 1.00 82.19 340 ASN A N 1
ATOM 2503 C CA . ASN A 1 340 ? 15.651 -10.916 5.759 1.00 82.1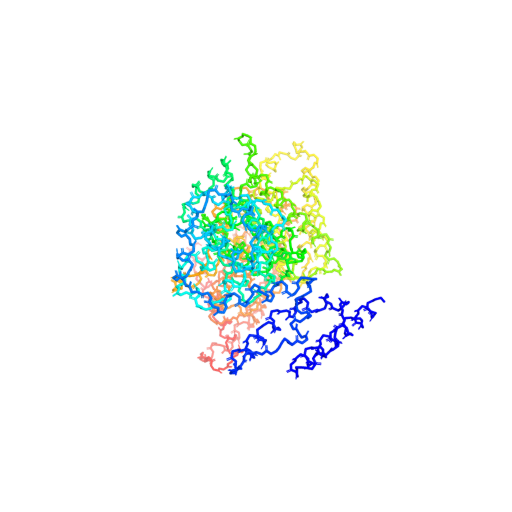9 340 ASN A CA 1
ATOM 2504 C C . ASN A 1 340 ? 15.323 -11.642 4.436 1.00 82.19 340 ASN A C 1
ATOM 2506 O O . ASN A 1 340 ? 14.751 -12.736 4.455 1.00 82.19 340 ASN A O 1
ATOM 2510 N N . VAL A 1 341 ? 15.697 -11.059 3.290 1.00 68.25 341 VAL A N 1
ATOM 2511 C CA . VAL A 1 341 ? 15.372 -11.579 1.940 1.00 68.25 341 VAL A CA 1
ATOM 2512 C C . VAL A 1 341 ? 15.823 -13.033 1.729 1.00 68.25 341 VAL A C 1
ATOM 2514 O O . VAL A 1 341 ? 15.184 -13.770 0.986 1.00 68.25 341 VAL A O 1
ATOM 2517 N N . ASP A 1 342 ? 16.879 -13.475 2.416 1.00 63.38 342 ASP A N 1
ATOM 2518 C CA . ASP A 1 342 ? 17.589 -14.712 2.075 1.00 63.38 342 ASP A CA 1
ATOM 2519 C C . ASP A 1 342 ? 16.999 -16.011 2.658 1.00 63.38 342 ASP A C 1
ATOM 2521 O O . ASP A 1 342 ? 17.442 -17.088 2.254 1.00 63.38 342 ASP A O 1
ATOM 2525 N N . LYS A 1 343 ? 16.086 -15.976 3.650 1.00 61.91 343 LYS A N 1
ATOM 2526 C CA . LYS A 1 343 ? 15.774 -17.203 4.430 1.00 61.91 343 LYS A CA 1
ATOM 2527 C C . LYS A 1 343 ? 14.316 -17.472 4.810 1.00 61.91 343 LYS A C 1
ATOM 2529 O O . LYS A 1 343 ? 14.019 -18.623 5.116 1.00 61.91 343 LYS A O 1
ATOM 2534 N N . THR A 1 344 ? 13.415 -16.488 4.815 1.00 66.94 344 THR A N 1
ATOM 2535 C CA . THR A 1 344 ? 12.067 -16.695 5.399 1.00 66.94 344 THR A CA 1
ATOM 2536 C C . THR A 1 344 ? 10.920 -15.939 4.726 1.00 66.94 344 THR A C 1
ATOM 2538 O O . THR A 1 344 ? 9.767 -16.260 4.990 1.00 66.94 344 THR A O 1
ATOM 2541 N N . VAL A 1 345 ? 11.194 -14.939 3.883 1.00 77.81 345 VAL A N 1
ATOM 2542 C CA . VAL A 1 345 ? 10.160 -14.020 3.375 1.00 77.81 345 VAL A CA 1
ATOM 2543 C C . VAL A 1 345 ? 9.590 -14.521 2.051 1.00 77.81 345 VAL A C 1
ATOM 2545 O O . VAL A 1 345 ? 10.327 -14.811 1.108 1.00 77.81 345 VAL A O 1
ATOM 2548 N N . SER A 1 346 ? 8.262 -14.598 1.953 1.00 83.50 346 SER A N 1
ATOM 2549 C CA . SER A 1 346 ? 7.607 -14.984 0.700 1.00 83.50 346 SER A CA 1
ATOM 2550 C C . SER A 1 346 ? 7.786 -13.899 -0.380 1.00 83.50 346 SER A C 1
ATOM 2552 O O . SER A 1 346 ? 7.804 -12.704 -0.066 1.00 83.50 346 SER A O 1
ATOM 2554 N N . PRO A 1 347 ? 7.852 -14.253 -1.680 1.00 83.88 347 PRO A N 1
ATOM 2555 C CA . PRO A 1 347 ? 7.993 -13.258 -2.747 1.00 83.88 347 PRO A CA 1
ATOM 2556 C C . PRO A 1 347 ? 6.819 -12.269 -2.773 1.00 83.88 347 PRO A C 1
ATOM 2558 O O . PRO A 1 347 ? 6.998 -11.101 -3.116 1.00 83.88 347 PRO A O 1
ATOM 2561 N N . TYR A 1 348 ? 5.624 -12.714 -2.372 1.00 86.56 348 TYR A N 1
ATOM 2562 C CA . TYR A 1 348 ? 4.446 -11.859 -2.261 1.00 86.56 348 TYR A CA 1
ATOM 2563 C C . TYR A 1 348 ? 4.588 -10.833 -1.130 1.00 86.56 348 TYR A C 1
ATOM 2565 O O . TYR A 1 348 ? 4.404 -9.639 -1.367 1.00 86.56 348 TYR A O 1
ATOM 2573 N N . GLU A 1 349 ? 4.980 -11.264 0.070 1.00 88.12 349 GLU A N 1
ATOM 2574 C CA . GLU A 1 349 ? 5.214 -10.367 1.207 1.00 88.12 349 GLU A CA 1
ATOM 2575 C C . GLU A 1 349 ? 6.293 -9.325 0.889 1.00 88.12 349 GLU A C 1
ATOM 2577 O O . GLU A 1 349 ? 6.107 -8.142 1.172 1.00 88.12 349 GLU A O 1
ATOM 2582 N N . LEU A 1 350 ? 7.367 -9.733 0.206 1.00 89.25 350 LEU A N 1
ATOM 2583 C CA . LEU A 1 350 ? 8.419 -8.826 -0.248 1.00 89.25 350 LEU A CA 1
ATOM 2584 C C . LEU A 1 350 ? 7.881 -7.757 -1.210 1.00 89.25 350 LEU A C 1
ATOM 2586 O O . LEU A 1 350 ? 8.161 -6.568 -1.047 1.00 89.25 350 LEU A O 1
ATOM 2590 N N . THR A 1 351 ? 7.069 -8.154 -2.197 1.00 90.19 351 THR A N 1
ATOM 2591 C CA . THR A 1 351 ? 6.434 -7.190 -3.111 1.00 90.19 351 THR A CA 1
ATOM 2592 C C . THR A 1 351 ? 5.451 -6.266 -2.397 1.00 90.19 351 THR A C 1
ATOM 2594 O O . THR A 1 351 ? 5.389 -5.084 -2.733 1.00 90.19 351 THR A O 1
ATOM 2597 N N . ALA A 1 352 ? 4.721 -6.767 -1.396 1.00 90.94 352 ALA A N 1
ATOM 2598 C CA . ALA A 1 352 ? 3.819 -5.958 -0.588 1.00 90.94 352 ALA A CA 1
ATOM 2599 C C . ALA A 1 352 ? 4.599 -4.944 0.258 1.00 90.94 352 ALA A C 1
ATOM 2601 O O . ALA A 1 352 ? 4.249 -3.767 0.252 1.00 90.94 352 ALA A O 1
ATOM 2602 N N . ALA A 1 353 ? 5.692 -5.356 0.907 1.00 92.88 353 ALA A N 1
ATOM 2603 C CA . ALA A 1 353 ? 6.552 -4.472 1.691 1.00 92.88 353 ALA A CA 1
ATOM 2604 C C . ALA A 1 353 ? 7.149 -3.351 0.827 1.00 92.88 353 ALA A C 1
ATOM 2606 O O . ALA A 1 353 ? 7.028 -2.175 1.170 1.00 92.88 353 ALA A O 1
ATOM 2607 N N . LEU A 1 354 ? 7.708 -3.689 -0.342 1.00 93.25 354 LEU A N 1
ATOM 2608 C CA . LEU A 1 354 ? 8.190 -2.693 -1.304 1.00 93.25 354 LEU A CA 1
ATOM 2609 C C . LEU A 1 354 ? 7.059 -1.777 -1.789 1.00 93.25 354 LEU A C 1
ATOM 2611 O O . LEU A 1 354 ? 7.247 -0.567 -1.886 1.00 93.25 354 LEU A O 1
ATOM 2615 N N . GLY A 1 355 ? 5.872 -2.331 -2.046 1.00 92.25 355 GLY A N 1
ATOM 2616 C CA . GLY A 1 355 ? 4.686 -1.563 -2.411 1.00 92.25 355 GLY A CA 1
ATOM 2617 C C . GLY A 1 355 ? 4.294 -0.555 -1.331 1.00 92.25 355 GLY A C 1
ATOM 2618 O O . GLY A 1 355 ? 4.076 0.613 -1.641 1.00 92.25 355 GLY A O 1
ATOM 2619 N N . VAL A 1 356 ? 4.262 -0.963 -0.061 1.00 93.31 356 VAL A N 1
ATOM 2620 C CA . VAL A 1 356 ? 4.000 -0.060 1.070 1.00 93.31 356 VAL A CA 1
ATOM 2621 C C . VAL A 1 356 ? 5.071 1.024 1.163 1.00 93.31 356 VAL A C 1
ATOM 2623 O O . VAL A 1 356 ? 4.708 2.188 1.310 1.00 93.31 356 VAL A O 1
ATOM 2626 N N . CYS A 1 357 ? 6.360 0.690 1.025 1.00 94.12 357 CYS A N 1
ATOM 2627 C CA . CYS A 1 357 ? 7.436 1.687 0.996 1.00 94.12 357 CYS A CA 1
ATOM 2628 C C . CYS A 1 357 ? 7.181 2.746 -0.085 1.00 94.12 357 CYS A C 1
ATOM 2630 O O . CYS A 1 357 ? 7.185 3.938 0.216 1.00 94.12 357 CYS A O 1
ATOM 2632 N N . VAL A 1 358 ? 6.870 2.315 -1.312 1.00 93.25 358 VAL A N 1
ATOM 2633 C CA . VAL A 1 358 ? 6.515 3.217 -2.417 1.00 93.25 358 VAL A CA 1
ATOM 2634 C C . VAL A 1 358 ? 5.288 4.061 -2.067 1.00 93.25 358 VAL A C 1
ATOM 2636 O O . VAL A 1 358 ? 5.315 5.275 -2.243 1.00 93.25 358 VAL A O 1
ATOM 2639 N N . GLY A 1 359 ? 4.222 3.456 -1.538 1.00 90.50 359 GLY A N 1
ATOM 2640 C CA . GLY A 1 359 ? 2.991 4.164 -1.181 1.00 90.50 359 GLY A CA 1
ATOM 2641 C C . GLY A 1 359 ? 3.218 5.233 -0.111 1.00 90.50 359 GLY A C 1
ATOM 2642 O O . GLY A 1 359 ? 2.797 6.377 -0.278 1.00 90.50 359 GLY A O 1
ATOM 2643 N N . LEU A 1 360 ? 3.950 4.900 0.954 1.00 91.69 360 LEU A N 1
ATOM 2644 C CA . LEU A 1 360 ? 4.298 5.845 2.015 1.00 91.69 360 LEU A CA 1
ATOM 2645 C C . LEU A 1 360 ? 5.231 6.958 1.508 1.00 91.69 360 LEU A C 1
ATOM 2647 O O . LEU A 1 360 ? 5.070 8.109 1.913 1.00 91.69 360 LEU A O 1
ATOM 2651 N N . GLN A 1 361 ? 6.170 6.653 0.604 1.00 91.12 361 GLN A N 1
ATOM 2652 C CA . GLN A 1 361 ? 7.033 7.658 -0.028 1.00 91.12 361 GLN A CA 1
ATOM 2653 C C . GLN A 1 361 ? 6.237 8.614 -0.927 1.00 91.12 361 GLN A C 1
ATOM 2655 O O . GLN A 1 361 ? 6.438 9.824 -0.845 1.00 91.12 361 GLN A O 1
ATOM 2660 N N . VAL A 1 362 ? 5.296 8.104 -1.733 1.00 88.81 362 VAL A N 1
ATOM 2661 C CA . VAL A 1 362 ? 4.401 8.931 -2.566 1.00 88.81 362 VAL A CA 1
ATOM 2662 C C . VAL A 1 362 ? 3.572 9.882 -1.705 1.00 88.81 362 VAL A C 1
ATOM 2664 O O . VAL A 1 362 ? 3.394 11.043 -2.068 1.00 88.81 362 VAL A O 1
ATOM 2667 N N . LEU A 1 363 ? 3.075 9.406 -0.560 1.00 87.56 363 LEU A N 1
ATOM 2668 C CA . LEU A 1 363 ? 2.290 10.219 0.370 1.00 87.56 363 LEU A CA 1
ATOM 2669 C C . LEU A 1 363 ? 3.129 11.229 1.171 1.00 87.56 363 LEU A C 1
ATOM 2671 O O . LEU A 1 363 ? 2.546 12.107 1.811 1.00 87.56 363 LEU A O 1
ATOM 2675 N N . GLY A 1 364 ? 4.463 11.137 1.109 1.00 85.25 364 GLY A N 1
ATOM 2676 C CA . GLY A 1 364 ? 5.389 11.983 1.865 1.00 85.25 364 GLY A CA 1
ATOM 2677 C C . GLY A 1 364 ? 5.547 11.576 3.333 1.00 85.25 364 GLY A C 1
ATOM 2678 O O . GLY A 1 364 ? 6.039 12.364 4.133 1.00 85.25 364 GLY A O 1
ATOM 2679 N N . SER A 1 365 ? 5.143 10.357 3.695 1.00 85.44 365 SER A N 1
ATOM 2680 C CA . SER A 1 365 ? 5.044 9.894 5.087 1.00 85.44 365 SER A CA 1
ATOM 2681 C C . SER A 1 365 ? 6.046 8.800 5.454 1.00 85.44 365 SER A C 1
ATOM 2683 O O . SER A 1 365 ? 5.962 8.202 6.524 1.00 85.44 365 SER A O 1
ATOM 2685 N N . PHE A 1 366 ? 7.022 8.549 4.580 1.00 86.69 366 PHE A N 1
ATOM 2686 C CA . PHE A 1 366 ? 8.135 7.631 4.817 1.00 86.69 366 PHE A CA 1
ATOM 2687 C C . PHE A 1 366 ? 9.420 8.399 5.146 1.00 86.69 366 PHE A C 1
ATOM 2689 O O . PHE A 1 366 ? 10.368 8.429 4.361 1.00 86.69 366 PHE A O 1
ATOM 2696 N N . SER A 1 367 ? 9.442 9.077 6.295 1.00 83.25 367 SER A N 1
ATOM 2697 C CA . SER A 1 367 ? 10.643 9.773 6.760 1.00 83.25 367 SER A CA 1
ATOM 2698 C C . SER A 1 367 ? 11.701 8.751 7.186 1.00 83.25 367 SER A C 1
ATOM 2700 O O . SER A 1 367 ? 11.453 7.914 8.052 1.00 83.25 367 SER A O 1
ATOM 2702 N N . LEU A 1 368 ? 12.877 8.801 6.556 1.00 86.69 368 LEU A N 1
ATOM 2703 C CA . LEU A 1 368 ? 14.005 7.911 6.843 1.00 86.69 368 LEU A CA 1
ATOM 2704 C C . LEU A 1 368 ? 15.179 8.707 7.412 1.00 86.69 368 LEU A C 1
ATOM 2706 O O . LEU A 1 368 ? 15.608 9.708 6.819 1.00 86.69 368 LEU A O 1
ATOM 2710 N N . THR A 1 369 ? 15.743 8.225 8.519 1.00 88.62 369 THR A N 1
ATOM 2711 C CA . THR A 1 369 ? 17.034 8.722 9.015 1.00 88.62 369 THR A CA 1
ATOM 2712 C C . THR A 1 369 ? 18.155 8.366 8.037 1.00 88.62 369 THR A C 1
ATOM 2714 O O . THR A 1 369 ? 17.991 7.513 7.167 1.00 88.62 369 THR A O 1
ATOM 2717 N N . GLU A 1 370 ? 19.305 9.028 8.141 1.00 87.62 370 GLU A N 1
ATOM 2718 C CA . GLU A 1 370 ? 20.446 8.765 7.251 1.00 87.62 370 GLU A CA 1
ATOM 2719 C C . GLU A 1 370 ? 20.890 7.293 7.300 1.00 87.62 370 GLU A C 1
ATOM 2721 O O . GLU A 1 370 ? 21.069 6.673 6.250 1.00 87.62 370 GLU A O 1
ATOM 2726 N N . ASP A 1 371 ? 20.938 6.703 8.497 1.00 88.94 371 ASP A N 1
ATOM 2727 C CA . ASP A 1 371 ? 21.268 5.287 8.695 1.00 88.94 371 ASP A CA 1
ATOM 2728 C C . ASP A 1 371 ? 20.213 4.348 8.096 1.00 88.94 371 ASP A C 1
ATOM 2730 O O . ASP A 1 371 ? 20.549 3.340 7.473 1.00 88.94 371 ASP A O 1
ATOM 2734 N N . GLU A 1 372 ? 18.925 4.680 8.236 1.00 91.31 372 GLU A N 1
ATOM 2735 C CA . GLU A 1 372 ? 17.834 3.893 7.653 1.00 91.31 372 GLU A CA 1
ATOM 2736 C C . GLU A 1 372 ? 17.867 3.926 6.121 1.00 91.31 372 GLU A C 1
ATOM 2738 O O . GLU A 1 372 ? 17.575 2.912 5.486 1.00 91.31 372 GLU A O 1
ATOM 2743 N N . ARG A 1 373 ? 18.269 5.053 5.512 1.00 90.81 373 ARG A N 1
ATOM 2744 C CA . ARG A 1 373 ? 18.456 5.147 4.053 1.00 90.81 373 ARG A CA 1
ATOM 2745 C C . ARG A 1 373 ? 19.579 4.231 3.581 1.00 90.81 373 ARG A C 1
ATOM 2747 O O . ARG A 1 373 ? 19.397 3.515 2.600 1.00 90.81 373 ARG A O 1
ATOM 2754 N N . ILE A 1 374 ? 20.714 4.226 4.282 1.00 90.88 374 ILE A N 1
ATOM 2755 C CA . ILE A 1 374 ? 21.839 3.338 3.965 1.00 90.88 374 ILE A CA 1
ATOM 2756 C C . ILE A 1 374 ? 21.414 1.875 4.125 1.00 90.88 374 ILE A C 1
ATOM 2758 O O . ILE A 1 374 ? 21.602 1.086 3.204 1.00 90.88 374 ILE A O 1
ATOM 2762 N N . ARG A 1 375 ? 20.766 1.519 5.242 1.00 91.81 375 ARG A N 1
ATOM 2763 C CA . ARG A 1 375 ? 20.251 0.162 5.490 1.00 91.81 375 ARG A CA 1
ATOM 2764 C C . ARG A 1 375 ? 19.284 -0.300 4.399 1.00 91.81 375 ARG A C 1
ATOM 2766 O O . ARG A 1 375 ? 19.398 -1.429 3.924 1.00 91.81 375 ARG A O 1
ATOM 2773 N N . LEU A 1 376 ? 18.364 0.572 3.981 1.00 93.19 376 LEU A N 1
ATOM 2774 C CA . LEU A 1 376 ? 17.424 0.290 2.900 1.00 93.19 376 LEU A CA 1
ATOM 2775 C C . LEU A 1 376 ? 18.159 0.020 1.582 1.00 93.19 376 LEU A C 1
ATOM 2777 O O . LEU A 1 376 ? 17.885 -0.987 0.939 1.00 93.19 376 LEU A O 1
ATOM 2781 N N . LEU A 1 377 ? 19.118 0.869 1.199 1.00 93.38 377 LEU A N 1
ATOM 2782 C CA . LEU A 1 377 ? 19.907 0.675 -0.022 1.00 93.38 377 LEU A CA 1
ATOM 2783 C C . LEU A 1 377 ? 20.683 -0.648 0.007 1.00 93.38 377 LEU A C 1
ATOM 2785 O O . LEU A 1 377 ? 20.588 -1.423 -0.940 1.00 93.38 377 LEU A O 1
ATOM 2789 N N . THR A 1 378 ? 21.356 -0.963 1.114 1.00 91.44 378 THR A N 1
ATOM 2790 C CA . THR A 1 378 ? 22.069 -2.239 1.288 1.00 91.44 378 THR A CA 1
ATOM 2791 C C . THR A 1 378 ? 21.127 -3.446 1.203 1.00 91.44 378 THR A C 1
ATOM 2793 O O . THR A 1 378 ? 21.495 -4.491 0.669 1.00 91.44 378 THR A O 1
ATOM 2796 N N . SER A 1 379 ? 19.895 -3.319 1.703 1.00 91.50 379 SER A N 1
ATOM 2797 C CA . SER A 1 379 ? 18.873 -4.371 1.594 1.00 91.50 379 SER A CA 1
ATOM 2798 C C . SER A 1 379 ? 18.433 -4.590 0.145 1.00 91.50 379 SER A C 1
ATOM 2800 O O . SER A 1 379 ? 18.324 -5.726 -0.313 1.00 91.50 379 SER A O 1
ATOM 2802 N N . LEU A 1 380 ? 18.228 -3.503 -0.608 1.00 92.38 380 LEU A N 1
ATOM 2803 C CA . LEU A 1 380 ? 17.867 -3.568 -2.027 1.00 92.38 380 LEU A CA 1
ATOM 2804 C C . LEU A 1 380 ? 19.001 -4.126 -2.898 1.00 92.38 380 LEU A C 1
ATOM 2806 O O . LEU A 1 380 ? 18.726 -4.808 -3.882 1.00 92.38 380 LEU A O 1
ATOM 2810 N N . GLU A 1 381 ? 20.263 -3.885 -2.534 1.00 90.69 381 GLU A N 1
ATOM 2811 C CA . GLU A 1 381 ? 21.417 -4.489 -3.210 1.00 90.69 381 GLU A CA 1
ATOM 2812 C C . GLU A 1 381 ? 21.393 -6.020 -3.097 1.00 90.69 381 GLU A C 1
ATOM 2814 O O . GLU A 1 381 ? 21.545 -6.721 -4.097 1.00 90.69 381 GLU A O 1
ATOM 2819 N N . LYS A 1 382 ? 21.128 -6.544 -1.892 1.00 88.12 382 LYS A N 1
ATOM 2820 C CA . LYS A 1 382 ? 21.022 -7.991 -1.624 1.00 88.12 382 LYS A CA 1
ATOM 2821 C C . LYS A 1 382 ? 19.819 -8.646 -2.299 1.00 88.12 382 LYS A C 1
ATOM 2823 O O . LYS A 1 382 ? 19.860 -9.835 -2.604 1.00 88.12 382 LYS A O 1
ATOM 2828 N N . LEU A 1 383 ? 18.761 -7.877 -2.548 1.00 86.81 383 LEU A N 1
ATOM 2829 C CA . LEU A 1 383 ? 17.560 -8.347 -3.236 1.00 86.81 383 LEU A CA 1
ATOM 2830 C C . LEU A 1 383 ? 17.814 -8.652 -4.718 1.00 86.81 383 LEU A C 1
ATOM 2832 O O . LEU A 1 383 ? 17.181 -9.546 -5.277 1.00 86.81 383 LEU A O 1
ATOM 2836 N N . ALA A 1 384 ? 18.732 -7.928 -5.362 1.00 82.19 384 ALA A N 1
ATOM 2837 C CA . ALA A 1 384 ? 19.003 -8.068 -6.789 1.00 82.19 384 ALA A CA 1
ATOM 2838 C C . ALA A 1 384 ? 19.411 -9.495 -7.227 1.00 82.19 384 ALA A C 1
ATOM 2840 O O . ALA A 1 384 ? 18.813 -9.994 -8.179 1.00 82.19 384 ALA A O 1
ATOM 2841 N N . PRO A 1 385 ? 20.371 -10.186 -6.574 1.00 79.94 385 PRO A N 1
ATOM 2842 C CA . PRO A 1 385 ? 20.747 -11.549 -6.960 1.00 79.94 385 PRO A CA 1
ATOM 2843 C C . PRO A 1 385 ? 19.734 -12.628 -6.546 1.00 79.94 385 PRO A C 1
ATOM 2845 O O . PRO A 1 385 ? 19.790 -13.735 -7.073 1.00 79.94 385 PRO A O 1
ATOM 2848 N N . THR A 1 386 ? 18.844 -12.351 -5.590 1.00 79.56 386 THR A N 1
ATOM 2849 C CA . THR A 1 386 ? 17.956 -13.363 -4.988 1.00 79.56 386 THR A CA 1
ATOM 2850 C C . THR A 1 386 ? 16.536 -13.333 -5.540 1.00 79.56 386 THR A C 1
ATOM 2852 O O . THR A 1 386 ? 15.833 -14.343 -5.495 1.00 79.56 386 THR A O 1
ATOM 2855 N N . SER A 1 387 ? 16.092 -12.195 -6.078 1.00 78.50 387 SER A N 1
ATOM 2856 C CA . SER A 1 387 ? 14.724 -12.040 -6.560 1.00 78.50 387 SER A CA 1
ATOM 2857 C C . SER A 1 387 ? 14.550 -12.512 -8.003 1.00 78.50 387 SER A C 1
ATOM 2859 O O . SER A 1 387 ? 15.169 -11.992 -8.925 1.00 78.50 387 SER A O 1
ATOM 2861 N N . SER A 1 388 ? 13.610 -13.432 -8.216 1.00 74.31 388 SER A N 1
ATOM 2862 C CA . SER A 1 388 ? 13.136 -13.836 -9.548 1.00 74.31 388 SER A CA 1
ATOM 2863 C C . SER A 1 388 ? 11.923 -13.030 -10.034 1.00 74.31 388 SER A C 1
ATOM 2865 O O . SER A 1 388 ? 11.437 -13.233 -11.144 1.00 74.31 388 SER A O 1
ATOM 2867 N N . SER A 1 389 ? 11.398 -12.113 -9.212 1.00 83.75 389 SER A N 1
ATOM 2868 C CA . SER A 1 389 ? 10.159 -11.388 -9.503 1.00 83.75 389 SER A CA 1
ATOM 2869 C C . SER A 1 389 ? 10.426 -10.046 -10.182 1.00 83.75 389 SER A C 1
ATOM 2871 O O . SER A 1 389 ? 10.910 -9.106 -9.546 1.00 83.75 389 SER A O 1
ATOM 2873 N N . SER A 1 390 ? 9.991 -9.907 -11.442 1.00 84.56 390 SER A N 1
ATOM 2874 C CA . SER A 1 390 ? 10.005 -8.629 -12.180 1.00 84.56 390 SER A CA 1
ATOM 2875 C C . SER A 1 390 ? 9.378 -7.487 -11.378 1.00 84.56 390 SER A C 1
ATOM 2877 O O . SER A 1 390 ? 9.879 -6.360 -11.347 1.00 84.56 390 SER A O 1
ATOM 2879 N N . ARG A 1 391 ? 8.288 -7.792 -10.661 1.00 86.56 391 ARG A N 1
ATOM 2880 C CA . ARG A 1 391 ? 7.540 -6.825 -9.859 1.00 86.56 391 ARG A CA 1
ATOM 2881 C C . ARG A 1 391 ? 8.342 -6.318 -8.664 1.00 86.56 391 ARG A C 1
ATOM 2883 O O . ARG A 1 391 ? 8.306 -5.120 -8.391 1.00 86.56 391 ARG A O 1
ATOM 2890 N N . ALA A 1 392 ? 9.056 -7.205 -7.972 1.00 89.12 392 ALA A N 1
ATOM 2891 C CA . ALA A 1 392 ? 9.888 -6.826 -6.834 1.00 89.12 392 ALA A CA 1
ATOM 2892 C C . ALA A 1 392 ? 11.028 -5.903 -7.280 1.00 89.12 392 ALA A C 1
ATOM 2894 O O . ALA A 1 392 ? 11.211 -4.839 -6.697 1.00 89.12 392 ALA A O 1
ATOM 2895 N N . ILE A 1 393 ? 11.718 -6.245 -8.373 1.00 90.19 393 ILE A N 1
ATOM 2896 C CA . ILE A 1 393 ? 12.800 -5.412 -8.924 1.00 90.19 393 ILE A CA 1
ATOM 2897 C C . ILE A 1 393 ? 12.272 -4.061 -9.409 1.00 90.19 393 ILE A C 1
ATOM 2899 O O . ILE A 1 393 ? 12.882 -3.024 -9.148 1.00 90.19 393 ILE A O 1
ATOM 2903 N N . SER A 1 394 ? 11.103 -4.053 -10.053 1.00 89.88 394 SER A N 1
ATOM 2904 C CA . SER A 1 394 ? 10.453 -2.818 -10.496 1.00 89.88 394 SER A CA 1
ATOM 2905 C C . SER A 1 394 ? 10.133 -1.893 -9.322 1.00 89.88 394 SER A C 1
ATOM 2907 O O . SER A 1 394 ? 10.455 -0.711 -9.364 1.00 89.88 394 SER A O 1
ATOM 2909 N N . LEU A 1 395 ? 9.538 -2.420 -8.247 1.00 91.81 395 LEU A N 1
ATOM 2910 C CA . LEU A 1 395 ? 9.240 -1.627 -7.055 1.00 91.81 395 LEU A CA 1
ATOM 2911 C C . LEU A 1 395 ? 10.514 -1.186 -6.327 1.00 91.81 395 LEU A C 1
ATOM 2913 O O . LEU A 1 395 ? 10.581 -0.039 -5.902 1.00 91.81 395 LEU A O 1
ATOM 2917 N N . ALA A 1 396 ? 11.539 -2.037 -6.240 1.00 93.44 396 ALA A N 1
ATOM 2918 C CA . ALA A 1 396 ? 12.842 -1.680 -5.678 1.00 93.44 396 ALA A CA 1
ATOM 2919 C C . ALA A 1 396 ? 13.481 -0.500 -6.428 1.00 93.44 396 ALA A C 1
ATOM 2921 O O . ALA A 1 396 ? 13.954 0.446 -5.799 1.00 93.44 396 A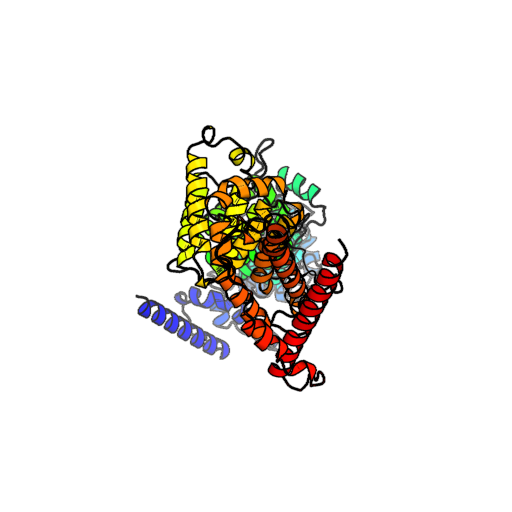LA A O 1
ATOM 2922 N N . PHE A 1 397 ? 13.423 -0.504 -7.763 1.00 93.62 397 PHE A N 1
ATOM 2923 C CA . PHE A 1 397 ? 13.851 0.632 -8.578 1.00 93.62 397 PHE A CA 1
ATOM 2924 C C . PHE A 1 397 ? 13.080 1.911 -8.222 1.00 93.62 397 PHE A C 1
ATOM 2926 O O . PHE A 1 397 ? 13.694 2.953 -7.985 1.00 93.62 397 PHE A O 1
ATOM 2933 N N . ILE A 1 398 ? 11.749 1.835 -8.112 1.00 93.44 398 ILE A N 1
ATOM 2934 C CA . ILE A 1 398 ? 10.922 2.986 -7.724 1.00 93.44 398 ILE A CA 1
ATOM 2935 C C . ILE A 1 398 ? 11.263 3.481 -6.312 1.00 93.44 398 ILE A C 1
ATOM 2937 O O . ILE A 1 398 ? 11.337 4.691 -6.105 1.00 93.44 398 ILE A O 1
ATOM 2941 N N . VAL A 1 399 ? 11.532 2.588 -5.355 1.00 94.44 399 VAL A N 1
ATOM 2942 C CA . VAL A 1 399 ? 11.963 2.972 -4.000 1.00 94.44 399 VAL A CA 1
ATOM 2943 C C . VAL A 1 399 ? 13.249 3.800 -4.049 1.00 94.44 399 VAL A C 1
ATOM 2945 O O . VAL A 1 399 ? 13.333 4.812 -3.353 1.00 94.44 399 VAL A O 1
ATOM 2948 N N . VAL A 1 400 ? 14.226 3.427 -4.888 1.00 93.94 400 VAL A N 1
ATOM 2949 C CA . VAL A 1 400 ? 15.470 4.200 -5.070 1.00 93.94 400 VAL A CA 1
ATOM 2950 C C . VAL A 1 400 ? 15.186 5.571 -5.689 1.00 93.94 400 VAL A C 1
ATOM 2952 O O . VAL A 1 400 ? 15.720 6.571 -5.215 1.00 93.94 400 VAL A O 1
ATOM 2955 N N . VAL A 1 401 ? 14.321 5.651 -6.706 1.00 92.44 401 VAL A N 1
ATOM 2956 C CA . VAL A 1 401 ? 13.913 6.934 -7.311 1.00 92.44 401 VAL A CA 1
ATOM 2957 C C . VAL A 1 401 ? 13.268 7.850 -6.261 1.00 92.44 401 VAL A C 1
ATOM 2959 O O . VAL A 1 401 ? 13.635 9.019 -6.132 1.00 92.44 401 VAL A O 1
ATOM 2962 N N . LEU A 1 402 ? 12.328 7.318 -5.478 1.00 91.38 402 LEU A N 1
ATOM 2963 C CA . LEU A 1 402 ? 11.562 8.086 -4.496 1.00 91.38 402 LEU A CA 1
ATOM 2964 C C . LEU A 1 402 ? 12.339 8.429 -3.232 1.00 91.38 402 LEU A C 1
ATOM 2966 O O . LEU A 1 402 ? 12.032 9.435 -2.597 1.00 91.38 402 LEU A O 1
ATOM 2970 N N . LEU A 1 403 ? 13.380 7.665 -2.905 1.00 91.12 403 LEU A N 1
ATOM 2971 C CA . LEU A 1 403 ? 14.331 8.015 -1.852 1.00 91.12 403 LEU A CA 1
ATOM 2972 C C . LEU A 1 403 ? 14.952 9.398 -2.099 1.00 91.12 403 LEU A C 1
ATOM 2974 O O . LEU A 1 403 ? 15.145 10.177 -1.167 1.00 91.12 403 LEU A O 1
ATOM 2978 N N . TRP A 1 404 ? 15.242 9.705 -3.365 1.00 88.94 404 TRP A N 1
ATOM 2979 C CA . TRP A 1 404 ? 15.900 10.941 -3.779 1.00 88.94 404 TRP A CA 1
ATOM 2980 C C . TRP A 1 404 ? 14.943 12.078 -4.116 1.00 88.94 404 TRP A C 1
ATOM 2982 O O . TRP A 1 404 ? 15.370 13.230 -4.136 1.00 88.94 404 TRP A O 1
ATOM 2992 N N . TYR A 1 405 ? 13.660 11.790 -4.332 1.00 87.75 405 TYR A N 1
ATOM 2993 C CA . TYR A 1 405 ? 12.653 12.796 -4.666 1.00 87.75 405 TYR A CA 1
ATOM 2994 C C . TYR A 1 405 ? 12.579 13.968 -3.657 1.00 87.75 405 TYR A C 1
ATOM 2996 O O . TYR A 1 405 ? 12.739 15.113 -4.088 1.00 87.75 405 TYR A O 1
ATOM 3004 N N . PRO A 1 406 ? 12.438 13.754 -2.329 1.00 83.62 406 PRO A N 1
ATOM 3005 C CA . PRO A 1 406 ? 12.460 14.857 -1.358 1.00 83.62 406 PRO A CA 1
ATOM 3006 C C . PRO A 1 406 ? 13.854 15.487 -1.186 1.00 83.62 406 PRO A C 1
ATOM 3008 O O . PRO A 1 406 ? 13.976 16.609 -0.702 1.00 83.62 406 PRO A O 1
ATOM 3011 N N . LEU A 1 407 ? 14.914 14.785 -1.600 1.00 83.25 407 LEU A N 1
ATOM 3012 C CA . LEU A 1 407 ? 16.311 15.215 -1.497 1.00 83.25 407 LEU A CA 1
ATOM 3013 C C . LEU A 1 407 ? 16.837 15.856 -2.792 1.00 83.25 407 LEU A C 1
ATOM 3015 O O . LEU A 1 407 ? 18.026 16.173 -2.882 1.00 83.25 407 LEU A O 1
ATOM 3019 N N . ALA A 1 408 ? 15.979 16.094 -3.789 1.00 84.25 408 ALA A N 1
ATOM 3020 C CA . ALA A 1 408 ? 16.371 16.709 -5.055 1.00 84.25 408 ALA A CA 1
ATOM 3021 C C . ALA A 1 408 ? 17.141 18.041 -4.886 1.00 84.25 408 ALA A C 1
ATOM 3023 O O . ALA A 1 408 ? 18.151 18.216 -5.573 1.00 84.25 408 ALA A O 1
ATOM 3024 N N . PRO A 1 409 ? 16.793 18.941 -3.936 1.00 83.25 409 PRO A N 1
ATOM 3025 C CA . PRO A 1 409 ? 17.579 20.155 -3.686 1.00 83.25 409 PRO A CA 1
ATOM 3026 C C . PRO A 1 409 ? 19.003 19.888 -3.166 1.00 83.25 409 PRO A C 1
ATOM 3028 O O . PRO A 1 409 ? 19.920 20.676 -3.400 1.00 83.25 409 PRO A O 1
ATOM 3031 N N . ALA A 1 410 ? 19.216 18.783 -2.444 1.00 82.44 410 ALA A N 1
ATOM 3032 C CA . ALA A 1 410 ? 20.549 18.377 -2.004 1.00 82.44 410 ALA A CA 1
ATOM 3033 C C . ALA A 1 410 ? 21.364 17.808 -3.177 1.00 82.44 410 ALA A C 1
ATOM 3035 O O . ALA A 1 410 ? 22.552 18.107 -3.306 1.00 82.44 410 ALA A O 1
ATOM 3036 N N . LEU A 1 411 ? 20.715 17.060 -4.077 1.00 82.38 411 LEU A N 1
ATOM 3037 C CA . LEU A 1 411 ? 21.339 16.527 -5.291 1.00 82.38 411 LEU A CA 1
ATOM 3038 C C . LEU A 1 411 ? 21.723 17.614 -6.299 1.00 82.38 411 LEU A C 1
ATOM 3040 O O . LEU A 1 411 ? 22.748 17.477 -6.970 1.00 82.38 411 LEU A O 1
ATOM 3044 N N . SER A 1 412 ? 20.959 18.706 -6.386 1.00 83.75 412 SER A N 1
ATOM 3045 C CA . SER A 1 412 ? 21.274 19.820 -7.288 1.00 83.75 412 SER A CA 1
ATOM 3046 C C . SER A 1 412 ? 22.536 20.597 -6.894 1.00 83.75 412 SER A C 1
ATOM 3048 O O . SER A 1 412 ? 23.055 21.363 -7.703 1.00 83.75 412 SER A O 1
ATOM 3050 N N . LYS A 1 413 ? 23.063 20.408 -5.675 1.00 83.44 413 LYS A N 1
ATOM 3051 C CA . LYS A 1 413 ? 24.344 20.999 -5.258 1.00 83.44 413 LYS A CA 1
ATOM 3052 C C . LYS A 1 413 ? 25.510 20.367 -6.019 1.00 83.44 413 LYS A C 1
ATOM 3054 O O . LYS A 1 413 ? 25.498 19.167 -6.321 1.00 83.44 413 LYS A O 1
ATOM 3059 N N . ALA A 1 414 ? 26.553 21.162 -6.265 1.00 79.19 414 ALA A N 1
ATOM 3060 C CA . ALA A 1 414 ? 27.784 20.679 -6.885 1.00 79.19 414 ALA A CA 1
ATOM 3061 C C . ALA A 1 414 ? 28.400 19.526 -6.059 1.00 79.19 414 ALA A C 1
ATOM 3063 O O . ALA A 1 414 ? 28.327 19.571 -4.830 1.00 79.19 414 ALA A O 1
ATOM 3064 N N . PRO A 1 415 ? 29.052 18.520 -6.679 1.00 77.88 415 PRO A N 1
ATOM 3065 C CA . PRO A 1 415 ? 29.551 17.334 -5.970 1.00 77.88 415 PRO A CA 1
ATOM 3066 C C . PRO A 1 415 ? 30.445 17.634 -4.756 1.00 77.88 415 PRO A C 1
ATOM 3068 O O . PRO A 1 415 ? 30.355 16.945 -3.743 1.00 77.88 415 PRO A O 1
ATOM 3071 N N . GLY A 1 416 ? 31.270 18.686 -4.827 1.00 78.06 416 GLY A N 1
ATOM 3072 C CA . GLY A 1 416 ? 32.142 19.115 -3.726 1.00 78.06 416 GLY A CA 1
ATOM 3073 C C . GLY A 1 416 ? 31.425 19.813 -2.562 1.00 78.06 416 GLY A C 1
ATOM 3074 O O . GLY A 1 416 ? 32.005 19.939 -1.493 1.00 78.06 416 GLY A O 1
ATOM 3075 N N . GLN A 1 417 ? 30.175 20.246 -2.751 1.00 82.94 417 GLN A N 1
ATOM 3076 C CA . GLN A 1 417 ? 29.347 20.922 -1.740 1.00 82.94 417 GLN A CA 1
ATOM 3077 C C . GLN A 1 417 ? 28.355 19.974 -1.050 1.00 82.94 417 GLN A C 1
ATOM 3079 O O . GLN A 1 417 ? 27.556 20.408 -0.218 1.00 82.94 417 GLN A O 1
ATOM 3084 N N . ARG A 1 418 ? 28.364 18.694 -1.431 1.00 86.75 418 ARG A N 1
ATOM 3085 C CA . ARG A 1 418 ? 27.550 17.653 -0.806 1.00 86.75 418 ARG A CA 1
ATOM 3086 C C . ARG A 1 418 ? 28.242 17.164 0.461 1.00 86.75 418 ARG A C 1
ATOM 3088 O O . ARG A 1 418 ? 29.464 17.029 0.496 1.00 86.75 418 ARG A O 1
ATOM 3095 N N . ASP A 1 419 ? 27.445 16.890 1.475 1.00 85.88 419 ASP A N 1
ATOM 3096 C CA . ASP A 1 419 ? 27.848 16.193 2.690 1.00 85.88 419 ASP A CA 1
ATOM 3097 C C . ASP A 1 419 ? 28.279 14.745 2.385 1.00 85.88 419 ASP A C 1
ATOM 3099 O O . ASP A 1 419 ? 27.875 14.148 1.381 1.00 85.88 419 ASP A O 1
ATOM 3103 N N . GLU A 1 420 ? 29.124 14.175 3.248 1.00 85.94 420 GLU A N 1
ATOM 3104 C CA . GLU A 1 420 ? 29.667 12.819 3.069 1.00 85.94 420 GLU A CA 1
ATOM 3105 C C . GLU A 1 420 ? 28.579 11.735 3.093 1.00 85.94 420 GLU A C 1
ATOM 3107 O O . GLU A 1 420 ? 28.664 10.756 2.345 1.00 85.94 420 GLU A O 1
ATOM 3112 N N . HIS A 1 421 ? 27.512 11.931 3.873 1.00 84.56 421 HIS A N 1
ATOM 3113 C CA . HIS A 1 421 ? 26.369 11.017 3.906 1.00 84.56 421 HIS A CA 1
ATOM 3114 C C . HIS A 1 421 ? 25.638 10.990 2.562 1.00 84.56 421 HIS A C 1
ATOM 3116 O O . HIS A 1 421 ? 25.419 9.912 2.005 1.00 84.56 421 HIS A O 1
ATOM 3122 N N . THR A 1 422 ? 25.344 12.155 1.976 1.00 86.19 422 THR A N 1
ATOM 3123 C CA . THR A 1 422 ? 24.770 12.239 0.626 1.00 86.19 422 THR A CA 1
ATOM 3124 C C . THR A 1 422 ? 25.684 11.606 -0.422 1.00 86.19 422 THR A C 1
ATOM 3126 O O . THR A 1 422 ? 25.197 10.866 -1.276 1.00 86.19 422 THR A O 1
ATOM 3129 N N . LYS A 1 423 ? 27.005 11.829 -0.368 1.00 87.06 423 LYS A N 1
ATOM 3130 C CA . LYS A 1 423 ? 27.950 11.181 -1.302 1.00 87.06 423 LYS A CA 1
ATOM 3131 C C . LYS A 1 423 ? 27.907 9.656 -1.189 1.00 87.06 423 LYS A C 1
ATOM 3133 O O . LYS A 1 423 ? 27.802 8.976 -2.210 1.00 87.06 423 LYS A O 1
ATOM 3138 N N . THR A 1 424 ? 27.933 9.136 0.036 1.00 88.50 424 THR A N 1
ATOM 3139 C CA . THR A 1 424 ? 27.872 7.695 0.317 1.00 88.50 424 THR A CA 1
ATOM 3140 C C . THR A 1 424 ? 26.562 7.093 -0.186 1.00 88.50 424 THR A C 1
ATOM 3142 O O . THR A 1 424 ? 26.574 6.105 -0.917 1.00 88.50 424 THR A O 1
ATOM 3145 N N . ALA A 1 425 ? 25.428 7.726 0.123 1.00 88.88 425 ALA A N 1
ATOM 3146 C CA . ALA A 1 425 ? 24.118 7.273 -0.327 1.00 88.88 425 ALA A CA 1
ATOM 3147 C C . ALA A 1 425 ? 23.982 7.302 -1.859 1.00 88.88 425 ALA A C 1
ATOM 3149 O O . ALA A 1 425 ? 23.375 6.394 -2.429 1.00 88.88 425 ALA A O 1
ATOM 3150 N N . VAL A 1 426 ? 24.548 8.309 -2.543 1.00 91.38 426 VAL A N 1
ATOM 3151 C CA . VAL A 1 426 ? 24.574 8.353 -4.018 1.00 91.38 426 VAL A CA 1
ATOM 3152 C C . VAL A 1 426 ? 25.382 7.179 -4.567 1.00 91.38 426 VAL A C 1
ATOM 3154 O O . VAL A 1 426 ? 24.888 6.480 -5.447 1.00 91.38 426 VAL A O 1
ATOM 3157 N N . GLY A 1 427 ? 26.579 6.924 -4.029 1.00 91.56 427 GLY A N 1
ATOM 3158 C CA . GLY A 1 427 ? 27.419 5.797 -4.449 1.00 91.56 427 GLY A CA 1
ATOM 3159 C C . GLY A 1 427 ? 26.731 4.440 -4.263 1.00 91.56 427 GLY A C 1
ATOM 3160 O O . GLY A 1 427 ? 26.710 3.632 -5.187 1.00 91.56 427 GLY A O 1
ATOM 3161 N N . LEU A 1 428 ? 26.087 4.220 -3.113 1.00 91.75 428 LEU A N 1
ATOM 3162 C CA . LEU A 1 428 ? 25.309 3.003 -2.855 1.00 91.75 428 LEU A CA 1
ATOM 3163 C C . LEU A 1 428 ? 24.092 2.894 -3.779 1.00 91.75 428 LEU A C 1
ATOM 3165 O O . LEU A 1 428 ? 23.837 1.835 -4.338 1.00 91.75 428 LEU A O 1
ATOM 3169 N N . SER A 1 429 ? 23.365 3.991 -4.013 1.00 93.25 429 SER A N 1
ATOM 3170 C CA . SER A 1 429 ? 22.232 3.996 -4.951 1.00 93.25 429 SER A CA 1
ATOM 3171 C C . SER A 1 429 ? 22.672 3.587 -6.355 1.00 93.25 429 SER A C 1
ATOM 3173 O O . SER A 1 429 ? 21.992 2.814 -7.020 1.00 93.25 429 SER A O 1
ATOM 3175 N N . GLN A 1 430 ? 23.832 4.075 -6.797 1.00 93.75 430 GLN A N 1
ATOM 3176 C CA . GLN A 1 430 ? 24.423 3.706 -8.078 1.00 93.75 430 GLN A CA 1
ATOM 3177 C C . GLN A 1 430 ? 24.756 2.209 -8.144 1.00 93.75 430 GLN A C 1
ATOM 3179 O O . GLN A 1 430 ? 24.408 1.558 -9.127 1.00 93.75 430 GLN A O 1
ATOM 3184 N N . GLN A 1 431 ? 25.359 1.648 -7.092 1.00 92.62 431 GLN A N 1
ATOM 3185 C CA . GLN A 1 431 ? 25.655 0.212 -6.993 1.00 92.62 431 GLN A CA 1
ATOM 3186 C C . GLN A 1 431 ? 24.380 -0.642 -7.020 1.00 92.62 431 GLN A C 1
ATOM 3188 O O . GLN A 1 431 ? 24.286 -1.580 -7.812 1.00 92.62 431 GLN A O 1
ATOM 3193 N N . VAL A 1 432 ? 23.363 -0.261 -6.243 1.00 93.31 432 VAL A N 1
ATOM 3194 C CA . VAL A 1 432 ? 22.048 -0.920 -6.221 1.00 93.31 432 VAL A CA 1
ATOM 3195 C C . VAL A 1 432 ? 21.410 -0.908 -7.610 1.00 93.31 432 VAL A C 1
ATOM 3197 O O . VAL A 1 432 ? 20.922 -1.935 -8.070 1.00 93.31 432 VAL A O 1
ATOM 3200 N N . LEU A 1 433 ? 21.442 0.226 -8.317 1.00 92.94 433 LEU A N 1
ATOM 3201 C CA . LEU A 1 433 ? 20.890 0.326 -9.671 1.00 92.94 433 LEU A CA 1
ATOM 3202 C C . LEU A 1 433 ? 21.624 -0.581 -10.666 1.00 92.94 433 LEU A C 1
ATOM 3204 O O . LEU A 1 433 ? 20.962 -1.207 -11.493 1.00 92.94 433 LEU A O 1
ATOM 3208 N N . VAL A 1 434 ? 22.958 -0.698 -10.578 1.00 90.94 434 VAL A N 1
ATOM 3209 C CA . VAL A 1 434 ? 23.712 -1.685 -11.375 1.00 90.94 434 VAL A CA 1
ATOM 3210 C C . VAL A 1 434 ? 23.217 -3.091 -11.067 1.00 90.94 434 VAL A C 1
ATOM 3212 O O . VAL A 1 434 ? 22.911 -3.833 -11.999 1.00 90.94 434 VAL A O 1
ATOM 3215 N N . ALA A 1 435 ? 23.142 -3.454 -9.786 1.00 89.94 435 ALA A N 1
ATOM 3216 C CA . ALA A 1 435 ? 22.768 -4.795 -9.355 1.00 89.94 435 ALA A CA 1
ATOM 3217 C C . ALA A 1 435 ? 21.357 -5.161 -9.840 1.00 89.94 435 ALA A C 1
ATOM 3219 O O . ALA A 1 435 ? 21.179 -6.183 -10.502 1.00 89.94 435 ALA A O 1
ATOM 3220 N N . LEU A 1 436 ? 20.375 -4.284 -9.606 1.00 90.50 436 LEU A N 1
ATOM 3221 C CA . LEU A 1 436 ? 18.991 -4.478 -10.045 1.00 90.50 436 LEU A CA 1
ATOM 3222 C C . LEU A 1 436 ? 18.869 -4.551 -11.575 1.00 90.50 436 LEU A C 1
ATOM 3224 O O . LEU A 1 436 ? 18.085 -5.345 -12.088 1.00 90.50 436 LEU A O 1
ATOM 3228 N N . PHE A 1 437 ? 19.655 -3.765 -12.317 1.00 88.00 437 PHE A N 1
ATOM 3229 C CA . PHE A 1 437 ? 19.675 -3.829 -13.780 1.00 88.00 437 PHE A CA 1
ATOM 3230 C C . PHE A 1 437 ? 20.264 -5.150 -14.307 1.00 88.00 437 PHE A C 1
ATOM 3232 O O . PHE A 1 437 ? 19.815 -5.669 -15.329 1.00 88.00 437 PHE A O 1
ATOM 3239 N N . HIS A 1 438 ? 21.260 -5.711 -13.615 1.00 85.56 438 HIS A N 1
ATOM 3240 C CA . HIS A 1 438 ? 21.906 -6.971 -13.997 1.00 85.56 438 HIS A CA 1
ATOM 3241 C C . HIS A 1 438 ? 21.136 -8.220 -13.553 1.00 85.56 438 HIS A C 1
ATOM 3243 O O . HIS A 1 438 ? 21.487 -9.316 -13.991 1.00 85.56 438 HIS A O 1
ATOM 3249 N N . ALA A 1 439 ? 20.066 -8.073 -12.768 1.00 83.44 439 ALA A N 1
ATOM 3250 C CA . ALA A 1 439 ? 19.134 -9.143 -12.418 1.00 83.44 439 ALA A CA 1
ATOM 3251 C C . ALA A 1 439 ? 18.238 -9.524 -13.618 1.00 83.44 439 ALA A C 1
ATOM 3253 O O . ALA A 1 439 ? 17.015 -9.361 -13.612 1.00 83.44 439 ALA A O 1
ATOM 3254 N N . ARG A 1 440 ? 18.874 -9.994 -14.699 1.00 68.50 440 ARG A N 1
ATOM 3255 C CA . ARG A 1 440 ? 18.243 -10.252 -16.004 1.00 68.50 440 ARG A CA 1
ATOM 3256 C C . ARG A 1 440 ? 17.146 -11.305 -15.929 1.00 68.50 440 ARG A C 1
ATOM 3258 O O . ARG A 1 440 ? 16.137 -11.159 -16.614 1.00 68.50 440 ARG A O 1
ATOM 3265 N N . ASP A 1 441 ? 17.324 -12.308 -15.075 1.00 70.88 441 ASP A N 1
ATOM 3266 C CA . ASP A 1 441 ? 16.403 -13.441 -14.943 1.00 70.88 441 ASP A CA 1
ATOM 3267 C C . ASP A 1 441 ? 15.016 -13.020 -14.438 1.00 70.88 441 ASP A C 1
ATOM 3269 O O . ASP A 1 441 ? 14.020 -13.677 -14.727 1.00 70.88 441 ASP A O 1
ATOM 3273 N N . ALA A 1 442 ? 14.923 -11.878 -13.752 1.00 72.50 442 ALA A N 1
ATOM 3274 C CA . ALA A 1 442 ? 13.654 -11.323 -13.301 1.00 72.50 442 ALA A CA 1
ATOM 3275 C C . ALA A 1 442 ? 12.897 -10.549 -14.395 1.00 72.50 442 ALA A C 1
ATOM 3277 O O . ALA A 1 442 ? 11.750 -10.171 -14.185 1.0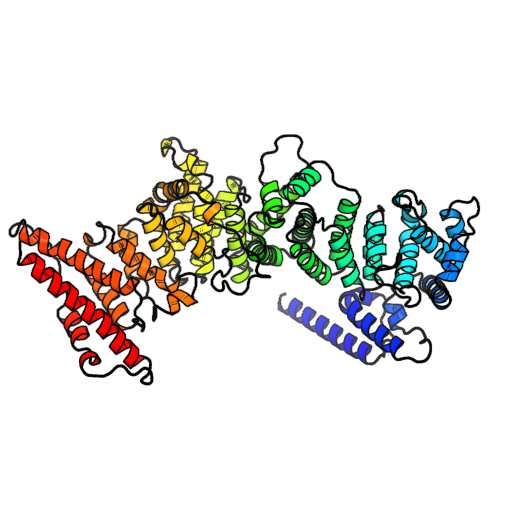0 72.50 442 ALA A O 1
ATOM 3278 N N . GLY A 1 443 ? 13.506 -10.254 -15.550 1.00 74.75 443 GLY A N 1
ATOM 3279 C CA . GLY A 1 443 ? 12.816 -9.617 -16.680 1.00 74.75 443 GLY A CA 1
ATOM 3280 C C . GLY A 1 443 ? 12.415 -8.146 -16.482 1.00 74.75 443 GLY A C 1
ATOM 3281 O O . GLY A 1 443 ? 11.588 -7.638 -17.233 1.00 74.75 443 GLY A O 1
ATOM 3282 N N . ALA A 1 444 ? 12.979 -7.437 -15.496 1.00 80.50 444 ALA A N 1
ATOM 3283 C CA . ALA A 1 444 ? 12.703 -6.011 -15.256 1.00 80.50 444 ALA A CA 1
ATOM 3284 C C . ALA A 1 444 ? 13.603 -5.053 -16.070 1.00 80.50 444 ALA A C 1
ATOM 3286 O O . ALA A 1 444 ? 13.377 -3.847 -16.069 1.00 80.50 444 ALA A O 1
ATOM 3287 N N . GLY A 1 445 ? 14.609 -5.562 -16.792 1.00 81.94 445 GLY A N 1
ATOM 3288 C CA . GLY A 1 445 ? 15.564 -4.764 -17.579 1.00 81.94 445 GLY A CA 1
ATOM 3289 C C . GLY A 1 445 ? 14.943 -3.694 -18.500 1.00 81.94 445 GLY A C 1
ATOM 3290 O O . GLY A 1 445 ? 15.413 -2.553 -18.483 1.00 81.94 445 GLY A O 1
ATOM 3291 N N . PRO A 1 446 ? 13.859 -3.989 -19.248 1.00 82.81 446 PRO A N 1
ATOM 3292 C CA . PRO A 1 446 ? 13.191 -2.997 -20.092 1.00 82.81 446 PRO A CA 1
ATOM 3293 C C . PRO A 1 446 ? 12.680 -1.757 -19.338 1.00 82.81 446 PRO A C 1
ATOM 3295 O O . PRO A 1 446 ? 12.725 -0.653 -19.883 1.00 82.81 446 PRO A O 1
ATOM 3298 N N . LEU A 1 447 ? 12.260 -1.902 -18.073 1.00 86.31 447 LEU A N 1
ATOM 3299 C CA . LEU A 1 447 ? 11.814 -0.782 -17.234 1.00 86.31 447 LEU A CA 1
ATOM 3300 C C . LEU A 1 447 ? 12.926 0.254 -17.048 1.00 86.31 447 LEU A C 1
ATOM 3302 O O . LEU A 1 447 ? 12.674 1.453 -17.167 1.00 86.31 447 LEU A O 1
ATOM 3306 N N . PHE A 1 448 ? 14.151 -0.198 -16.767 1.00 88.12 448 PHE A N 1
ATOM 3307 C CA . PHE A 1 448 ? 15.301 0.682 -16.538 1.00 88.12 448 PHE A CA 1
ATOM 3308 C C . PHE A 1 448 ? 15.638 1.499 -17.778 1.00 88.12 448 PHE A C 1
ATOM 3310 O O . PHE A 1 448 ? 15.987 2.670 -17.668 1.00 88.12 448 PHE A O 1
ATOM 3317 N N . VAL A 1 449 ? 15.492 0.897 -18.956 1.00 86.06 449 VAL A N 1
ATOM 3318 C CA . VAL A 1 449 ? 15.785 1.551 -20.231 1.00 86.06 449 VAL A CA 1
ATOM 3319 C C . VAL A 1 449 ? 14.754 2.621 -20.537 1.00 86.06 449 VAL A C 1
ATOM 3321 O O . VAL A 1 449 ? 15.133 3.763 -20.784 1.00 86.06 449 VAL A O 1
ATOM 3324 N N . VAL A 1 450 ? 13.464 2.279 -20.484 1.00 85.62 450 VAL A N 1
ATOM 3325 C CA . VAL A 1 450 ? 12.392 3.258 -20.714 1.00 85.62 450 VAL A CA 1
ATOM 3326 C C . VAL A 1 450 ? 12.511 4.400 -19.709 1.00 85.62 450 VAL A C 1
ATOM 3328 O O . VAL A 1 450 ? 12.474 5.565 -20.094 1.00 85.62 450 VAL A O 1
ATOM 3331 N N . SER A 1 451 ? 12.737 4.072 -18.434 1.00 87.94 451 SER A N 1
ATOM 3332 C CA . SER A 1 451 ? 12.947 5.072 -17.389 1.00 87.94 451 SER A CA 1
ATOM 3333 C C . SER A 1 451 ? 14.130 5.976 -17.724 1.00 87.94 451 SER A C 1
ATOM 3335 O O . SER A 1 451 ? 13.974 7.192 -17.702 1.00 87.94 451 SER A O 1
ATOM 3337 N N . ALA A 1 452 ? 15.290 5.416 -18.075 1.00 87.94 452 ALA A N 1
ATOM 3338 C CA . ALA A 1 452 ? 16.485 6.191 -18.397 1.00 87.94 452 ALA A CA 1
ATOM 3339 C C . ALA A 1 452 ? 16.258 7.151 -19.570 1.00 87.94 452 ALA A C 1
ATOM 3341 O O . ALA A 1 452 ? 16.581 8.330 -19.449 1.00 87.94 452 ALA A O 1
ATOM 3342 N N . VAL A 1 453 ? 15.619 6.691 -20.652 1.00 84.62 453 VAL A N 1
ATOM 3343 C CA . VAL A 1 453 ? 15.249 7.559 -21.780 1.00 84.62 453 VAL A CA 1
ATOM 3344 C C . VAL A 1 453 ? 14.358 8.707 -21.301 1.00 84.62 453 VAL A C 1
ATOM 3346 O O . VAL A 1 453 ? 14.664 9.867 -21.565 1.00 84.62 453 VAL A O 1
ATOM 3349 N N . LEU A 1 454 ? 13.299 8.425 -20.536 1.00 85.62 454 LEU A N 1
ATOM 3350 C CA . LEU A 1 454 ? 12.378 9.457 -20.040 1.00 85.62 454 LEU A CA 1
ATOM 3351 C C . LEU A 1 454 ? 13.054 10.445 -19.071 1.00 85.62 454 LEU A C 1
ATOM 3353 O O . LEU A 1 454 ? 12.763 11.643 -19.105 1.00 85.62 454 LEU A O 1
ATOM 3357 N N . PHE A 1 455 ? 13.973 9.967 -18.228 1.00 88.06 455 PHE A N 1
ATOM 3358 C CA . PHE A 1 455 ? 14.751 10.807 -17.318 1.00 88.06 455 PHE A CA 1
ATOM 3359 C C . PHE A 1 455 ? 15.707 11.736 -18.076 1.00 88.06 455 PHE A C 1
ATOM 3361 O O . PHE A 1 455 ? 15.758 12.922 -17.751 1.00 88.06 455 PHE A O 1
ATOM 3368 N N . TYR A 1 456 ? 16.429 11.228 -19.083 1.00 85.94 456 TYR A N 1
ATOM 3369 C CA . TYR A 1 456 ? 17.456 11.985 -19.816 1.00 85.94 456 TYR A CA 1
ATOM 3370 C C . TYR A 1 456 ? 16.861 13.005 -20.785 1.00 85.94 456 TYR A C 1
ATOM 3372 O O . TYR A 1 456 ? 17.369 14.118 -20.905 1.00 85.94 456 TYR A O 1
ATOM 3380 N N . THR A 1 457 ? 15.758 12.641 -21.435 1.00 78.88 457 THR A N 1
ATOM 3381 C CA . THR A 1 457 ? 15.054 13.491 -22.413 1.00 78.88 457 THR A CA 1
ATOM 3382 C C . THR A 1 457 ? 14.120 14.504 -21.765 1.00 78.88 457 THR A C 1
ATOM 3384 O O . THR A 1 457 ? 13.550 15.357 -22.440 1.00 78.88 457 THR A O 1
ATOM 3387 N N . LYS A 1 458 ? 13.961 14.418 -20.441 1.00 80.38 458 LYS A N 1
ATOM 3388 C CA . LYS A 1 458 ? 13.024 15.222 -19.656 1.00 80.38 458 LYS A CA 1
ATOM 3389 C C . LYS A 1 458 ? 11.589 15.143 -20.181 1.00 80.38 458 LYS A C 1
ATOM 3391 O O . LYS A 1 458 ? 10.864 16.136 -20.227 1.00 80.38 458 LYS A O 1
ATOM 3396 N N . ALA A 1 459 ? 11.189 13.946 -20.603 1.00 75.81 459 ALA A N 1
ATOM 3397 C CA . ALA A 1 459 ? 9.900 13.735 -21.235 1.00 75.81 459 ALA A CA 1
ATOM 3398 C C . ALA A 1 459 ? 8.743 13.984 -20.245 1.00 75.81 459 ALA A C 1
ATOM 3400 O O . ALA A 1 459 ? 8.756 13.440 -19.134 1.00 75.81 459 ALA A O 1
ATOM 3401 N N . PRO A 1 460 ? 7.678 14.704 -20.652 1.00 75.38 460 PRO A N 1
ATOM 3402 C CA . PRO A 1 460 ? 6.507 14.941 -19.801 1.00 75.38 460 PRO A CA 1
ATOM 3403 C C . PRO A 1 460 ? 5.763 13.644 -19.439 1.00 75.38 460 PRO A C 1
ATOM 3405 O O . PRO A 1 460 ? 5.040 13.592 -18.447 1.00 75.38 460 PRO A O 1
ATOM 3408 N N . ALA A 1 461 ? 5.981 12.570 -20.204 1.00 80.19 461 ALA A N 1
ATOM 3409 C CA . ALA A 1 461 ? 5.422 11.245 -19.954 1.00 80.19 461 ALA A CA 1
ATOM 3410 C C . ALA A 1 461 ? 6.056 10.504 -18.756 1.00 80.19 461 ALA A C 1
ATOM 3412 O O . ALA A 1 461 ? 5.539 9.459 -18.366 1.00 80.19 461 ALA A O 1
ATOM 3413 N N . LEU A 1 462 ? 7.133 11.025 -18.148 1.00 83.88 462 LEU A N 1
ATOM 3414 C CA . LEU A 1 462 ? 7.840 10.371 -17.038 1.00 83.88 462 LEU A CA 1
ATOM 3415 C C . LEU A 1 462 ? 6.932 10.076 -15.835 1.00 83.88 462 LEU A C 1
ATOM 3417 O O . LEU A 1 462 ? 6.911 8.953 -15.338 1.00 83.88 462 LEU A O 1
ATOM 3421 N N . VAL A 1 463 ? 6.174 11.072 -15.368 1.00 84.12 463 VAL A N 1
ATOM 3422 C CA . VAL A 1 463 ? 5.305 10.919 -14.188 1.00 84.12 463 VAL A CA 1
ATOM 3423 C C . VAL A 1 463 ? 4.153 9.939 -14.462 1.00 84.12 463 VAL A C 1
ATOM 3425 O O . VAL A 1 463 ? 4.004 9.000 -13.678 1.00 84.12 463 VAL A O 1
ATOM 3428 N N . PRO A 1 464 ? 3.388 10.062 -15.569 1.00 81.56 464 PRO A N 1
ATOM 3429 C CA . PRO A 1 464 ? 2.382 9.063 -15.936 1.00 81.56 464 PRO A CA 1
ATOM 3430 C C . PRO A 1 464 ? 2.948 7.646 -16.082 1.00 81.56 464 PRO A C 1
ATOM 3432 O O . PRO A 1 464 ? 2.326 6.683 -15.639 1.00 81.56 464 PRO A O 1
ATOM 3435 N N . PHE A 1 465 ? 4.144 7.511 -16.662 1.00 83.06 465 PHE A N 1
ATOM 3436 C CA . PHE A 1 465 ? 4.806 6.221 -16.827 1.00 83.06 465 PHE A CA 1
ATOM 3437 C C . PHE A 1 465 ? 5.130 5.571 -15.480 1.00 83.06 465 PHE A C 1
ATOM 3439 O O . PHE A 1 465 ? 4.710 4.446 -15.219 1.00 83.06 465 PHE A O 1
ATOM 3446 N N . LEU A 1 466 ? 5.825 6.278 -14.592 1.00 86.06 466 LEU A N 1
ATOM 3447 C CA . LEU A 1 466 ? 6.181 5.738 -13.282 1.00 86.06 466 LEU A CA 1
ATOM 3448 C C . LEU A 1 466 ? 4.938 5.457 -12.417 1.00 86.06 466 LEU A C 1
ATOM 3450 O O . LEU A 1 466 ? 4.913 4.449 -11.716 1.00 86.06 466 LEU A O 1
ATOM 3454 N N . ALA A 1 467 ? 3.885 6.279 -12.511 1.00 82.69 467 ALA A N 1
ATOM 3455 C CA . ALA A 1 467 ? 2.599 6.012 -11.860 1.00 82.69 467 ALA A CA 1
ATOM 3456 C C . ALA A 1 467 ? 1.984 4.678 -12.329 1.00 82.69 467 ALA A C 1
ATOM 3458 O O . ALA A 1 467 ? 1.602 3.849 -11.499 1.00 82.69 467 ALA A O 1
ATOM 3459 N N . SER A 1 468 ? 2.001 4.413 -13.643 1.00 79.69 468 SER A N 1
ATOM 3460 C CA . SER A 1 468 ? 1.531 3.136 -14.204 1.00 79.69 468 SER A CA 1
ATOM 3461 C C . SER A 1 468 ? 2.358 1.938 -13.726 1.00 79.69 468 SER A C 1
ATOM 3463 O O . SER A 1 468 ? 1.812 0.874 -13.443 1.00 79.69 468 SER A O 1
ATOM 3465 N N . VAL A 1 469 ? 3.673 2.119 -13.551 1.00 82.62 469 VAL A N 1
ATOM 3466 C CA . VAL A 1 469 ? 4.553 1.083 -12.996 1.00 82.62 469 VAL A CA 1
ATOM 3467 C C . VAL A 1 469 ? 4.223 0.838 -11.531 1.00 82.62 469 VAL A C 1
ATOM 3469 O O . VAL A 1 469 ? 4.298 -0.298 -11.092 1.00 82.62 469 VAL A O 1
ATOM 3472 N N . ILE A 1 470 ? 3.826 1.846 -10.757 1.00 84.81 470 ILE A N 1
ATOM 3473 C CA . ILE A 1 470 ? 3.469 1.668 -9.345 1.00 84.81 470 ILE A CA 1
ATOM 3474 C C . ILE A 1 470 ? 2.169 0.874 -9.176 1.00 84.81 470 ILE A C 1
ATOM 3476 O O . ILE A 1 470 ? 2.099 0.042 -8.272 1.00 84.81 470 ILE A O 1
ATOM 3480 N N . GLY A 1 471 ? 1.167 1.066 -10.037 1.00 75.12 471 GLY A N 1
ATOM 3481 C CA . GLY A 1 471 ? -0.070 0.270 -10.011 1.00 75.12 471 GLY A CA 1
ATOM 3482 C C . GLY A 1 471 ? -0.941 0.494 -8.764 1.00 75.12 471 GLY A C 1
ATOM 3483 O O . GLY A 1 471 ? -1.612 -0.433 -8.300 1.00 75.12 471 GLY A O 1
ATOM 3484 N N . PHE A 1 472 ? -0.885 1.702 -8.185 1.00 73.31 472 PHE A N 1
ATOM 3485 C CA . PHE A 1 472 ? -1.843 2.158 -7.166 1.00 73.31 472 PHE A CA 1
ATOM 3486 C C . PHE A 1 472 ? -3.061 2.857 -7.761 1.00 73.31 472 PHE A C 1
ATOM 3488 O O . PHE A 1 472 ? -4.072 2.964 -7.072 1.00 73.31 472 PHE A O 1
ATOM 3495 N N . ASP A 1 473 ? -2.989 3.303 -9.015 1.00 63.38 473 ASP A N 1
ATOM 3496 C CA . ASP A 1 473 ? -4.157 3.793 -9.732 1.00 63.38 473 ASP A CA 1
ATOM 3497 C C . ASP A 1 473 ? -5.097 2.593 -9.939 1.00 63.38 473 ASP A C 1
ATOM 3499 O O . ASP A 1 473 ? -4.722 1.602 -10.567 1.00 63.38 473 ASP A O 1
ATOM 3503 N N . GLY A 1 474 ? -6.280 2.628 -9.317 1.00 52.75 474 GLY A N 1
ATOM 3504 C CA . GLY A 1 474 ? -7.284 1.571 -9.469 1.00 52.75 474 GLY A CA 1
ATOM 3505 C C . GLY A 1 474 ? -7.637 1.370 -10.943 1.00 52.75 474 GLY A C 1
ATOM 3506 O O . GLY A 1 474 ? -7.522 2.313 -11.728 1.00 52.75 474 GLY A O 1
ATOM 3507 N N . ASP A 1 475 ? -8.053 0.154 -11.314 1.00 46.41 475 ASP A N 1
ATOM 3508 C CA . ASP A 1 475 ? -8.440 -0.218 -12.680 1.00 46.41 475 ASP A CA 1
ATOM 3509 C C . ASP A 1 475 ? -9.532 0.728 -13.215 1.00 46.41 475 ASP A C 1
ATOM 3511 O O . ASP A 1 475 ? -10.732 0.493 -13.096 1.00 46.41 475 ASP A O 1
ATOM 3515 N N . THR A 1 476 ? -9.113 1.829 -13.831 1.00 41.78 476 THR A N 1
ATOM 3516 C CA . THR A 1 476 ? -9.972 2.874 -14.408 1.00 41.78 476 THR A CA 1
ATOM 3517 C C . THR A 1 476 ? -10.484 2.483 -15.794 1.00 41.78 476 THR A C 1
ATOM 3519 O O . THR A 1 476 ? -11.014 3.314 -16.527 1.00 41.78 476 THR A O 1
ATOM 3522 N N . CYS A 1 477 ? -10.378 1.204 -16.162 1.00 34.31 477 CYS A N 1
ATOM 3523 C CA . CYS A 1 477 ? -10.767 0.719 -17.482 1.00 34.31 477 CYS A CA 1
ATOM 3524 C C . CYS A 1 477 ? -12.269 0.413 -17.620 1.00 34.31 477 CYS A C 1
ATOM 3526 O O . CYS A 1 477 ? -12.709 0.151 -18.730 1.00 34.31 477 CYS A O 1
ATOM 3528 N N . ASN A 1 478 ? -13.083 0.517 -16.559 1.00 34.03 478 ASN A N 1
ATOM 3529 C CA . ASN A 1 478 ? -14.543 0.395 -16.663 1.00 34.03 478 ASN A CA 1
ATOM 3530 C C . ASN A 1 478 ? -15.259 1.582 -16.005 1.00 34.03 478 ASN A C 1
ATOM 3532 O O . ASN A 1 478 ? -15.725 1.512 -14.870 1.00 34.03 478 ASN A O 1
ATOM 3536 N N . ALA A 1 479 ? -15.435 2.661 -16.770 1.00 36.06 479 ALA A N 1
ATOM 3537 C CA . ALA A 1 479 ? -16.238 3.833 -16.403 1.00 36.06 479 ALA A CA 1
ATOM 3538 C C . ALA A 1 479 ? -17.740 3.536 -16.146 1.00 36.06 479 ALA A C 1
ATOM 3540 O O . ALA A 1 479 ? -18.505 4.453 -15.868 1.00 36.06 479 ALA A O 1
ATOM 3541 N N . ALA A 1 480 ? -18.177 2.272 -16.222 1.00 36.06 480 ALA A N 1
ATOM 3542 C CA . ALA A 1 480 ? -19.563 1.852 -16.013 1.00 36.06 480 ALA A CA 1
ATOM 3543 C C . ALA A 1 480 ? -19.861 1.298 -14.603 1.00 36.06 480 ALA A C 1
ATOM 3545 O O . ALA A 1 480 ? -21.028 1.115 -14.270 1.00 36.06 480 ALA A O 1
ATOM 3546 N N . SER A 1 481 ? -18.856 1.051 -13.751 1.00 32.88 481 SER A N 1
ATOM 3547 C CA . SER A 1 481 ? -19.069 0.591 -12.365 1.00 32.88 481 SER A CA 1
ATOM 3548 C C . SER A 1 481 ? -18.790 1.695 -11.342 1.00 32.88 481 SER A C 1
ATOM 3550 O O . SER A 1 481 ? -18.004 1.538 -10.408 1.00 32.88 481 SER A O 1
ATOM 3552 N N . THR A 1 482 ? -19.429 2.848 -11.520 1.00 38.62 482 THR A N 1
ATOM 3553 C CA . THR A 1 482 ? -19.463 3.923 -10.524 1.00 38.62 482 THR A CA 1
ATOM 3554 C C . THR A 1 482 ? -20.424 3.554 -9.393 1.00 38.62 482 THR A C 1
ATOM 3556 O O . THR A 1 482 ? -21.603 3.891 -9.464 1.00 38.62 482 THR A O 1
ATOM 3559 N N . ALA A 1 483 ? -19.935 2.855 -8.361 1.00 36.62 483 ALA A N 1
ATOM 3560 C CA . ALA A 1 483 ? -20.579 2.862 -7.037 1.00 36.62 483 ALA A CA 1
ATOM 3561 C C . ALA A 1 483 ? -19.702 2.367 -5.868 1.00 36.62 483 ALA A C 1
ATOM 3563 O O . ALA A 1 483 ? -19.981 2.755 -4.739 1.00 36.62 483 ALA A O 1
ATOM 3564 N N . THR A 1 484 ? -18.672 1.530 -6.071 1.00 38.72 484 THR A N 1
ATOM 3565 C CA . THR A 1 484 ? -17.991 0.876 -4.921 1.00 38.72 484 THR A CA 1
ATOM 3566 C C . THR A 1 484 ? -16.479 0.643 -5.041 1.00 38.72 484 THR A C 1
ATOM 3568 O O . THR A 1 484 ? -15.881 0.131 -4.096 1.00 38.72 484 THR A O 1
ATOM 3571 N N . ALA A 1 485 ? -15.821 1.020 -6.141 1.00 40.44 485 ALA A N 1
ATOM 3572 C CA . ALA A 1 485 ? -14.367 0.886 -6.257 1.00 40.44 485 ALA A CA 1
ATOM 3573 C C . ALA A 1 485 ? -13.674 2.131 -5.677 1.00 40.44 485 ALA A C 1
ATOM 3575 O O . ALA A 1 485 ? -13.801 3.226 -6.221 1.00 40.44 485 ALA A O 1
ATOM 3576 N N . GLY A 1 486 ? -12.981 1.973 -4.547 1.00 50.47 486 GLY A N 1
ATOM 3577 C CA . GLY A 1 486 ? -12.148 3.029 -3.973 1.00 50.47 486 GLY A CA 1
ATOM 3578 C C . GLY A 1 486 ? -11.066 3.475 -4.961 1.00 50.47 486 GLY A C 1
ATOM 3579 O O . GLY A 1 486 ? -10.460 2.654 -5.651 1.00 50.47 486 GLY A O 1
ATOM 3580 N N . ASN A 1 487 ? -10.847 4.787 -5.052 1.00 61.94 487 ASN A N 1
ATOM 3581 C CA . ASN A 1 487 ? -9.746 5.342 -5.829 1.00 61.94 487 ASN A CA 1
ATOM 3582 C C . ASN A 1 487 ? -8.458 5.187 -5.001 1.00 61.94 487 ASN A C 1
ATOM 3584 O O . ASN A 1 487 ? -8.384 5.669 -3.869 1.00 61.94 487 ASN A O 1
ATOM 3588 N N . GLY A 1 488 ? -7.445 4.516 -5.548 1.00 66.44 488 GLY A N 1
ATOM 3589 C CA . GLY A 1 488 ? -6.140 4.393 -4.898 1.00 66.44 488 GLY A CA 1
ATOM 3590 C C . GLY A 1 488 ? -5.342 5.704 -4.882 1.00 66.44 488 GLY A C 1
ATOM 3591 O O . GLY A 1 488 ? -5.873 6.801 -5.083 1.00 66.44 488 GLY A O 1
ATOM 3592 N N . ILE A 1 489 ? -4.042 5.613 -4.599 1.00 75.94 489 ILE A N 1
ATOM 3593 C CA . ILE A 1 489 ? -3.162 6.788 -4.501 1.00 75.94 489 ILE A CA 1
ATOM 3594 C C . ILE A 1 489 ? -3.020 7.449 -5.876 1.00 75.94 489 ILE A C 1
ATOM 3596 O O . ILE A 1 489 ? -2.423 6.869 -6.773 1.00 75.94 489 ILE A O 1
ATOM 3600 N N . GLN A 1 490 ? -3.477 8.698 -6.011 1.00 76.44 490 GLN A N 1
ATOM 3601 C CA . GLN A 1 490 ? -3.311 9.497 -7.233 1.00 76.44 490 GLN A CA 1
ATOM 3602 C C . GLN A 1 490 ? -1.872 10.027 -7.349 1.00 76.44 490 GLN A C 1
ATOM 3604 O O . GLN A 1 490 ? -1.581 11.178 -7.009 1.00 76.44 490 GLN A O 1
ATOM 3609 N N . VAL A 1 491 ? -0.961 9.171 -7.818 1.00 74.31 491 VAL A N 1
ATOM 3610 C CA . VAL A 1 491 ? 0.489 9.436 -7.888 1.00 74.31 491 VAL A CA 1
ATOM 3611 C C . VAL A 1 491 ? 0.805 10.684 -8.722 1.00 74.31 491 VAL A C 1
ATOM 3613 O O . VAL A 1 491 ? 1.644 11.499 -8.340 1.00 74.31 491 VAL A O 1
ATOM 3616 N N . GLN A 1 492 ? 0.082 10.884 -9.826 1.00 72.25 492 GLN A N 1
ATOM 3617 C CA . GLN A 1 492 ? 0.317 11.990 -10.761 1.00 72.25 492 GLN A CA 1
ATOM 3618 C C . GLN A 1 492 ? 0.137 13.379 -10.132 1.00 72.25 492 GLN A C 1
ATOM 3620 O O . GLN A 1 492 ? 0.776 14.333 -10.561 1.00 72.25 492 GLN A O 1
ATOM 3625 N N . GLN A 1 493 ? -0.703 13.501 -9.101 1.00 72.44 493 GLN A N 1
ATOM 3626 C CA . GLN A 1 493 ? -0.922 14.771 -8.403 1.00 72.44 493 GLN A CA 1
ATOM 3627 C C . GLN A 1 493 ? 0.135 15.049 -7.328 1.00 72.44 493 GLN A C 1
ATOM 3629 O O . GLN A 1 493 ? 0.311 16.194 -6.919 1.00 72.44 493 GLN A O 1
ATOM 3634 N N . ALA A 1 494 ? 0.820 14.010 -6.844 1.00 74.56 494 ALA A N 1
ATOM 3635 C CA . ALA A 1 494 ? 1.814 14.131 -5.782 1.00 74.56 494 ALA A CA 1
ATOM 3636 C C . ALA A 1 494 ? 3.204 14.516 -6.316 1.00 74.56 494 ALA A C 1
ATOM 3638 O O . ALA A 1 494 ? 4.035 15.041 -5.570 1.00 74.56 494 ALA A O 1
ATOM 3639 N N . TRP A 1 495 ? 3.483 14.237 -7.591 1.00 81.44 495 TRP A N 1
ATOM 3640 C CA . TRP A 1 495 ? 4.834 14.294 -8.138 1.00 81.44 495 TRP A CA 1
ATOM 3641 C C . TRP A 1 495 ? 5.079 15.478 -9.068 1.00 81.44 495 TRP A C 1
ATOM 3643 O O . TRP A 1 495 ? 4.243 15.854 -9.884 1.00 81.44 495 TRP A O 1
ATOM 3653 N N . ARG A 1 496 ? 6.292 16.024 -8.988 1.00 79.00 496 ARG A N 1
ATOM 3654 C CA . ARG A 1 496 ? 6.817 17.064 -9.871 1.00 79.00 496 ARG A CA 1
ATOM 3655 C C . ARG A 1 496 ? 7.946 16.488 -10.713 1.00 79.00 496 ARG A C 1
ATOM 3657 O O . ARG A 1 496 ? 8.934 15.991 -10.175 1.00 79.00 496 ARG A O 1
ATOM 3664 N N . ALA A 1 497 ? 7.817 16.592 -12.034 1.00 79.69 497 ALA A N 1
ATOM 3665 C CA . ALA A 1 497 ? 8.808 16.070 -12.976 1.00 79.69 497 ALA A CA 1
ATOM 3666 C C . ALA A 1 497 ? 10.206 16.688 -12.769 1.00 79.69 497 ALA A C 1
ATOM 3668 O O . ALA A 1 497 ? 11.213 15.993 -12.863 1.00 79.69 497 ALA A O 1
ATOM 3669 N N . GLU A 1 498 ? 10.271 17.966 -12.387 1.00 79.88 498 GLU A N 1
ATOM 3670 C CA . GLU A 1 498 ? 11.519 18.705 -12.152 1.00 79.88 498 GLU A CA 1
ATOM 3671 C C . GLU A 1 498 ? 12.467 17.999 -11.170 1.00 79.88 498 GLU A C 1
ATOM 3673 O O . GLU A 1 498 ? 13.657 17.860 -11.452 1.00 79.88 498 GLU A O 1
ATOM 3678 N N . TYR A 1 499 ? 11.945 17.498 -10.047 1.00 83.12 499 TYR A N 1
ATOM 3679 C CA . TYR A 1 499 ? 12.746 16.814 -9.025 1.00 83.12 499 TYR A CA 1
ATOM 3680 C C . TYR A 1 499 ? 13.204 15.426 -9.469 1.00 83.12 499 TYR A C 1
ATOM 3682 O O . TYR A 1 499 ? 14.296 14.984 -9.114 1.00 83.12 499 TYR A O 1
ATOM 3690 N N . LEU A 1 500 ? 12.400 14.763 -10.297 1.00 85.94 500 LEU A N 1
ATOM 3691 C CA . LEU A 1 500 ? 12.734 13.466 -10.872 1.00 85.94 500 LEU A CA 1
ATOM 3692 C C . LEU A 1 500 ? 13.884 13.586 -11.886 1.00 85.94 500 LEU A C 1
ATOM 3694 O O . LEU A 1 500 ? 14.782 12.747 -11.898 1.00 85.94 500 LEU A O 1
ATOM 3698 N N . HIS A 1 501 ? 13.940 14.653 -12.687 1.00 86.56 501 HIS A N 1
ATOM 3699 C CA . HIS A 1 501 ? 15.038 14.838 -13.646 1.00 86.56 501 HIS A CA 1
ATOM 3700 C C . HIS A 1 501 ? 16.409 15.017 -12.975 1.00 86.56 501 HIS A C 1
ATOM 3702 O O . HIS A 1 501 ? 17.407 14.529 -13.502 1.00 86.56 501 HIS A O 1
ATOM 3708 N N . VAL A 1 502 ? 16.465 15.622 -11.780 1.00 86.62 502 VAL A N 1
ATOM 3709 C CA . VAL A 1 502 ? 17.715 15.748 -11.004 1.00 86.62 502 VAL A CA 1
ATOM 3710 C C . VAL A 1 502 ? 18.286 14.374 -10.632 1.00 86.62 502 VAL A C 1
ATOM 3712 O O . VAL A 1 502 ? 19.497 14.164 -10.709 1.00 86.62 502 VAL A O 1
ATOM 3715 N N . PHE A 1 503 ? 17.426 13.414 -10.275 1.00 89.56 503 PHE A N 1
ATOM 3716 C CA . PHE A 1 503 ? 17.841 12.028 -10.044 1.00 89.56 503 PHE A CA 1
ATOM 3717 C C . PHE A 1 503 ? 18.431 11.398 -11.315 1.00 89.56 503 PHE A C 1
ATOM 3719 O O . PHE A 1 503 ? 19.486 10.759 -11.257 1.00 89.56 503 PHE A O 1
ATOM 3726 N N . GLY A 1 504 ? 17.782 11.626 -12.461 1.00 87.75 504 GLY A N 1
ATOM 3727 C CA . GLY A 1 504 ? 18.254 11.179 -13.770 1.00 87.75 504 GLY A CA 1
ATOM 3728 C C . GLY A 1 504 ? 19.690 11.618 -14.061 1.00 87.75 504 GLY A C 1
ATOM 3729 O O . GLY A 1 504 ? 20.533 10.786 -14.393 1.00 87.75 504 GLY A O 1
ATOM 3730 N N . ASP A 1 505 ? 19.984 12.903 -13.867 1.00 86.12 505 ASP A N 1
ATOM 3731 C CA . ASP A 1 505 ? 21.294 13.490 -14.169 1.00 86.12 505 ASP A CA 1
ATOM 3732 C C . ASP A 1 505 ? 22.399 13.046 -13.196 1.00 86.12 505 ASP A C 1
ATOM 3734 O O . ASP A 1 505 ? 23.535 12.801 -13.609 1.00 86.12 505 ASP A O 1
ATOM 3738 N N . VAL A 1 506 ? 22.088 12.949 -11.899 1.00 87.12 506 VAL A N 1
ATOM 3739 C CA . VAL A 1 506 ? 23.103 12.766 -10.847 1.00 87.12 506 VAL A CA 1
ATOM 3740 C C . VAL A 1 506 ? 23.327 11.301 -10.472 1.00 87.12 506 VAL A C 1
ATOM 3742 O O . VAL A 1 506 ? 24.455 10.918 -10.160 1.00 87.12 506 VAL A O 1
ATOM 3745 N N . VAL A 1 507 ? 22.271 10.487 -10.460 1.00 90.25 507 VAL A N 1
ATOM 3746 C CA . VAL A 1 507 ? 22.323 9.108 -9.951 1.00 90.25 507 VAL A CA 1
ATOM 3747 C C . VAL A 1 507 ? 22.264 8.106 -11.098 1.00 90.25 507 VAL A C 1
ATOM 3749 O O . VAL A 1 507 ? 23.100 7.208 -11.156 1.00 90.25 507 VAL A O 1
ATOM 3752 N N . LEU A 1 508 ? 21.322 8.274 -12.031 1.00 90.44 508 LEU A N 1
ATOM 3753 C CA . LEU A 1 508 ? 21.070 7.285 -13.082 1.00 90.44 508 LEU A CA 1
ATOM 3754 C C . LEU A 1 508 ? 22.109 7.346 -14.214 1.00 90.44 508 LEU A C 1
ATOM 3756 O O . LEU A 1 508 ? 22.703 6.325 -14.560 1.00 90.44 508 LEU A O 1
ATOM 3760 N N . LYS A 1 509 ? 22.377 8.545 -14.750 1.00 89.56 509 LYS A N 1
ATOM 3761 C CA . LYS A 1 509 ? 23.258 8.767 -15.911 1.00 89.56 509 LYS A CA 1
ATOM 3762 C C . LYS A 1 509 ? 24.704 8.273 -15.748 1.00 89.56 509 LYS A C 1
ATOM 3764 O O . LYS A 1 509 ? 25.225 7.714 -16.714 1.00 89.56 509 LYS A O 1
ATOM 3769 N N . PRO A 1 510 ? 25.364 8.413 -14.578 1.00 88.94 510 PRO A N 1
ATOM 3770 C CA . PRO A 1 510 ? 26.719 7.886 -14.376 1.00 88.94 510 PRO A CA 1
ATOM 3771 C C . PRO A 1 510 ? 26.821 6.359 -14.465 1.00 88.94 510 PRO A C 1
ATOM 3773 O O . PRO A 1 510 ? 27.899 5.833 -14.727 1.00 88.94 510 PRO A O 1
ATOM 3776 N N . VAL A 1 511 ? 25.712 5.653 -14.241 1.00 89.38 511 VAL A N 1
ATOM 3777 C CA . VAL A 1 511 ? 25.667 4.190 -14.173 1.00 89.38 511 VAL A CA 1
ATOM 3778 C C . VAL A 1 511 ? 25.095 3.600 -15.454 1.00 89.38 511 VAL A C 1
ATOM 3780 O O . VAL A 1 511 ? 25.727 2.780 -16.120 1.00 89.38 511 VAL A O 1
ATOM 3783 N N . LEU A 1 512 ? 23.896 4.043 -15.828 1.00 86.25 512 LEU A N 1
ATOM 3784 C CA . LEU A 1 512 ? 23.193 3.608 -17.026 1.00 86.25 512 LEU A CA 1
ATOM 3785 C C . LEU A 1 512 ? 23.504 4.558 -18.178 1.00 86.25 512 LEU A C 1
ATOM 3787 O O . LEU A 1 512 ? 22.657 5.320 -18.644 1.00 86.25 512 LEU A O 1
ATOM 3791 N N . THR A 1 513 ? 24.757 4.524 -18.621 1.00 84.06 513 THR A N 1
ATOM 3792 C CA . THR A 1 513 ? 25.208 5.330 -19.760 1.00 84.06 513 THR A CA 1
ATOM 3793 C C . THR A 1 513 ? 24.458 4.955 -21.040 1.00 84.06 513 THR A C 1
ATOM 3795 O O . THR A 1 513 ? 24.055 3.805 -21.218 1.00 84.06 513 THR A O 1
ATOM 3798 N N . GLU A 1 514 ? 24.330 5.904 -21.969 1.00 78.00 514 GLU A N 1
ATOM 3799 C CA . GLU A 1 514 ? 23.706 5.674 -23.282 1.00 78.00 514 GLU A CA 1
ATOM 3800 C C . GLU A 1 514 ? 24.324 4.465 -24.007 1.00 78.00 514 GLU A C 1
ATOM 3802 O O . GLU A 1 514 ? 23.598 3.627 -24.534 1.00 78.00 514 GLU A O 1
ATOM 3807 N N . ASN A 1 515 ? 25.651 4.301 -23.934 1.00 77.81 515 ASN A N 1
ATOM 3808 C CA . ASN A 1 515 ? 26.363 3.158 -24.517 1.00 77.81 515 ASN A CA 1
ATOM 3809 C C . ASN A 1 515 ? 25.933 1.815 -23.911 1.00 77.81 515 ASN A C 1
ATOM 3811 O O . ASN A 1 515 ? 25.774 0.827 -24.628 1.00 77.81 515 ASN A O 1
ATOM 3815 N N . LEU A 1 516 ? 25.780 1.764 -22.583 1.00 82.12 516 LEU A N 1
ATOM 3816 C CA . LEU A 1 516 ? 25.368 0.552 -21.880 1.00 82.12 516 LEU A CA 1
ATOM 3817 C C . LEU A 1 516 ? 23.912 0.221 -22.209 1.00 82.12 516 LEU A C 1
ATOM 3819 O O . LEU A 1 516 ? 23.626 -0.910 -22.591 1.00 82.12 516 LEU A O 1
ATOM 3823 N N . LEU A 1 517 ? 23.017 1.209 -22.151 1.00 79.50 517 LEU A N 1
ATOM 3824 C CA . LEU A 1 517 ? 21.614 1.040 -22.534 1.00 79.50 517 LEU A CA 1
ATOM 3825 C C . LEU A 1 517 ? 21.500 0.544 -23.979 1.00 79.50 517 LEU A C 1
ATOM 3827 O O . LEU A 1 517 ? 20.799 -0.431 -24.242 1.00 79.50 517 LEU A O 1
ATOM 3831 N N . ALA A 1 518 ? 22.261 1.142 -24.897 1.00 75.44 518 ALA A N 1
ATOM 3832 C CA . ALA A 1 518 ? 22.225 0.768 -26.301 1.00 75.44 518 ALA A CA 1
ATOM 3833 C C . ALA A 1 518 ? 22.710 -0.660 -26.568 1.00 75.44 518 ALA A C 1
ATOM 3835 O O . ALA A 1 518 ? 22.174 -1.359 -27.430 1.00 75.44 518 ALA A O 1
ATOM 3836 N N . ARG A 1 519 ? 23.706 -1.120 -25.805 1.00 76.62 519 ARG A N 1
ATOM 3837 C CA . ARG A 1 519 ? 24.207 -2.492 -25.891 1.00 76.62 519 ARG A CA 1
ATOM 3838 C C . ARG A 1 519 ? 23.220 -3.503 -25.314 1.00 76.62 519 ARG A C 1
ATOM 3840 O O . ARG A 1 519 ? 23.052 -4.576 -25.890 1.00 76.62 519 ARG A O 1
ATOM 3847 N N . GLU A 1 520 ? 22.625 -3.190 -24.167 1.00 79.00 520 GLU A N 1
ATOM 3848 C CA . GLU A 1 520 ? 21.882 -4.158 -23.358 1.00 79.00 520 GLU A CA 1
ATOM 3849 C C . GLU A 1 520 ? 20.422 -4.315 -23.781 1.00 79.00 520 GLU A C 1
ATOM 3851 O O . GLU A 1 520 ? 19.904 -5.427 -23.720 1.00 79.00 520 GLU A O 1
ATOM 3856 N N . VAL A 1 521 ? 19.780 -3.269 -24.313 1.00 78.75 521 VAL A N 1
ATOM 3857 C CA . VAL A 1 521 ? 18.404 -3.358 -24.847 1.00 78.75 521 VAL A CA 1
ATOM 3858 C C . VAL A 1 521 ? 18.263 -4.444 -25.899 1.00 78.75 521 VAL A C 1
ATOM 3860 O O . VAL A 1 521 ? 17.287 -5.187 -25.906 1.00 78.75 521 VAL A O 1
ATOM 3863 N N . LEU A 1 522 ? 19.273 -4.577 -26.756 1.00 78.62 522 LEU A N 1
ATOM 3864 C CA . LEU A 1 522 ? 19.299 -5.567 -27.830 1.00 78.62 522 LEU A CA 1
ATOM 3865 C C . LEU A 1 522 ? 19.510 -7.002 -27.322 1.00 78.62 522 LEU A C 1
ATOM 3867 O O . LEU A 1 522 ? 19.413 -7.941 -28.107 1.00 78.62 522 LEU A O 1
ATOM 3871 N N . THR A 1 523 ? 19.824 -7.182 -26.034 1.00 80.81 523 THR A N 1
ATOM 3872 C CA . THR A 1 523 ? 19.926 -8.503 -25.392 1.00 80.81 523 THR A CA 1
ATOM 3873 C C . THR A 1 523 ? 18.610 -8.962 -24.775 1.00 80.81 523 THR A C 1
ATOM 3875 O O . THR A 1 523 ? 18.481 -10.138 -24.441 1.00 80.81 523 THR A O 1
ATOM 3878 N N . PHE A 1 524 ? 17.634 -8.063 -24.624 1.00 80.19 524 PHE A N 1
ATOM 3879 C CA . PHE A 1 524 ? 16.328 -8.426 -24.093 1.00 80.19 524 PHE A CA 1
ATOM 3880 C C . PHE A 1 524 ? 15.537 -9.249 -25.113 1.00 80.19 524 PHE A C 1
ATOM 3882 O O . PHE A 1 524 ? 15.620 -8.980 -26.318 1.00 80.19 524 PHE A O 1
ATOM 3889 N N . PRO A 1 525 ? 14.753 -10.239 -24.651 1.00 77.94 525 PRO A N 1
ATOM 3890 C CA . PRO A 1 525 ? 13.927 -11.029 -25.545 1.00 77.94 525 PRO A CA 1
ATOM 3891 C C . PRO A 1 525 ? 12.919 -10.127 -26.283 1.00 77.94 525 PRO A C 1
ATOM 3893 O O . PRO A 1 525 ? 12.409 -9.166 -25.691 1.00 77.94 525 PRO A O 1
ATOM 3896 N N . PRO A 1 526 ? 12.625 -10.419 -27.564 1.00 78.75 526 PRO A N 1
ATOM 3897 C CA . PRO A 1 526 ? 11.548 -9.766 -28.297 1.00 78.75 526 PRO A CA 1
ATOM 3898 C C . PRO A 1 526 ? 10.221 -9.855 -27.533 1.00 78.75 526 PRO A C 1
ATOM 3900 O O . PRO A 1 526 ? 9.937 -10.850 -26.863 1.00 78.75 526 PRO A O 1
ATOM 3903 N N . ALA A 1 527 ? 9.412 -8.804 -27.617 1.00 77.88 527 ALA A N 1
ATOM 3904 C CA . ALA A 1 527 ? 8.132 -8.729 -26.931 1.00 77.88 527 ALA A CA 1
ATOM 3905 C C . ALA A 1 527 ? 7.153 -9.739 -27.544 1.00 77.88 527 ALA A C 1
ATOM 3907 O O . ALA A 1 527 ? 6.834 -9.640 -28.730 1.00 77.88 527 ALA A O 1
ATOM 3908 N N . ALA A 1 528 ? 6.704 -10.708 -26.744 1.00 74.38 528 ALA A N 1
ATOM 3909 C CA . ALA A 1 528 ? 5.921 -11.838 -27.225 1.00 74.38 528 ALA A CA 1
ATOM 3910 C C . ALA A 1 528 ? 4.517 -11.416 -27.682 1.00 74.38 528 ALA A C 1
ATOM 3912 O O . ALA A 1 528 ? 3.748 -10.887 -26.882 1.00 74.38 528 ALA A O 1
ATOM 3913 N N . ARG A 1 529 ? 4.198 -11.673 -28.959 1.00 71.06 529 ARG A N 1
ATOM 3914 C CA . ARG A 1 529 ? 2.867 -11.517 -29.588 1.00 71.06 529 ARG A CA 1
ATOM 3915 C C . ARG A 1 529 ? 2.098 -10.246 -29.200 1.00 71.06 529 ARG A C 1
ATOM 3917 O O . ARG A 1 529 ? 0.902 -10.301 -28.946 1.00 71.06 529 ARG A O 1
ATOM 3924 N N . VAL A 1 530 ? 2.766 -9.092 -29.180 1.00 68.81 530 VAL A N 1
ATOM 3925 C CA . VAL A 1 530 ? 2.129 -7.818 -28.806 1.00 68.81 530 VAL A CA 1
ATOM 3926 C C . VAL A 1 530 ? 1.117 -7.396 -29.877 1.00 68.81 530 VAL A C 1
ATOM 3928 O O . VAL A 1 530 ? 1.508 -6.959 -30.963 1.00 68.81 530 VAL A O 1
ATOM 3931 N N . SER A 1 531 ? -0.178 -7.503 -29.565 1.00 70.81 531 SER A N 1
ATOM 3932 C CA . SER A 1 531 ? -1.273 -6.990 -30.397 1.00 70.81 531 SER A CA 1
ATOM 3933 C C . SER A 1 531 ? -1.787 -5.639 -29.887 1.00 70.81 531 SER A C 1
ATOM 3935 O O . SER A 1 531 ? -1.625 -5.288 -28.716 1.00 70.81 531 SER A O 1
ATOM 3937 N N . ALA A 1 532 ? -2.458 -4.866 -30.745 1.00 66.56 532 ALA A N 1
ATOM 3938 C CA . ALA A 1 532 ? -3.102 -3.619 -30.320 1.00 66.56 532 ALA A CA 1
ATOM 3939 C C . ALA A 1 532 ? -4.294 -3.846 -29.362 1.00 66.56 532 ALA A C 1
ATOM 3941 O O . ALA A 1 532 ? -4.713 -2.907 -28.690 1.00 66.56 532 ALA A O 1
ATOM 3942 N N . LEU A 1 533 ? -4.831 -5.071 -29.275 1.00 62.62 533 LEU A N 1
ATOM 3943 C CA . LEU A 1 533 ? -5.889 -5.433 -28.322 1.00 62.62 533 LEU A CA 1
ATOM 3944 C C . LEU A 1 533 ? -5.319 -5.684 -26.917 1.00 62.62 533 LEU A C 1
ATOM 3946 O O . LEU A 1 533 ? -5.928 -5.281 -25.926 1.00 62.62 533 LEU A O 1
ATOM 3950 N N . ASP A 1 534 ? -4.121 -6.267 -26.834 1.00 56.91 534 ASP A N 1
ATOM 3951 C CA . ASP A 1 534 ? -3.432 -6.539 -25.564 1.00 56.91 534 ASP A CA 1
ATOM 3952 C C . ASP A 1 534 ? -2.934 -5.264 -24.871 1.00 56.91 534 ASP A C 1
ATOM 3954 O O . ASP A 1 534 ? -2.835 -5.199 -23.643 1.00 56.91 534 ASP A O 1
ATOM 3958 N N . ALA A 1 535 ? -2.682 -4.209 -25.647 1.00 52.34 535 ALA A N 1
ATOM 3959 C CA . ALA A 1 535 ? -2.369 -2.878 -25.131 1.00 52.34 535 ALA A CA 1
ATOM 3960 C C . ALA A 1 535 ? -3.538 -2.262 -24.338 1.00 52.34 535 ALA A C 1
ATOM 3962 O O . ALA A 1 535 ? -3.322 -1.532 -23.371 1.00 52.34 535 ALA A O 1
ATOM 3963 N N . VAL A 1 536 ? -4.781 -2.581 -24.724 1.00 49.09 536 VAL A N 1
ATOM 3964 C CA . VAL A 1 536 ? -6.002 -2.089 -24.066 1.00 49.09 536 VAL A CA 1
ATOM 3965 C C . VAL A 1 536 ? -6.358 -2.946 -22.847 1.00 49.09 536 VAL A C 1
ATOM 3967 O O . VAL A 1 536 ? -6.824 -2.413 -21.843 1.00 49.09 536 VAL A O 1
ATOM 3970 N N . SER A 1 537 ? -6.118 -4.261 -22.904 1.00 43.62 537 SER A N 1
ATOM 3971 C CA . SER A 1 537 ? -6.488 -5.206 -21.839 1.00 43.62 537 SER A CA 1
ATOM 3972 C C . SER A 1 537 ? -5.459 -5.309 -20.706 1.00 43.62 537 SER A C 1
ATOM 3974 O O . SER A 1 537 ? -5.839 -5.559 -19.565 1.00 43.62 537 SER A O 1
ATOM 3976 N N . SER A 1 538 ? -4.166 -5.099 -20.984 1.00 47.84 538 SER A N 1
ATOM 3977 C CA . SER A 1 538 ? -3.104 -5.269 -19.980 1.00 47.84 538 SER A CA 1
ATOM 3978 C C . SER A 1 538 ? -2.885 -4.057 -19.071 1.00 47.84 538 SER A C 1
ATOM 3980 O O . SER A 1 538 ? -2.119 -4.174 -18.116 1.00 47.84 538 SER A O 1
ATOM 3982 N N . GLY A 1 539 ? -3.535 -2.914 -19.340 1.00 42.16 539 GLY A N 1
ATOM 3983 C CA . GLY A 1 539 ? -3.639 -1.722 -18.480 1.00 42.16 539 GLY A CA 1
ATOM 3984 C C . GLY A 1 539 ? -2.332 -1.008 -18.090 1.00 42.16 539 GLY A C 1
ATOM 3985 O O . GLY A 1 539 ? -2.359 0.157 -17.703 1.00 42.16 539 GLY A O 1
ATOM 3986 N N . HIS A 1 540 ? -1.181 -1.678 -18.147 1.00 49.25 540 HIS A N 1
ATOM 3987 C CA . HIS A 1 540 ? 0.093 -1.249 -17.564 1.00 49.25 540 HIS A CA 1
ATOM 3988 C C . HIS A 1 540 ? 1.269 -1.407 -18.543 1.00 49.25 540 HIS A C 1
ATOM 3990 O O . HIS A 1 540 ? 2.404 -1.101 -18.181 1.00 49.25 540 HIS A O 1
ATOM 3996 N N . GLY A 1 541 ? 1.031 -1.876 -19.778 1.00 56.19 541 GLY A N 1
ATOM 3997 C CA . GLY A 1 541 ? 2.003 -1.836 -20.881 1.00 56.19 541 GLY A CA 1
ATOM 3998 C C . GLY A 1 541 ? 3.348 -2.521 -20.607 1.00 56.19 541 GLY A C 1
ATOM 3999 O O . GLY A 1 541 ? 4.327 -2.226 -21.289 1.00 56.19 541 GLY A O 1
ATOM 4000 N N . GLN A 1 542 ? 3.429 -3.421 -19.618 1.00 57.88 542 GLN A N 1
ATOM 4001 C CA . GLN A 1 542 ? 4.689 -4.065 -19.221 1.00 57.88 542 GLN A CA 1
ATOM 4002 C C . GLN A 1 542 ? 5.261 -4.933 -20.348 1.00 57.88 542 GLN A C 1
ATOM 4004 O O . GLN A 1 542 ? 6.473 -4.981 -20.549 1.00 57.88 542 GLN A O 1
ATOM 4009 N N . HIS A 1 543 ? 4.375 -5.538 -21.143 1.00 59.88 543 HIS A N 1
ATOM 4010 C CA . HIS A 1 543 ? 4.722 -6.285 -22.351 1.00 59.88 543 HIS A CA 1
ATOM 4011 C C . HIS A 1 543 ? 5.281 -5.392 -23.474 1.00 59.88 543 HIS A C 1
ATOM 4013 O O . HIS A 1 543 ? 5.947 -5.889 -24.377 1.00 59.88 543 HIS A O 1
ATOM 4019 N N . GLU A 1 544 ? 5.078 -4.073 -23.406 1.00 70.50 544 GLU A N 1
ATOM 4020 C CA . GLU A 1 544 ? 5.560 -3.112 -24.401 1.00 70.50 544 GLU A CA 1
ATOM 4021 C C . GLU A 1 544 ? 6.856 -2.405 -23.987 1.00 70.50 544 GLU A C 1
ATOM 4023 O O . GLU A 1 544 ? 7.410 -1.658 -24.793 1.00 70.50 544 GLU A O 1
ATOM 4028 N N . PHE A 1 545 ? 7.369 -2.592 -22.764 1.00 74.00 545 PHE A N 1
ATOM 4029 C CA . PHE A 1 545 ? 8.530 -1.826 -22.288 1.00 74.00 545 PHE A CA 1
ATOM 4030 C C . PHE A 1 545 ? 9.765 -2.007 -23.171 1.00 74.00 545 PHE A C 1
ATOM 4032 O O . PHE A 1 545 ? 10.480 -1.038 -23.417 1.00 74.00 545 PHE A O 1
ATOM 4039 N N . THR A 1 546 ? 9.988 -3.202 -23.719 1.00 76.69 546 THR A N 1
ATOM 4040 C CA . THR A 1 546 ? 11.109 -3.433 -24.640 1.00 76.69 546 THR A CA 1
ATOM 4041 C C . THR A 1 546 ? 10.932 -2.645 -25.941 1.00 76.69 546 THR A C 1
ATOM 4043 O O . THR A 1 546 ? 11.873 -1.998 -26.396 1.00 76.69 546 THR A O 1
ATOM 4046 N N . LEU A 1 547 ? 9.714 -2.619 -26.501 1.00 78.94 547 LEU A N 1
ATOM 4047 C CA . LEU A 1 547 ? 9.392 -1.858 -27.714 1.00 78.94 547 LEU A CA 1
ATOM 4048 C C . LEU A 1 547 ? 9.459 -0.346 -27.472 1.00 78.94 547 LEU A C 1
ATOM 4050 O O . LEU A 1 547 ? 10.069 0.370 -28.259 1.00 78.94 547 LEU A O 1
ATOM 4054 N N . ARG A 1 548 ? 8.890 0.146 -26.366 1.00 79.31 548 ARG A N 1
ATOM 4055 C CA . ARG A 1 548 ? 8.940 1.566 -25.978 1.00 79.31 548 ARG A CA 1
ATOM 4056 C C . ARG A 1 548 ? 10.367 2.029 -25.709 1.00 79.31 548 ARG A C 1
ATOM 4058 O O . ARG A 1 548 ? 10.731 3.128 -26.116 1.00 79.31 548 ARG A O 1
ATOM 4065 N N . GLY A 1 549 ? 11.170 1.196 -25.050 1.00 77.00 549 GLY A N 1
ATOM 4066 C CA . GLY A 1 549 ? 12.567 1.496 -24.747 1.00 77.00 549 GLY A CA 1
ATOM 4067 C C . GLY A 1 549 ? 13.403 1.580 -26.017 1.00 77.00 549 GLY A C 1
ATOM 4068 O O . GLY A 1 549 ? 14.153 2.535 -26.191 1.00 77.00 549 GLY A O 1
ATOM 4069 N N . LEU A 1 550 ? 13.224 0.625 -26.935 1.00 79.12 550 LEU A N 1
ATOM 4070 C CA . LEU A 1 550 ? 13.927 0.622 -28.214 1.00 79.12 550 LEU A CA 1
ATOM 4071 C C . LEU A 1 550 ? 13.478 1.772 -29.125 1.00 79.12 550 LEU A C 1
ATOM 4073 O O . LEU A 1 550 ? 14.325 2.442 -29.705 1.00 79.12 550 LEU A O 1
ATOM 4077 N N . HIS A 1 551 ? 12.174 2.044 -29.207 1.00 83.19 551 HIS A N 1
ATOM 4078 C CA . HIS A 1 551 ? 11.643 3.202 -29.929 1.00 83.19 551 HIS A CA 1
ATOM 4079 C C . HIS A 1 551 ? 12.219 4.511 -29.379 1.00 83.19 551 HIS A C 1
ATOM 4081 O O . HIS A 1 551 ? 12.765 5.304 -30.134 1.00 83.19 551 HIS A O 1
ATOM 4087 N N . GLY A 1 552 ? 12.166 4.711 -28.057 1.00 79.00 552 GLY A N 1
ATOM 4088 C CA . GLY A 1 552 ? 12.709 5.908 -27.417 1.00 79.00 552 GLY A CA 1
ATOM 4089 C C . GLY A 1 552 ? 14.203 6.100 -27.680 1.00 79.00 552 GLY A C 1
ATOM 4090 O O . GLY A 1 552 ? 14.634 7.216 -27.933 1.00 79.00 552 GLY A O 1
ATOM 4091 N N . LEU A 1 553 ? 14.986 5.017 -27.691 1.00 77.12 553 LEU A N 1
ATOM 4092 C CA . LEU A 1 553 ? 16.403 5.081 -28.051 1.00 77.12 553 LEU A CA 1
ATOM 4093 C C . LEU A 1 553 ? 16.639 5.396 -29.531 1.00 77.12 553 LEU A C 1
ATOM 4095 O O . LEU A 1 553 ? 17.604 6.084 -29.840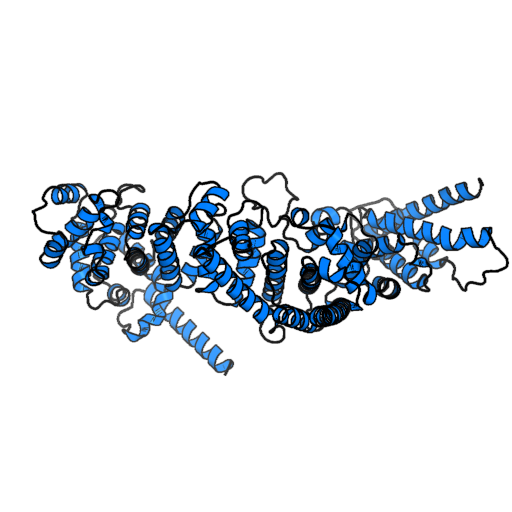 1.00 77.12 553 LEU A O 1
ATOM 4099 N N . LEU A 1 554 ? 15.788 4.919 -30.442 1.00 76.88 554 LEU A N 1
ATOM 4100 C CA . LEU A 1 554 ? 15.893 5.241 -31.869 1.00 76.88 554 LEU A CA 1
ATOM 4101 C C . LEU A 1 554 ? 15.535 6.701 -32.161 1.00 76.88 554 LEU A C 1
ATOM 4103 O O . LEU A 1 554 ? 16.169 7.309 -33.019 1.00 76.88 554 LEU A O 1
ATOM 4107 N N . CYS A 1 555 ? 14.592 7.286 -31.422 1.00 77.31 555 CYS A N 1
ATOM 4108 C CA . CYS A 1 555 ? 14.308 8.719 -31.514 1.00 77.31 555 CYS A CA 1
ATOM 4109 C C . CYS A 1 555 ? 15.500 9.583 -31.046 1.00 77.31 555 CYS A C 1
ATOM 4111 O O . CYS A 1 555 ? 15.631 10.743 -31.444 1.00 77.31 555 CYS A O 1
ATOM 4113 N N . GLU A 1 556 ? 16.393 9.035 -30.213 1.00 73.81 556 GLU A N 1
ATOM 4114 C CA . GLU A 1 556 ? 17.593 9.730 -29.756 1.00 73.81 556 GLU A CA 1
ATOM 4115 C C . GLU A 1 556 ? 18.729 9.648 -30.789 1.00 73.81 556 GLU A C 1
ATOM 4117 O O . GLU A 1 556 ? 19.248 8.585 -31.136 1.00 73.81 556 GLU A O 1
ATOM 4122 N N . LYS A 1 557 ? 19.202 10.819 -31.238 1.00 61.53 557 LYS A N 1
ATOM 4123 C CA . LYS A 1 557 ? 20.209 10.964 -32.312 1.00 61.53 557 LYS A CA 1
ATOM 4124 C C . LYS A 1 557 ? 21.558 10.278 -32.030 1.00 61.53 557 LYS A C 1
ATOM 4126 O O . LYS A 1 557 ? 22.378 10.158 -32.945 1.00 61.53 557 LYS A O 1
ATOM 4131 N N . SER A 1 558 ? 21.844 9.888 -30.784 1.00 55.16 558 SER A N 1
ATOM 4132 C CA . SER A 1 558 ? 23.108 9.257 -30.380 1.00 55.16 558 SER A CA 1
ATOM 4133 C C . SER A 1 558 ? 23.157 7.749 -30.650 1.00 55.16 558 SER A C 1
ATOM 4135 O O . SER A 1 558 ? 24.239 7.227 -30.920 1.00 55.16 558 SER A O 1
ATOM 4137 N N . PHE A 1 559 ? 22.015 7.054 -30.683 1.00 57.12 559 PHE A N 1
ATOM 4138 C CA . PHE A 1 559 ? 21.964 5.587 -30.687 1.00 57.12 559 PHE A CA 1
ATOM 4139 C C . PHE A 1 559 ? 22.579 4.938 -31.943 1.00 57.12 559 PHE A C 1
ATOM 4141 O O . PHE A 1 559 ? 23.216 3.886 -31.860 1.00 57.12 559 PHE A O 1
ATOM 4148 N N . LEU A 1 560 ? 22.474 5.579 -33.111 1.00 54.31 560 LEU A N 1
ATOM 4149 C CA . LEU A 1 560 ? 22.928 4.996 -34.391 1.00 54.31 560 LEU A CA 1
ATOM 4150 C C . LEU A 1 560 ? 24.388 5.265 -34.719 1.00 54.31 560 LEU A C 1
ATOM 4152 O O . LEU A 1 560 ? 24.917 4.725 -35.689 1.00 54.31 560 LEU A O 1
ATOM 4156 N N . ARG A 1 561 ? 25.068 6.077 -33.907 1.00 54.72 561 ARG A N 1
ATOM 4157 C CA . ARG A 1 561 ? 26.513 6.282 -34.047 1.00 54.72 561 ARG A CA 1
ATOM 4158 C C . ARG A 1 561 ? 27.318 5.097 -33.494 1.00 54.72 561 ARG A C 1
ATOM 4160 O O . ARG A 1 561 ? 28.543 5.101 -33.593 1.00 54.72 561 ARG A O 1
ATOM 4167 N N . HIS A 1 562 ? 26.653 4.081 -32.935 1.00 54.81 562 HIS A N 1
ATOM 4168 C CA . HIS A 1 562 ? 27.273 2.917 -32.303 1.00 54.81 562 HIS A CA 1
ATOM 4169 C C . HIS A 1 562 ? 27.304 1.666 -33.203 1.00 54.81 562 HIS A C 1
ATOM 4171 O O . HIS A 1 562 ? 26.429 1.430 -34.032 1.00 54.81 562 HIS A O 1
ATOM 4177 N N . HIS A 1 563 ? 28.309 0.807 -32.994 1.00 57.88 563 HIS A N 1
ATOM 4178 C CA . HIS A 1 563 ? 28.627 -0.406 -33.772 1.00 57.88 563 HIS A CA 1
ATOM 4179 C C . HIS A 1 563 ? 27.614 -1.577 -33.656 1.00 57.88 563 HIS A C 1
ATOM 4181 O O . HIS A 1 563 ? 27.989 -2.741 -33.805 1.00 57.88 563 HIS A O 1
ATOM 4187 N N . HIS A 1 564 ? 26.335 -1.321 -33.364 1.00 67.56 564 HIS A N 1
ATOM 4188 C CA . HIS A 1 564 ? 25.340 -2.361 -33.045 1.00 67.56 564 HIS A CA 1
ATOM 4189 C C . HIS A 1 564 ? 24.250 -2.572 -34.106 1.00 67.56 564 HIS A C 1
ATOM 4191 O O . HIS A 1 564 ? 23.331 -3.358 -33.874 1.00 67.56 564 HIS A O 1
ATOM 4197 N N . ALA A 1 565 ? 24.383 -1.963 -35.289 1.00 67.44 565 ALA A N 1
ATOM 4198 C CA . ALA A 1 565 ? 23.407 -2.045 -36.383 1.00 67.44 565 ALA A CA 1
ATOM 4199 C C . ALA A 1 565 ? 22.950 -3.484 -36.709 1.00 67.44 565 ALA A C 1
ATOM 4201 O O . ALA A 1 565 ? 21.761 -3.732 -36.876 1.00 67.44 565 ALA A O 1
ATOM 4202 N N . HIS A 1 566 ? 23.864 -4.460 -36.704 1.00 70.75 566 HIS A N 1
ATOM 4203 C CA . HIS A 1 566 ? 23.517 -5.866 -36.948 1.00 70.75 566 HIS A CA 1
ATOM 4204 C C . HIS A 1 566 ? 22.669 -6.512 -35.871 1.00 70.75 566 HIS A C 1
ATOM 4206 O O . HIS A 1 566 ? 21.793 -7.314 -36.177 1.00 70.75 566 HIS A O 1
ATOM 4212 N N . ARG A 1 567 ? 22.955 -6.194 -34.608 1.00 75.69 567 ARG A N 1
ATOM 4213 C CA . ARG A 1 567 ? 22.184 -6.735 -33.492 1.00 75.69 567 ARG A CA 1
ATOM 4214 C C . ARG A 1 567 ? 20.776 -6.157 -33.515 1.00 75.69 567 ARG A C 1
ATOM 4216 O O . ARG A 1 567 ? 19.827 -6.911 -33.343 1.00 75.69 567 ARG A O 1
ATOM 4223 N N . LEU A 1 568 ? 20.650 -4.867 -33.827 1.00 77.50 568 LEU A N 1
ATOM 4224 C CA . LEU A 1 568 ? 19.364 -4.210 -34.037 1.00 77.50 568 LEU A CA 1
ATOM 4225 C C . LEU A 1 568 ? 18.581 -4.853 -35.188 1.00 77.50 568 LEU A C 1
ATOM 4227 O O . LEU A 1 568 ? 17.442 -5.252 -34.982 1.00 77.50 568 LEU A O 1
ATOM 4231 N N . GLU A 1 569 ? 19.197 -5.028 -36.362 1.00 76.44 569 GLU A N 1
ATOM 4232 C CA . GLU A 1 569 ? 18.555 -5.686 -37.510 1.00 76.44 569 GLU A CA 1
ATOM 4233 C C . GLU A 1 569 ? 18.094 -7.106 -37.150 1.00 76.44 569 GLU A C 1
ATOM 4235 O O . GLU A 1 569 ? 16.956 -7.476 -37.430 1.00 76.44 569 GLU A O 1
ATOM 4240 N N . SER A 1 570 ? 18.940 -7.893 -36.472 1.00 79.06 570 SER A N 1
ATOM 4241 C CA . SER A 1 570 ? 18.574 -9.247 -36.039 1.00 79.06 570 SER A CA 1
ATOM 4242 C C . SER A 1 570 ? 17.446 -9.257 -35.009 1.00 79.06 570 SER A C 1
ATOM 4244 O O . SER A 1 570 ? 16.568 -10.112 -35.065 1.00 79.06 570 SER A O 1
ATOM 4246 N N . TRP A 1 571 ? 17.436 -8.288 -34.095 1.00 84.06 571 TRP A N 1
ATOM 4247 C CA . TRP A 1 571 ? 16.398 -8.173 -33.081 1.00 84.06 571 TRP A CA 1
ATOM 4248 C C . TRP A 1 571 ? 15.055 -7.813 -33.724 1.00 84.06 571 TRP A C 1
ATOM 4250 O O . TRP A 1 571 ? 14.053 -8.471 -33.456 1.00 84.06 571 TRP A O 1
ATOM 4260 N N . LEU A 1 572 ? 15.044 -6.842 -34.646 1.00 80.00 572 LEU A N 1
ATOM 4261 C CA . LEU A 1 572 ? 13.851 -6.464 -35.413 1.00 80.00 572 LEU A CA 1
ATOM 4262 C C . LEU A 1 572 ? 13.343 -7.612 -36.279 1.00 80.00 572 LEU A C 1
ATOM 4264 O O . LEU A 1 572 ? 12.136 -7.830 -36.359 1.00 80.00 572 LEU A O 1
ATOM 4268 N N . ALA A 1 573 ? 14.256 -8.385 -36.870 1.00 78.06 573 ALA A N 1
ATOM 4269 C CA . ALA A 1 573 ? 13.902 -9.585 -37.610 1.00 78.06 573 ALA A CA 1
ATOM 4270 C C . ALA A 1 573 ? 13.211 -10.631 -36.754 1.00 78.06 573 ALA A C 1
ATOM 4272 O O . ALA A 1 573 ? 12.245 -11.229 -37.219 1.00 78.06 573 ALA A O 1
ATOM 4273 N N . ASN A 1 574 ? 13.648 -10.809 -35.513 1.00 82.19 574 ASN A N 1
ATOM 4274 C CA . ASN A 1 574 ? 13.000 -11.731 -34.593 1.00 82.19 574 ASN A CA 1
ATOM 4275 C C . ASN A 1 574 ? 11.667 -11.162 -34.076 1.00 82.19 574 ASN A C 1
ATOM 4277 O O . ASN A 1 574 ? 10.692 -11.900 -33.981 1.00 82.19 574 ASN A O 1
ATOM 4281 N N . GLN A 1 575 ? 11.572 -9.853 -33.817 1.00 82.44 575 GLN A N 1
ATOM 4282 C CA . GLN A 1 575 ? 10.327 -9.210 -33.380 1.00 82.44 575 GLN A CA 1
ATOM 4283 C C . GLN A 1 575 ? 9.229 -9.283 -34.450 1.00 82.44 575 GLN A C 1
ATOM 4285 O O . GLN A 1 575 ? 8.107 -9.682 -34.154 1.00 82.44 575 GLN A O 1
ATOM 4290 N N . VAL A 1 576 ? 9.542 -8.912 -35.695 1.00 79.19 576 VAL A N 1
ATOM 4291 C CA . VAL A 1 576 ? 8.589 -8.954 -36.817 1.00 79.19 576 VAL A CA 1
ATOM 4292 C C . VAL A 1 576 ? 8.375 -10.389 -37.293 1.00 79.19 576 VAL A C 1
ATOM 4294 O O . VAL A 1 576 ? 7.256 -10.786 -37.608 1.00 79.19 576 VAL A O 1
ATOM 4297 N N . GLY A 1 577 ? 9.449 -11.176 -37.341 1.00 74.12 577 GLY A N 1
ATOM 4298 C CA . GLY A 1 577 ? 9.430 -12.555 -37.800 1.00 74.12 577 GLY A CA 1
ATOM 4299 C C . GLY A 1 577 ? 8.672 -13.464 -36.848 1.00 74.12 577 GLY A C 1
ATOM 4300 O O . GLY A 1 577 ? 7.768 -14.158 -37.275 1.00 74.12 577 GLY A O 1
ATOM 4301 N N . GLU A 1 578 ? 8.986 -13.488 -35.565 1.00 77.00 578 GLU A N 1
ATOM 4302 C CA . GLU A 1 578 ? 8.484 -14.541 -34.675 1.00 77.00 578 GLU A CA 1
ATOM 4303 C C . GLU A 1 578 ? 7.385 -14.059 -33.728 1.00 77.00 578 GLU A C 1
ATOM 4305 O O . GLU A 1 578 ? 6.617 -14.879 -33.239 1.00 77.00 578 GLU A O 1
ATOM 4310 N N . GLN A 1 579 ? 7.284 -12.748 -33.481 1.00 79.94 579 GLN A N 1
ATOM 4311 C CA . GLN A 1 579 ? 6.471 -12.209 -32.385 1.00 79.94 579 GLN A CA 1
ATOM 4312 C C . GLN A 1 579 ? 5.436 -11.152 -32.797 1.00 79.94 579 GLN A C 1
ATOM 4314 O O . GLN A 1 579 ? 4.805 -10.550 -31.930 1.00 79.94 579 GLN A O 1
ATOM 4319 N N . ALA A 1 580 ? 5.232 -10.899 -34.090 1.00 76.31 580 ALA A N 1
ATOM 4320 C CA . ALA A 1 580 ? 4.180 -9.991 -34.544 1.00 76.31 580 ALA A CA 1
ATOM 4321 C C . ALA A 1 580 ? 2.790 -10.636 -34.383 1.00 76.31 580 ALA A C 1
ATOM 4323 O O . ALA A 1 580 ? 2.612 -11.822 -34.650 1.00 76.31 580 ALA A O 1
ATOM 4324 N N . ALA A 1 581 ? 1.797 -9.851 -33.969 1.00 77.81 581 ALA A N 1
ATOM 4325 C CA . ALA A 1 581 ? 0.409 -10.294 -33.831 1.00 77.81 581 ALA A CA 1
ATOM 4326 C C . ALA A 1 581 ? -0.548 -9.313 -34.520 1.00 77.81 581 ALA A C 1
ATOM 4328 O O . ALA A 1 581 ? -0.193 -8.151 -34.751 1.00 77.81 581 ALA A O 1
ATOM 4329 N N . LEU A 1 582 ? -1.753 -9.782 -34.855 1.00 74.69 582 LEU A N 1
ATOM 4330 C CA . LEU A 1 582 ? -2.822 -8.937 -35.385 1.00 74.69 582 LEU A CA 1
ATOM 4331 C C . LEU A 1 582 ? -3.862 -8.635 -34.293 1.00 74.69 582 LEU A C 1
ATOM 4333 O O . LEU A 1 582 ? -4.199 -9.521 -33.514 1.00 74.69 582 LEU A O 1
ATOM 4337 N N . PRO A 1 583 ? -4.428 -7.416 -34.243 1.00 78.19 583 PRO A N 1
ATOM 4338 C CA . PRO A 1 583 ? -4.040 -6.227 -35.006 1.00 78.19 583 PRO A CA 1
ATOM 4339 C C . PRO A 1 583 ? -2.635 -5.727 -34.630 1.00 78.19 583 PRO A C 1
ATOM 4341 O O . PRO A 1 583 ? -2.256 -5.757 -33.459 1.00 78.19 583 PRO A O 1
ATOM 4344 N N . VAL A 1 584 ? -1.872 -5.254 -35.628 1.00 76.56 584 VAL A N 1
ATOM 4345 C CA . VAL A 1 584 ? -0.484 -4.796 -35.435 1.00 76.56 584 VAL A CA 1
ATOM 4346 C C . VAL A 1 584 ? -0.440 -3.639 -34.441 1.00 76.56 584 VAL A C 1
ATOM 4348 O O . VAL A 1 584 ? -1.155 -2.647 -34.588 1.00 76.56 584 VAL A O 1
ATOM 4351 N N . HIS A 1 585 ? 0.435 -3.750 -33.444 1.00 77.88 585 HIS A N 1
ATOM 4352 C CA . HIS A 1 585 ? 0.624 -2.712 -32.441 1.00 77.88 585 HIS A CA 1
ATOM 4353 C C . HIS A 1 585 ? 1.212 -1.421 -33.057 1.00 77.88 585 HIS A C 1
ATOM 4355 O O . HIS A 1 585 ? 2.243 -1.492 -33.734 1.00 77.88 585 HIS A O 1
ATOM 4361 N N . PRO A 1 586 ? 0.655 -0.223 -32.788 1.00 79.81 586 PRO A N 1
ATOM 4362 C CA . PRO A 1 586 ? 1.111 1.027 -33.408 1.00 79.81 586 PRO A CA 1
ATOM 4363 C C . PRO A 1 586 ? 2.582 1.354 -33.111 1.00 79.81 586 PRO A C 1
ATOM 4365 O O . PRO A 1 586 ? 3.300 1.788 -34.007 1.00 79.81 586 PRO A O 1
ATOM 4368 N N . LEU A 1 587 ? 3.072 1.065 -31.897 1.00 79.75 587 LEU A N 1
ATOM 4369 C CA . LEU A 1 587 ? 4.492 1.259 -31.559 1.00 79.75 587 LEU A CA 1
ATOM 4370 C C . LEU A 1 587 ? 5.445 0.444 -32.439 1.00 79.75 587 LEU A C 1
ATOM 4372 O O . LEU A 1 587 ? 6.557 0.897 -32.678 1.00 79.75 587 LEU A O 1
ATOM 4376 N N . LEU A 1 588 ? 5.037 -0.738 -32.918 1.00 80.94 588 LEU A N 1
ATOM 4377 C CA . LEU A 1 588 ? 5.881 -1.536 -33.809 1.00 80.94 588 LEU A CA 1
ATOM 4378 C C . LEU A 1 588 ? 6.062 -0.824 -35.155 1.00 80.94 588 LEU A C 1
ATOM 4380 O O . LEU A 1 588 ? 7.160 -0.820 -35.704 1.00 80.94 588 LEU A O 1
ATOM 4384 N N . VAL A 1 589 ? 5.007 -0.171 -35.649 1.00 80.56 589 VAL A N 1
ATOM 4385 C CA . VAL A 1 589 ? 5.058 0.634 -36.876 1.00 80.56 589 VAL A CA 1
ATOM 4386 C C . VAL A 1 589 ? 5.942 1.861 -36.674 1.00 80.56 589 VAL A C 1
ATOM 4388 O O . VAL A 1 589 ? 6.849 2.081 -37.472 1.00 80.56 589 VAL A O 1
ATOM 4391 N N . SER A 1 590 ? 5.738 2.620 -35.592 1.00 83.31 590 SER A N 1
ATOM 4392 C CA . SER A 1 590 ? 6.580 3.780 -35.267 1.00 83.31 590 SER A CA 1
ATOM 4393 C C . SER A 1 590 ? 8.055 3.394 -35.160 1.00 83.31 590 SER A C 1
ATOM 4395 O O . SER A 1 590 ? 8.916 4.070 -35.706 1.00 83.31 590 SER A O 1
ATOM 4397 N N . LEU A 1 591 ? 8.347 2.250 -34.541 1.00 82.19 591 LEU A N 1
ATOM 4398 C CA . LEU A 1 591 ? 9.708 1.750 -34.385 1.00 82.19 591 LEU A CA 1
ATOM 4399 C C . LEU A 1 591 ? 10.367 1.417 -35.729 1.00 82.19 591 LEU A C 1
ATOM 4401 O O . LEU A 1 591 ? 11.532 1.752 -35.941 1.00 82.19 591 LEU A O 1
ATOM 4405 N N . LEU A 1 592 ? 9.628 0.787 -36.646 1.00 79.12 592 LEU A N 1
ATOM 4406 C CA . LEU A 1 592 ? 10.118 0.511 -37.998 1.00 79.12 592 LEU A CA 1
ATOM 4407 C C . LEU A 1 592 ? 10.362 1.802 -38.789 1.00 79.12 592 LEU A C 1
ATOM 4409 O O . LEU A 1 592 ? 11.364 1.882 -39.495 1.00 79.12 592 LEU A O 1
ATOM 4413 N N . LEU A 1 593 ? 9.487 2.803 -38.663 1.00 78.94 593 LEU A N 1
ATOM 4414 C CA . LEU A 1 593 ? 9.652 4.102 -39.325 1.00 78.94 593 LEU A CA 1
ATOM 4415 C C . LEU A 1 593 ? 10.896 4.837 -38.828 1.00 78.94 593 LEU A C 1
ATOM 4417 O O . LEU A 1 593 ? 11.725 5.237 -39.641 1.00 78.94 593 LEU A O 1
ATOM 4421 N N . GLU A 1 594 ? 11.064 4.931 -37.510 1.00 78.69 594 GLU A N 1
ATOM 4422 C CA . GLU A 1 594 ? 12.238 5.549 -36.892 1.00 78.69 594 GLU A CA 1
ATOM 4423 C C . GLU A 1 594 ? 13.519 4.831 -37.306 1.00 78.69 594 GLU A C 1
ATOM 4425 O O . GLU A 1 594 ? 14.514 5.465 -37.638 1.00 78.69 594 GLU A O 1
ATOM 4430 N N . TRP A 1 595 ? 13.514 3.497 -37.361 1.00 77.62 595 TRP A N 1
ATOM 4431 C CA . TRP A 1 595 ? 14.663 2.739 -37.852 1.00 77.62 595 TRP A CA 1
ATOM 4432 C C . TRP A 1 595 ? 15.020 3.073 -39.312 1.00 77.62 595 TRP A C 1
ATOM 4434 O O . TRP A 1 595 ? 16.203 3.221 -39.625 1.00 77.62 595 TRP A O 1
ATOM 4444 N N . ILE A 1 596 ? 14.024 3.234 -40.192 1.00 72.44 596 ILE A N 1
ATOM 4445 C CA . ILE A 1 596 ? 14.228 3.617 -41.600 1.00 72.44 596 ILE A CA 1
ATOM 4446 C C . ILE A 1 596 ? 14.766 5.043 -41.708 1.00 72.44 596 ILE A C 1
ATOM 4448 O O . ILE A 1 596 ? 15.743 5.268 -42.419 1.00 72.44 596 ILE A O 1
ATOM 4452 N N . GLU A 1 597 ? 14.148 6.005 -41.021 1.00 72.38 597 GLU A N 1
ATOM 4453 C CA . GLU A 1 597 ? 14.575 7.409 -41.047 1.00 72.38 597 GLU A CA 1
ATOM 4454 C C . GLU A 1 597 ? 16.026 7.539 -40.591 1.00 72.38 597 GLU A C 1
ATOM 4456 O O . GLU A 1 597 ? 16.859 8.167 -41.242 1.00 72.38 597 GLU A O 1
ATOM 4461 N N . ASN A 1 598 ? 16.358 6.839 -39.518 1.00 70.56 598 ASN A N 1
ATOM 4462 C CA . ASN A 1 598 ? 17.697 6.780 -38.979 1.00 70.56 598 ASN A CA 1
ATOM 4463 C C . ASN A 1 598 ? 18.711 6.108 -39.911 1.00 70.56 598 ASN A C 1
ATOM 4465 O O . ASN A 1 598 ? 19.859 6.552 -40.001 1.00 70.56 598 ASN A O 1
ATOM 4469 N N . TYR A 1 599 ? 18.297 5.069 -40.639 1.00 69.06 599 TYR A N 1
ATOM 4470 C CA . TYR A 1 599 ? 19.095 4.488 -41.714 1.00 69.06 599 TYR A CA 1
ATOM 4471 C C . TYR A 1 599 ? 19.299 5.490 -42.865 1.00 69.06 599 TYR A C 1
ATOM 4473 O O . TYR A 1 599 ? 20.400 5.640 -43.373 1.00 69.06 599 TYR A O 1
ATOM 4481 N N . ILE A 1 600 ? 18.298 6.268 -43.261 1.00 64.75 600 ILE A N 1
ATOM 4482 C CA . ILE A 1 600 ? 18.476 7.292 -44.306 1.00 64.75 600 ILE A CA 1
ATOM 4483 C C . ILE A 1 600 ? 19.432 8.398 -43.826 1.00 64.75 600 ILE A C 1
ATOM 4485 O O . ILE A 1 600 ? 20.390 8.751 -44.515 1.00 64.75 600 ILE A O 1
ATOM 4489 N N . MET A 1 601 ? 19.231 8.905 -42.610 1.00 64.50 601 MET A N 1
ATOM 4490 C CA . MET A 1 601 ? 20.027 9.991 -42.032 1.00 64.50 601 MET A CA 1
ATOM 4491 C C . MET A 1 601 ? 21.492 9.611 -41.798 1.00 64.50 601 MET A C 1
ATOM 4493 O O . MET A 1 601 ? 22.382 10.437 -42.010 1.00 64.50 601 MET A O 1
ATOM 4497 N N . ALA A 1 602 ? 21.768 8.375 -41.373 1.00 61.59 602 ALA A N 1
ATOM 4498 C CA . ALA A 1 602 ? 23.135 7.910 -41.153 1.00 61.59 602 ALA A CA 1
ATOM 4499 C C . ALA A 1 602 ? 23.865 7.520 -42.456 1.00 61.59 602 ALA A C 1
ATOM 4501 O O . ALA A 1 602 ? 25.097 7.553 -42.475 1.00 61.59 602 ALA A O 1
ATOM 4502 N N . PHE A 1 603 ? 23.142 7.176 -43.532 1.00 59.16 603 PHE A N 1
ATOM 4503 C CA . PHE A 1 603 ? 23.722 6.615 -44.758 1.00 59.16 603 PHE A CA 1
ATOM 4504 C C . PHE A 1 603 ? 23.599 7.541 -45.984 1.00 59.16 603 PHE A C 1
ATOM 4506 O O . PHE A 1 603 ? 24.611 7.819 -46.622 1.00 59.16 603 PHE A O 1
ATOM 4513 N N . GLU A 1 604 ? 22.413 8.052 -46.332 1.00 53.72 604 GLU A N 1
ATOM 4514 C CA . GLU A 1 604 ? 22.205 8.814 -47.580 1.00 53.72 604 GLU A CA 1
ATOM 4515 C C . GLU A 1 604 ? 22.766 10.242 -47.504 1.00 53.72 604 GLU A C 1
ATOM 4517 O O . GLU A 1 604 ? 23.446 10.697 -48.428 1.00 53.72 604 GLU A O 1
ATOM 4522 N N . TYR A 1 605 ? 22.568 10.936 -46.379 1.00 53.25 605 TYR A N 1
ATOM 4523 C CA . TYR A 1 605 ? 23.010 12.328 -46.216 1.00 53.25 605 TYR A CA 1
ATOM 4524 C C . TYR A 1 605 ? 24.544 12.511 -46.236 1.00 53.25 605 TYR A C 1
ATOM 4526 O O . TYR A 1 605 ? 25.027 13.388 -46.959 1.00 53.25 605 TYR A O 1
ATOM 4534 N N . PRO A 1 606 ? 25.354 11.712 -45.510 1.00 54.31 606 PRO A N 1
ATOM 4535 C CA . PRO A 1 606 ? 26.813 11.868 -45.522 1.00 54.31 606 PRO A CA 1
ATOM 4536 C C . PRO A 1 606 ? 27.461 11.474 -46.858 1.00 54.31 606 PRO A C 1
ATOM 4538 O O . PRO A 1 606 ? 28.448 12.091 -47.266 1.00 54.31 606 PRO A O 1
ATOM 4541 N N . ILE A 1 607 ? 26.902 10.477 -47.557 1.00 52.56 607 ILE A N 1
ATOM 4542 C CA . ILE A 1 607 ? 27.379 10.035 -48.878 1.00 52.56 607 ILE A CA 1
ATOM 4543 C C . ILE A 1 607 ? 27.100 11.112 -49.936 1.00 52.56 607 ILE A C 1
ATOM 4545 O O . ILE A 1 607 ? 27.970 11.385 -50.765 1.00 52.56 607 ILE A O 1
ATOM 4549 N N . ALA A 1 608 ? 25.941 11.775 -49.865 1.00 51.38 608 ALA A N 1
ATOM 4550 C CA . ALA A 1 608 ? 25.601 12.898 -50.738 1.00 51.38 608 ALA A CA 1
ATOM 4551 C C . ALA A 1 608 ? 26.469 14.148 -50.478 1.00 51.38 608 ALA A C 1
ATOM 4553 O O . ALA A 1 608 ? 26.805 14.867 -51.417 1.00 51.38 608 ALA A O 1
ATOM 4554 N N . GLN A 1 609 ? 26.869 14.407 -49.224 1.00 52.12 609 GLN A N 1
ATOM 4555 C CA . GLN A 1 609 ? 27.610 15.621 -48.847 1.00 52.12 609 GLN A CA 1
ATOM 4556 C C . GLN A 1 609 ? 29.144 15.498 -48.935 1.00 52.12 609 GLN A C 1
ATOM 4558 O O . GLN A 1 609 ? 29.819 16.504 -49.156 1.00 52.12 609 GLN A O 1
ATOM 4563 N N . ALA A 1 610 ? 29.730 14.303 -48.778 1.00 50.47 610 ALA A N 1
ATOM 4564 C CA . ALA A 1 610 ? 31.186 14.114 -48.844 1.00 50.47 610 ALA A CA 1
ATOM 4565 C C . ALA A 1 610 ? 31.595 12.708 -49.346 1.00 50.47 610 ALA A C 1
ATOM 4567 O O . ALA A 1 610 ? 32.145 11.906 -48.584 1.00 50.47 610 ALA A O 1
ATOM 4568 N N . PRO A 1 611 ? 31.443 12.414 -50.651 1.00 52.31 611 PRO A N 1
ATOM 4569 C CA . PRO A 1 611 ? 31.628 11.067 -51.210 1.00 52.31 611 PRO A CA 1
ATOM 4570 C C . PRO A 1 611 ? 33.066 10.512 -51.148 1.00 52.31 611 PRO A C 1
ATOM 4572 O O . PRO A 1 611 ? 33.286 9.348 -51.467 1.00 52.31 611 PRO A O 1
ATOM 4575 N N . ARG A 1 612 ? 34.075 11.312 -50.764 1.00 45.75 612 ARG A N 1
ATOM 4576 C CA . ARG A 1 612 ? 35.505 10.934 -50.838 1.00 45.75 612 ARG A CA 1
ATOM 4577 C C . ARG A 1 612 ? 36.232 10.764 -49.497 1.00 45.75 612 ARG A C 1
ATOM 4579 O O . ARG A 1 612 ? 37.429 10.490 -49.521 1.00 45.75 612 ARG A O 1
ATOM 4586 N N . ARG A 1 613 ? 35.581 10.939 -48.337 1.00 44.59 613 ARG A N 1
ATOM 4587 C CA . ARG A 1 613 ? 36.284 10.915 -47.027 1.00 44.59 613 ARG A CA 1
ATOM 4588 C C . ARG A 1 613 ? 35.745 9.963 -45.959 1.00 44.59 613 ARG A C 1
ATOM 4590 O O . ARG A 1 613 ? 36.368 9.865 -44.909 1.00 44.59 613 ARG A O 1
ATOM 4597 N N . LEU A 1 614 ? 34.666 9.226 -46.201 1.00 46.22 614 LEU A N 1
ATOM 4598 C CA . LEU A 1 614 ? 34.092 8.330 -45.192 1.00 46.22 614 LEU A CA 1
ATOM 4599 C C . LEU A 1 614 ? 34.135 6.873 -45.662 1.00 46.22 614 LEU A C 1
ATOM 4601 O O . LEU A 1 614 ? 33.129 6.309 -46.072 1.00 46.22 614 LEU A O 1
ATOM 4605 N N . GLN A 1 615 ? 35.305 6.235 -45.554 1.00 42.50 615 GLN A N 1
ATOM 4606 C CA . GLN A 1 615 ? 35.344 4.791 -45.305 1.00 42.50 615 GLN A CA 1
ATOM 4607 C C . GLN A 1 615 ? 35.010 4.573 -43.826 1.00 42.50 615 GLN A C 1
ATOM 4609 O O . GLN A 1 615 ? 35.886 4.340 -42.998 1.00 42.50 615 GLN A O 1
ATOM 4614 N N . LEU A 1 616 ? 33.732 4.700 -43.477 1.00 42.62 616 LEU A N 1
ATOM 4615 C CA . LEU A 1 616 ? 33.234 4.065 -42.267 1.00 42.62 616 LEU A CA 1
ATOM 4616 C C . LEU A 1 616 ? 32.887 2.631 -42.663 1.00 42.62 616 LEU A C 1
ATOM 4618 O O . LEU A 1 616 ? 32.095 2.405 -43.574 1.00 42.62 616 LEU A O 1
ATOM 4622 N N . SER A 1 617 ? 33.523 1.661 -42.011 1.00 38.44 617 SER A N 1
ATOM 4623 C CA . SER A 1 617 ? 33.175 0.245 -42.090 1.00 38.44 617 SER A CA 1
ATOM 4624 C C . SER A 1 617 ? 31.737 0.058 -41.590 1.00 38.44 617 SER A C 1
ATOM 4626 O O . SER A 1 617 ? 31.512 -0.144 -40.396 1.00 38.44 617 SER A O 1
ATOM 4628 N N . ILE A 1 618 ? 30.748 0.206 -42.465 1.00 44.59 618 ILE A N 1
ATOM 4629 C CA . ILE A 1 618 ? 29.335 0.073 -42.109 1.00 44.59 618 ILE A CA 1
ATOM 4630 C C . ILE A 1 618 ? 28.681 -0.843 -43.134 1.00 44.59 618 ILE A C 1
ATOM 4632 O O . ILE A 1 618 ? 28.919 -0.745 -44.337 1.00 44.59 618 ILE A O 1
ATOM 4636 N N . VAL A 1 619 ? 27.919 -1.801 -42.618 1.00 46.31 619 VAL A N 1
ATOM 4637 C CA . VAL A 1 619 ? 27.455 -2.967 -43.358 1.00 46.31 619 VAL A CA 1
ATOM 4638 C C . VAL A 1 619 ? 26.048 -2.703 -43.910 1.00 46.31 619 VAL A C 1
ATOM 4640 O O . VAL A 1 619 ? 25.198 -2.236 -43.151 1.00 46.31 619 VAL A O 1
ATOM 4643 N N . PRO A 1 620 ? 25.784 -2.981 -45.201 1.00 49.72 620 PRO A N 1
ATOM 4644 C CA . PRO A 1 620 ? 24.461 -2.800 -45.797 1.00 49.72 620 PRO A CA 1
ATOM 4645 C C . PRO A 1 620 ? 23.408 -3.678 -45.107 1.00 49.72 620 PRO A C 1
ATOM 4647 O O . PRO A 1 620 ? 23.729 -4.786 -44.663 1.00 49.72 620 PRO A O 1
ATOM 4650 N N . LEU A 1 621 ? 22.149 -3.209 -45.079 1.00 52.34 621 LEU A N 1
ATOM 4651 C CA . LEU A 1 621 ? 20.987 -4.055 -44.772 1.00 52.34 621 LEU A CA 1
ATOM 4652 C C . LEU A 1 621 ? 21.096 -5.344 -45.578 1.00 52.34 621 LEU A C 1
ATOM 4654 O O . LEU A 1 621 ? 21.292 -5.303 -46.799 1.00 52.34 621 LEU A O 1
ATOM 4658 N N . ARG A 1 622 ? 21.005 -6.502 -44.921 1.00 58.34 622 ARG A N 1
ATOM 4659 C CA . ARG A 1 622 ? 21.181 -7.751 -45.654 1.00 58.34 622 ARG A CA 1
ATOM 4660 C C . ARG A 1 622 ? 19.982 -7.941 -46.574 1.00 58.34 622 ARG A C 1
ATOM 4662 O O . ARG A 1 622 ? 18.857 -8.149 -46.120 1.00 58.34 622 ARG A O 1
ATOM 4669 N N . SER A 1 623 ? 20.240 -7.975 -47.879 1.00 52.16 623 SER A N 1
ATOM 4670 C CA . SER A 1 623 ? 19.256 -8.357 -48.898 1.00 52.16 623 SER A CA 1
ATOM 4671 C C . SER A 1 623 ? 18.576 -9.692 -48.575 1.00 52.16 623 SER A C 1
ATOM 4673 O O . SER A 1 623 ? 17.424 -9.890 -48.935 1.00 52.16 623 SER A O 1
ATOM 4675 N N . SER A 1 624 ? 19.237 -10.580 -47.822 1.00 53.88 624 SER A N 1
ATOM 4676 C CA . SER A 1 624 ? 18.662 -11.831 -47.322 1.00 53.88 624 SER A CA 1
ATOM 4677 C C . SER A 1 624 ? 17.542 -11.650 -46.294 1.00 53.88 624 SER A C 1
ATOM 4679 O O . SER A 1 624 ? 16.636 -12.475 -46.253 1.00 53.88 624 SER A O 1
ATOM 4681 N N . THR A 1 625 ? 17.604 -10.625 -45.438 1.00 58.09 625 THR A N 1
ATOM 4682 C CA . THR A 1 625 ? 16.575 -10.355 -44.419 1.00 58.09 625 THR A CA 1
ATOM 4683 C C . THR A 1 625 ? 15.324 -9.809 -45.105 1.00 58.09 625 THR A C 1
ATOM 4685 O O . THR A 1 625 ? 14.241 -10.368 -44.951 1.00 58.09 625 THR A O 1
ATOM 4688 N N . LEU A 1 626 ? 15.513 -8.817 -45.983 1.00 54.81 626 LEU A N 1
ATOM 4689 C CA . LEU A 1 626 ? 14.461 -8.270 -46.841 1.00 54.81 626 LEU A CA 1
ATOM 4690 C C . LEU A 1 626 ? 13.859 -9.334 -47.765 1.00 54.81 626 LEU A C 1
ATOM 4692 O O . LEU A 1 626 ? 12.644 -9.436 -47.846 1.00 54.81 626 LEU A O 1
ATOM 4696 N N . ALA A 1 627 ? 14.670 -10.177 -48.411 1.00 55.47 627 ALA A N 1
ATOM 4697 C CA . ALA A 1 627 ? 14.175 -11.244 -49.282 1.00 55.47 627 ALA A CA 1
ATOM 4698 C C . ALA A 1 627 ? 13.385 -12.318 -48.516 1.00 55.47 627 ALA A C 1
ATOM 4700 O O . ALA A 1 627 ? 12.381 -12.801 -49.028 1.00 55.47 627 ALA A O 1
ATOM 4701 N N . LYS A 1 628 ? 13.784 -12.670 -47.283 1.00 60.25 628 LYS A N 1
ATOM 4702 C CA . LYS A 1 628 ? 13.013 -13.589 -46.421 1.00 60.25 628 LYS A CA 1
ATOM 4703 C C . LYS A 1 628 ? 11.664 -13.008 -46.017 1.00 60.25 628 LYS A C 1
ATOM 4705 O O . LYS A 1 628 ? 10.693 -13.750 -45.918 1.00 60.25 628 LYS A O 1
ATOM 4710 N N . TRP A 1 629 ? 11.611 -11.705 -45.767 1.00 59.00 629 TRP A N 1
ATOM 4711 C CA . TRP A 1 629 ? 10.371 -11.032 -45.413 1.00 59.00 629 TRP A CA 1
ATOM 4712 C C . TRP A 1 629 ? 9.470 -10.834 -46.645 1.00 59.00 629 TRP A C 1
ATOM 4714 O O . TRP A 1 629 ? 8.301 -11.194 -46.605 1.00 59.00 629 TRP A O 1
ATOM 4724 N N . LEU A 1 630 ? 10.016 -10.372 -47.773 1.00 53.59 630 LEU A N 1
ATOM 4725 C CA . LEU A 1 630 ? 9.297 -10.160 -49.040 1.00 53.59 630 LEU A CA 1
ATOM 4726 C C . LEU A 1 630 ? 8.816 -11.461 -49.701 1.00 53.59 630 LEU A C 1
ATOM 4728 O O . LEU A 1 630 ? 7.824 -11.446 -50.422 1.00 53.59 630 LEU A O 1
ATOM 4732 N N . ALA A 1 631 ? 9.481 -12.590 -49.445 1.00 55.16 631 ALA A N 1
ATOM 4733 C CA . ALA A 1 631 ? 9.025 -13.910 -49.883 1.00 55.16 631 ALA A CA 1
ATOM 4734 C C . ALA A 1 631 ? 7.856 -14.465 -49.041 1.00 55.16 631 ALA A C 1
ATOM 4736 O O . ALA A 1 631 ? 7.462 -15.618 -49.233 1.00 55.16 631 ALA A O 1
ATOM 4737 N N . ALA A 1 632 ? 7.309 -13.690 -48.094 1.00 56.66 632 ALA A N 1
ATOM 4738 C CA . ALA A 1 632 ? 6.207 -14.139 -47.258 1.00 56.66 632 ALA A CA 1
ATOM 4739 C C . ALA A 1 632 ? 4.950 -14.439 -48.112 1.00 56.66 632 ALA A C 1
ATOM 4741 O O . ALA A 1 632 ? 4.484 -13.584 -48.867 1.00 56.66 632 ALA A O 1
ATOM 4742 N N . PRO A 1 633 ? 4.341 -15.633 -47.971 1.00 55.06 633 PRO A N 1
ATOM 4743 C CA . PRO A 1 633 ? 3.191 -16.076 -48.770 1.00 55.06 633 PRO A CA 1
ATOM 4744 C C . PRO A 1 633 ? 1.891 -15.288 -48.513 1.00 55.06 633 PRO A C 1
ATOM 4746 O O . PRO A 1 633 ? 0.864 -15.585 -49.123 1.00 55.06 633 PRO A O 1
ATOM 4749 N N . CYS A 1 634 ? 1.915 -14.288 -47.627 1.00 55.34 634 CYS A N 1
ATOM 4750 C CA . CYS A 1 634 ? 0.782 -13.429 -47.284 1.00 55.34 634 CYS A CA 1
ATOM 4751 C C . CYS A 1 634 ? 0.273 -12.592 -48.466 1.00 55.34 634 CYS A C 1
ATOM 4753 O O . CYS A 1 634 ? -0.917 -12.323 -48.537 1.00 55.34 634 CYS A O 1
ATOM 4755 N N . LEU A 1 635 ? 1.133 -12.244 -49.432 1.00 54.75 635 LEU A N 1
ATOM 4756 C CA . LEU A 1 635 ? 0.720 -11.521 -50.646 1.00 54.75 635 LEU A CA 1
ATOM 4757 C C . LEU A 1 635 ? -0.089 -12.394 -51.625 1.00 54.75 635 LEU A C 1
ATOM 4759 O O . LEU A 1 635 ? -0.692 -11.869 -52.557 1.00 54.75 635 LEU A O 1
ATOM 4763 N N . ALA A 1 636 ? -0.100 -13.718 -51.430 1.00 60.47 636 ALA A N 1
ATOM 4764 C CA . ALA A 1 636 ? -0.734 -14.684 -52.329 1.00 60.47 636 ALA A CA 1
ATOM 4765 C C . ALA A 1 636 ? -1.985 -15.366 -51.740 1.00 60.47 636 ALA A C 1
ATOM 4767 O O . ALA A 1 636 ? -2.596 -16.199 -52.408 1.00 60.47 636 ALA A O 1
ATOM 4768 N N . ARG A 1 637 ? -2.361 -15.067 -50.491 1.00 65.81 637 ARG A N 1
ATOM 4769 C CA . ARG A 1 637 ? -3.487 -15.704 -49.779 1.00 65.81 637 ARG A CA 1
ATOM 4770 C C . ARG A 1 637 ? -4.446 -14.633 -49.264 1.00 65.81 637 ARG A C 1
ATOM 4772 O O . ARG A 1 637 ? -4.045 -13.485 -49.171 1.00 65.81 637 ARG A O 1
ATOM 4779 N N . ALA A 1 638 ? -5.693 -14.992 -48.952 1.00 69.25 638 ALA A N 1
ATOM 4780 C CA . ALA A 1 638 ? -6.648 -14.120 -48.256 1.00 69.25 638 ALA A CA 1
ATOM 4781 C C . ALA A 1 638 ? -6.523 -14.294 -46.728 1.00 69.25 638 ALA A C 1
ATOM 4783 O O . ALA A 1 638 ? -6.084 -15.349 -46.256 1.00 69.25 638 ALA A O 1
ATOM 4784 N N . TYR A 1 639 ? -6.844 -13.251 -45.956 1.00 72.88 639 TYR A N 1
ATOM 4785 C CA . TYR A 1 639 ? -6.813 -13.328 -44.496 1.00 72.88 639 TYR A CA 1
ATOM 4786 C C . TYR A 1 639 ? -7.996 -14.163 -44.017 1.00 72.88 639 TYR A C 1
ATOM 4788 O O . TYR A 1 639 ? -9.125 -13.926 -44.440 1.00 72.88 639 TYR A O 1
ATOM 4796 N N . ASP A 1 640 ? -7.718 -15.136 -43.153 1.00 72.12 640 ASP A N 1
ATOM 4797 C CA . ASP A 1 640 ? -8.713 -16.054 -42.609 1.00 72.12 640 ASP A CA 1
ATOM 4798 C C . ASP A 1 640 ? -8.417 -16.284 -41.116 1.00 72.12 640 ASP A C 1
ATOM 4800 O O . ASP A 1 640 ? -7.404 -16.907 -40.789 1.00 72.12 640 ASP A O 1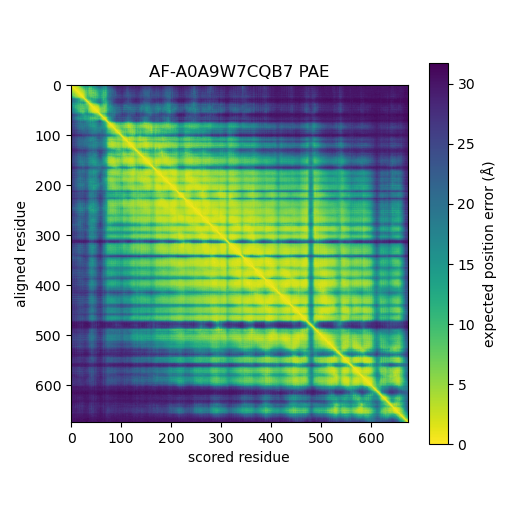
ATOM 4804 N N . PRO A 1 641 ? -9.245 -15.760 -40.197 1.00 69.56 641 PRO A N 1
ATOM 4805 C CA . PRO A 1 641 ? -8.993 -15.856 -38.762 1.00 69.56 641 PRO A CA 1
ATOM 4806 C C . PRO A 1 641 ? -9.087 -17.292 -38.216 1.00 69.56 641 PRO A C 1
ATOM 4808 O O . PRO A 1 641 ? -8.610 -17.543 -37.111 1.00 69.56 641 PRO A O 1
ATOM 4811 N N . GLU A 1 642 ? -9.661 -18.245 -38.961 1.00 73.81 642 GLU A N 1
ATOM 4812 C CA . GLU A 1 642 ? -9.833 -19.634 -38.507 1.00 73.81 642 GLU A CA 1
ATOM 4813 C C . GLU A 1 642 ? -8.596 -20.519 -38.754 1.00 73.81 642 GLU A C 1
ATOM 4815 O O . GLU A 1 642 ? -8.480 -21.603 -38.184 1.00 73.81 642 GLU A O 1
ATOM 4820 N N . GLN A 1 643 ? -7.621 -20.051 -39.546 1.00 70.88 643 GLN A N 1
ATOM 4821 C CA . GLN A 1 643 ? -6.421 -20.822 -39.925 1.00 70.88 643 GLN A CA 1
ATOM 4822 C C . GLN A 1 643 ? -5.312 -20.854 -38.857 1.00 70.88 643 GLN A C 1
ATOM 4824 O O . GLN A 1 643 ? -4.227 -21.389 -39.096 1.00 70.88 643 GLN A O 1
ATOM 4829 N N . GLY A 1 644 ? -5.581 -20.325 -37.663 1.00 74.81 644 GLY A N 1
ATOM 4830 C CA . GLY A 1 644 ? -4.679 -20.402 -36.517 1.00 74.81 644 GLY A CA 1
ATOM 4831 C C . GLY A 1 644 ? -3.499 -19.422 -36.558 1.00 74.81 644 GLY A C 1
ATOM 4832 O O . GLY A 1 644 ? -3.399 -18.527 -37.397 1.00 74.81 644 GLY A O 1
ATOM 4833 N N . GLN A 1 645 ? -2.594 -19.589 -35.592 1.00 72.88 645 GLN A N 1
ATOM 4834 C CA . GLN A 1 645 ? -1.587 -18.584 -35.218 1.00 72.88 645 GLN A CA 1
ATOM 4835 C C . GLN A 1 645 ? -0.509 -18.349 -36.291 1.00 72.88 645 GLN A C 1
ATOM 4837 O O . GLN A 1 645 ? -0.043 -17.223 -36.455 1.00 72.88 645 GLN A O 1
ATOM 4842 N N . ASP A 1 646 ? -0.139 -19.378 -37.056 1.00 73.25 646 ASP A N 1
ATOM 4843 C CA . ASP A 1 646 ? 0.888 -19.263 -38.100 1.00 73.25 646 ASP A CA 1
ATOM 4844 C C . ASP A 1 646 ? 0.418 -18.413 -39.291 1.00 73.25 646 ASP A C 1
ATOM 4846 O O . ASP A 1 646 ? 1.210 -17.682 -39.896 1.00 73.25 646 ASP A O 1
ATOM 4850 N N . HIS A 1 647 ? -0.879 -18.475 -39.619 1.00 74.19 647 HIS A N 1
ATOM 4851 C CA . HIS A 1 647 ? -1.479 -17.653 -40.674 1.00 74.19 647 HIS A CA 1
ATOM 4852 C C . HIS A 1 647 ? -1.612 -16.195 -40.233 1.00 74.19 647 HIS A C 1
ATOM 4854 O O . HIS A 1 647 ? -1.286 -15.284 -40.994 1.00 74.19 647 HIS A O 1
ATOM 4860 N N . GLU A 1 648 ? -2.001 -15.973 -38.977 1.00 74.94 648 GLU A N 1
ATOM 4861 C CA . GLU A 1 648 ? -2.043 -14.646 -38.359 1.00 74.94 648 GLU A CA 1
ATOM 4862 C C . GLU A 1 648 ? -0.657 -13.977 -38.366 1.00 74.94 648 GLU A C 1
ATOM 4864 O O . GLU A 1 648 ? -0.520 -12.833 -38.799 1.00 74.94 648 GLU A O 1
ATOM 4869 N N . LEU A 1 649 ? 0.391 -14.713 -37.981 1.00 75.00 649 LEU A N 1
ATOM 4870 C CA . LEU A 1 649 ? 1.776 -14.238 -37.994 1.00 75.00 649 LEU A CA 1
ATOM 4871 C C . LEU A 1 649 ? 2.265 -13.925 -39.417 1.00 75.00 649 LEU A C 1
ATOM 4873 O O . LEU A 1 649 ? 2.926 -12.909 -39.638 1.00 75.00 649 LEU A O 1
ATOM 4877 N N . ALA A 1 650 ? 1.931 -14.764 -40.404 1.00 73.69 650 ALA A N 1
ATOM 4878 C CA . ALA A 1 650 ? 2.272 -14.512 -41.804 1.00 73.69 650 ALA A CA 1
ATOM 4879 C C . ALA A 1 650 ? 1.657 -13.199 -42.315 1.00 73.69 650 ALA A C 1
ATOM 4881 O O . ALA A 1 650 ? 2.327 -12.431 -43.009 1.00 73.69 650 ALA A O 1
ATOM 4882 N N . TRP A 1 651 ? 0.413 -12.914 -41.934 1.00 74.62 651 TRP A N 1
ATOM 4883 C CA . TRP A 1 651 ? -0.260 -11.662 -42.265 1.00 74.62 651 TRP A CA 1
ATOM 4884 C C . TRP A 1 651 ? 0.272 -10.461 -41.483 1.00 74.62 651 TRP A C 1
ATOM 4886 O O . TRP A 1 651 ? 0.492 -9.412 -42.086 1.00 74.62 651 TRP A O 1
ATOM 4896 N N . ALA A 1 652 ? 0.558 -10.608 -40.186 1.00 75.69 652 ALA A N 1
ATOM 4897 C CA . ALA A 1 652 ? 1.188 -9.563 -39.378 1.00 75.69 652 ALA A CA 1
ATOM 4898 C C . ALA A 1 652 ? 2.533 -9.122 -39.981 1.00 75.69 652 ALA A C 1
ATOM 4900 O O . ALA A 1 652 ? 2.783 -7.926 -40.141 1.00 75.69 652 ALA A O 1
ATOM 4901 N N . ARG A 1 653 ? 3.363 -10.089 -40.409 1.00 73.69 653 ARG A N 1
ATOM 4902 C CA . ARG A 1 653 ? 4.606 -9.837 -41.159 1.00 73.69 653 ARG A CA 1
ATOM 4903 C C . ARG A 1 653 ? 4.326 -9.043 -42.435 1.00 73.69 653 ARG A C 1
ATOM 4905 O O . ARG A 1 653 ? 4.970 -8.024 -42.666 1.00 73.69 653 ARG A O 1
ATOM 4912 N N . GLY A 1 654 ? 3.360 -9.498 -43.238 1.00 70.31 654 GLY A N 1
ATOM 4913 C CA . GLY A 1 654 ? 2.962 -8.860 -44.495 1.00 70.31 654 GLY A CA 1
ATOM 4914 C C . GLY A 1 654 ? 2.533 -7.401 -44.339 1.00 70.31 654 GLY A C 1
ATOM 4915 O O . GLY A 1 654 ? 2.954 -6.551 -45.119 1.00 70.31 654 GLY A O 1
ATOM 4916 N N . VAL A 1 655 ? 1.756 -7.091 -43.299 1.00 73.00 655 VAL A N 1
ATOM 4917 C CA . VAL A 1 655 ? 1.313 -5.721 -42.996 1.00 73.00 655 VAL A CA 1
ATOM 4918 C C . VAL A 1 655 ? 2.497 -4.833 -42.608 1.00 73.00 655 VAL A C 1
ATOM 4920 O O . VAL A 1 655 ? 2.645 -3.741 -43.155 1.00 73.00 655 VAL A O 1
ATOM 4923 N N . CYS A 1 656 ? 3.385 -5.305 -41.727 1.00 70.00 656 CYS A N 1
ATOM 4924 C CA . CYS A 1 656 ? 4.603 -4.573 -41.356 1.00 70.00 656 CYS A CA 1
ATOM 4925 C C . CYS A 1 656 ? 5.528 -4.317 -42.566 1.00 70.00 656 CYS A C 1
ATOM 4927 O O . CYS A 1 656 ? 6.200 -3.287 -42.629 1.00 70.00 656 CYS A O 1
ATOM 4929 N N . LEU A 1 657 ? 5.540 -5.233 -43.539 1.00 66.19 657 LEU A N 1
ATOM 4930 C CA . LEU A 1 657 ? 6.328 -5.148 -44.771 1.00 66.19 657 LEU A CA 1
ATOM 4931 C C . LEU A 1 657 ? 5.776 -4.173 -45.809 1.00 66.19 657 LEU A C 1
ATOM 4933 O O . LEU A 1 657 ? 6.555 -3.395 -46.356 1.00 66.19 657 LEU A O 1
ATOM 4937 N N . ASP A 1 658 ? 4.468 -4.198 -46.084 1.00 63.00 658 ASP A N 1
ATOM 4938 C CA . ASP A 1 658 ? 3.843 -3.276 -47.047 1.00 63.00 658 ASP A CA 1
ATOM 4939 C C . ASP A 1 658 ? 4.076 -1.817 -46.611 1.00 63.00 658 ASP A C 1
ATOM 4941 O O . ASP A 1 658 ? 4.510 -0.977 -47.405 1.00 63.00 658 ASP A O 1
ATOM 4945 N N . LEU A 1 659 ? 3.934 -1.547 -45.307 1.00 58.22 659 LEU A N 1
ATOM 4946 C CA . LEU A 1 659 ? 4.284 -0.266 -44.682 1.00 58.22 659 LEU A CA 1
ATOM 4947 C C . LEU A 1 659 ? 5.761 0.117 -44.897 1.00 58.22 659 LEU A C 1
ATOM 4949 O O . LEU A 1 659 ? 6.039 1.242 -45.312 1.00 58.22 659 LEU A O 1
ATOM 4953 N N . HIS A 1 660 ? 6.703 -0.814 -44.703 1.00 53.19 660 HIS A N 1
ATOM 4954 C CA . HIS A 1 660 ? 8.131 -0.580 -44.962 1.00 53.19 660 HIS A CA 1
ATOM 4955 C C . HIS A 1 660 ? 8.407 -0.225 -46.436 1.00 53.19 660 HIS A C 1
ATOM 4957 O O . HIS A 1 660 ? 9.099 0.754 -46.727 1.00 53.19 660 HIS A O 1
ATOM 4963 N N . THR A 1 661 ? 7.831 -0.979 -47.380 1.00 52.78 661 THR A N 1
ATOM 4964 C CA . THR A 1 661 ? 8.035 -0.747 -48.819 1.00 52.78 661 THR A CA 1
ATOM 4965 C C . THR A 1 661 ? 7.426 0.564 -49.304 1.00 52.78 661 THR A C 1
ATOM 4967 O O . THR A 1 661 ? 8.056 1.272 -50.092 1.00 52.78 661 THR A O 1
ATOM 4970 N N . ARG A 1 662 ? 6.241 0.943 -48.809 1.00 51.50 662 ARG A N 1
ATOM 4971 C CA . ARG A 1 662 ? 5.597 2.206 -49.192 1.00 51.50 662 ARG A CA 1
ATOM 4972 C C . ARG A 1 662 ? 6.363 3.419 -48.676 1.00 51.50 662 ARG A C 1
ATOM 4974 O O . ARG A 1 662 ? 6.548 4.355 -49.446 1.00 51.50 662 ARG A O 1
ATOM 4981 N N . CYS A 1 663 ? 6.871 3.384 -47.442 1.00 46.09 663 CYS A N 1
ATOM 4982 C CA . CYS A 1 663 ? 7.663 4.482 -46.875 1.00 46.09 663 CYS A CA 1
ATOM 4983 C C . CYS A 1 663 ? 9.025 4.663 -47.567 1.00 46.09 663 CYS A C 1
ATOM 4985 O O . CYS A 1 663 ? 9.441 5.796 -47.817 1.00 46.09 663 CYS A O 1
ATOM 4987 N N . SER A 1 664 ? 9.690 3.564 -47.943 1.00 42.41 664 SER A N 1
ATOM 4988 C CA . SER A 1 664 ? 10.913 3.592 -48.761 1.00 42.41 664 SER A CA 1
ATOM 4989 C C . SER A 1 664 ? 10.668 4.210 -50.146 1.00 42.41 664 SER A C 1
ATOM 4991 O O . SER A 1 664 ? 11.443 5.059 -50.588 1.00 42.41 664 SER A O 1
ATOM 4993 N N . LEU A 1 665 ? 9.567 3.842 -50.810 1.00 40.47 665 LEU A N 1
ATOM 4994 C CA . LEU A 1 665 ? 9.213 4.368 -52.131 1.00 40.47 665 LEU A CA 1
ATOM 4995 C C . LEU A 1 665 ? 8.824 5.853 -52.082 1.00 40.47 665 LEU A C 1
ATOM 4997 O O . LEU A 1 665 ? 9.267 6.619 -52.933 1.00 40.47 665 LEU A O 1
ATOM 5001 N N . THR A 1 666 ? 8.054 6.299 -51.085 1.00 40.06 666 THR A N 1
ATOM 5002 C CA . THR A 1 666 ? 7.664 7.716 -50.971 1.00 40.06 666 THR A CA 1
ATOM 5003 C C . THR A 1 666 ? 8.837 8.638 -50.635 1.00 40.06 666 THR A C 1
ATOM 5005 O O . THR A 1 666 ? 8.887 9.748 -51.163 1.00 40.06 666 THR A O 1
ATOM 5008 N N . ASN A 1 667 ? 9.814 8.186 -49.840 1.00 38.47 667 ASN A N 1
ATOM 5009 C CA . ASN A 1 667 ? 11.023 8.973 -49.562 1.00 38.47 667 ASN A CA 1
ATOM 5010 C C . ASN A 1 667 ? 12.016 8.965 -50.735 1.00 38.47 667 ASN A C 1
ATOM 5012 O O . ASN A 1 667 ? 12.622 9.999 -51.008 1.00 38.47 667 ASN A O 1
ATOM 5016 N N . GLY A 1 668 ? 12.101 7.872 -51.505 1.00 33.16 668 GLY A N 1
ATOM 5017 C CA . GLY A 1 668 ? 12.858 7.834 -52.765 1.00 33.16 668 GLY A CA 1
ATOM 5018 C C . GLY A 1 668 ? 12.338 8.813 -53.831 1.00 33.16 668 GLY A C 1
ATOM 5019 O O . GLY A 1 668 ? 13.108 9.328 -54.640 1.00 33.16 668 GLY A O 1
ATOM 5020 N N . TYR A 1 669 ? 11.041 9.141 -53.806 1.00 29.30 669 TYR A N 1
ATOM 5021 C CA . TYR A 1 669 ? 10.468 10.188 -54.661 1.00 29.30 669 TYR A CA 1
ATOM 5022 C C . TYR A 1 669 ? 10.735 11.616 -54.155 1.00 29.30 669 TYR A C 1
ATOM 5024 O O . TYR A 1 669 ? 10.707 12.551 -54.957 1.00 29.30 669 TYR A O 1
ATOM 5032 N N . ALA A 1 670 ? 11.019 11.806 -52.862 1.00 28.17 670 ALA A N 1
ATOM 5033 C CA . ALA A 1 670 ? 11.414 13.104 -52.316 1.00 28.17 670 ALA A CA 1
ATOM 5034 C C . ALA A 1 670 ? 12.893 13.419 -52.605 1.00 28.17 670 ALA A C 1
ATOM 5036 O O . ALA A 1 670 ? 13.213 14.561 -52.931 1.00 28.17 670 ALA A O 1
ATOM 5037 N N . THR A 1 671 ? 13.779 12.417 -52.591 1.00 30.34 671 THR A N 1
ATOM 5038 C CA . THR A 1 671 ? 15.202 12.574 -52.954 1.00 30.34 671 THR A CA 1
ATOM 5039 C C . THR A 1 671 ? 15.454 12.683 -54.460 1.00 30.34 671 THR A C 1
ATOM 5041 O O . THR A 1 671 ? 16.488 13.206 -54.857 1.00 30.34 671 THR A O 1
ATOM 5044 N N . GLN A 1 672 ? 14.508 12.293 -55.324 1.00 26.91 672 GLN A N 1
ATOM 5045 C CA . GLN A 1 672 ? 14.569 12.591 -56.767 1.00 26.91 672 GLN A CA 1
ATOM 5046 C C . GLN A 1 672 ? 14.003 13.972 -57.153 1.00 26.91 672 GLN A C 1
ATOM 5048 O O . GLN A 1 672 ? 13.989 14.319 -58.336 1.00 26.91 672 GLN A O 1
ATOM 5053 N N . ARG A 1 673 ? 13.530 14.770 -56.186 1.00 26.36 673 ARG A N 1
ATOM 5054 C CA . ARG A 1 673 ? 12.968 16.112 -56.425 1.00 26.36 673 ARG A CA 1
ATOM 5055 C C . ARG A 1 673 ? 13.731 17.266 -55.759 1.00 26.36 673 ARG A C 1
ATOM 5057 O O . ARG A 1 673 ? 13.199 18.376 -55.753 1.00 26.36 673 ARG A O 1
ATOM 5064 N N . TRP A 1 674 ? 14.952 17.030 -55.273 1.00 27.56 674 TRP A N 1
ATOM 5065 C CA . TRP A 1 674 ? 15.872 18.071 -54.799 1.00 27.56 674 TRP A CA 1
ATOM 5066 C C . TRP A 1 674 ? 17.228 17.985 -55.490 1.00 27.56 674 TRP A C 1
ATOM 5068 O O . TRP A 1 674 ? 17.830 16.890 -55.459 1.00 27.56 674 TRP A O 1
#

InterPro domains:
  IPR029321 Integrator complex subunit 2 [PTHR28608] (12-656)

Mean predicted aligned error: 15.39 Å

Organism: NCBI:txid2077276

pLDDT: mean 73.05, std 16.1, range [26.36, 94.44]

Sequence (6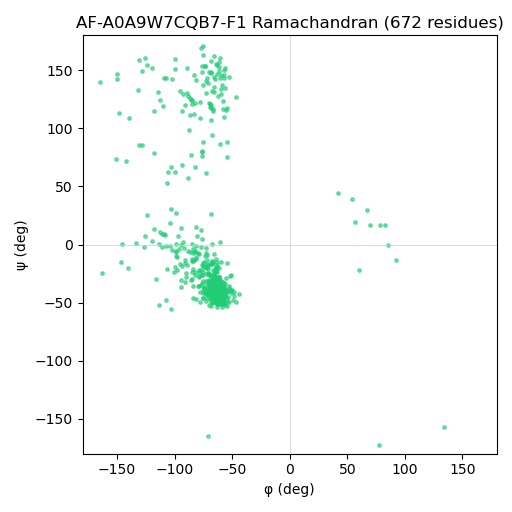74 aa):
MEETLAMEAKEVAAEQAALLSLVAAGELQHVGPAEGGLLRPFLPVLSRLQAARRAAAQSPPAATALDRTLLCVERAAEWRRLAQVFAELTPAGLQAASAGHGPEPAFRRFEAGQAAERVAIVLAEWLLAPAGGLESSELLADEIYQDQVAAILAHTLASPKLQTAEDGPLGVAAVARRCLAVPLGPTLLARLAANDPARAEQLMAAVVAATADGRPMAQQEQEALAATSAVTANARRACVQLARLTPLYAARLREKLSGQTTSLQCAAMAFELLTTCTSREDVSVFLYQWLKRDGAPGSALRTYVQLASREAVGANSEFQQDAAANLTKVRGVLLATLDNVDKTVSPYELTAALGVCVGLQVLGSFSLTEDERIRLLTSLEKLAPTSSSSRAISLAFIVVVLLWYPLAPALSKAPGQRDEHTKTAVGLSQQVLVALFHARDAGAGPLFVVSAVLFYTKAPALVPFLASVIGFDGDTCNAASTATAGNGIQVQQAWRAEYLHVFGDVVLKPVLTENLLAREVLTFPPAARVSALDAVSSGHGQHEFTLRGLHGLLCEKSFLRHHHAHRLESWLANQVGEQAALPVHPLLVSLLLEWIENYIMAFEYPIAQAPRRLQLSIVPLRSSTLAKWLAAPCLARAYDPEQGQDHELAWARGVCLDLHTRCSLTNGYATQRW